Protein AF-A0A559S315-F1 (afdb_monomer)

Sequence (698 aa):
MKKALTITVLLLINSFFIVHANSTLKKSFSYQKPNKKQNRNTLKSGENLHQNEFLQSKNGLYKLILHQDGNLVVHYFTGKHIWSSNSKNKGGVRLLMRDDGILTIYKKNKSHAWSSSKKKNKGKPFLIMQNDGNAVVYINKNSKKKAVWSSGSFKGRKKYSPQWMQNSLDIIGDKKISEITIVGSHDSGANTRNGGTSLSNDCNTNTQSKNIFDQLSFGARYFDIRPVISNGKFYTGHYGKLNFNVGEEITSIQNKAFNTIKKGIEFSFDLIPGGKDWVKKELKNKFKFKTPSTNSWQGANGQKITEIVKDINRFTEVNSELIILNLSHSGNTDVGNADYRKFNKGEWDNLFKELSNIKHLYIASNKFKDINSLIINDLIRGKSTVIIIMDKENMIPKKYLNKGFFNKSSFKVIDKYSNSNNLNNMFKDQREKMNKNIDGYFLLSWTLTQDKNQIVKCLLDNKIRIPYIDVKEVYKKVKKSTEELIKEFGANIANLAEGKKWKKIKTGTKKIKKHKDITLFKRKSIIDLANEANKNLNKIENYITQNIKPNIIYVDNITDNKAAKLANKINQSVKYYTKKGSSLSSNKELKKGEFIVSPDGSFKLIMQDDGNLVIYNMFKKATWSSKTSRKSGVKLRMRDDGILTVYKKDNSHAWSSGKKKDAKPKGKYVLKMQDDGNAVVYDKKNKAIWSSKTNLKF

Nearest PDB structures (foldseek):
  8a9m-assembly1_A  TM=9.195E-01  e=2.793E-09  Hippeastrum hybrid cultivar
  1msa-assembly1_C  TM=8.591E-01  e=1.592E-08  Galanthus nivalis
  3m7j-assembly1_A  TM=7.656E-01  e=3.252E-07  Pseudomonas putida
  3m7j-assembly2_B  TM=8.032E-01  e=8.227E-07  Pseudomonas putida
  3m7h-assembly2_B  TM=7.632E-01  e=1.165E-06  Pseudomonas putida

Structure (mmCIF, N/CA/C/O backbone):
data_AF-A0A559S315-F1
#
_entry.id   AF-A0A559S315-F1
#
loop_
_atom_site.group_PDB
_atom_site.id
_atom_site.type_symbol
_atom_site.label_atom_id
_atom_site.label_alt_id
_atom_site.label_comp_id
_atom_site.label_asym_id
_atom_site.label_entity_id
_atom_site.label_seq_id
_atom_site.pdbx_PDB_ins_code
_atom_site.Cartn_x
_atom_site.Cartn_y
_atom_site.Cartn_z
_atom_site.occupancy
_atom_site.B_iso_or_equiv
_atom_site.auth_seq_id
_atom_site.auth_comp_id
_atom_site.auth_asym_id
_atom_site.auth_atom_id
_atom_site.pdbx_PDB_model_num
ATOM 1 N N . MET A 1 1 ? 44.911 -22.633 -55.408 1.00 46.81 1 MET A N 1
ATOM 2 C CA . MET A 1 1 ? 43.582 -23.292 -55.464 1.00 46.81 1 MET A CA 1
ATOM 3 C C . MET A 1 1 ? 43.418 -24.563 -54.598 1.00 46.81 1 MET A C 1
ATOM 5 O O . MET A 1 1 ? 42.459 -25.286 -54.797 1.00 46.81 1 MET A O 1
ATOM 9 N N . LYS A 1 2 ? 44.230 -24.806 -53.547 1.00 35.84 2 LYS A N 1
ATOM 10 C CA . LYS A 1 2 ? 43.986 -25.895 -52.558 1.00 35.84 2 LYS A CA 1
ATOM 11 C C . LYS A 1 2 ? 43.876 -25.439 -51.086 1.00 35.84 2 LYS A C 1
ATOM 13 O O . LYS A 1 2 ? 43.778 -26.269 -50.197 1.00 35.84 2 LYS A O 1
ATOM 18 N N . LYS A 1 3 ? 43.826 -24.126 -50.813 1.00 35.41 3 LYS A N 1
ATOM 19 C CA . LYS A 1 3 ? 43.595 -23.556 -49.461 1.00 35.41 3 LYS A CA 1
ATOM 20 C C . LYS A 1 3 ? 42.248 -22.832 -49.292 1.00 35.41 3 LYS A C 1
ATOM 22 O O . LYS A 1 3 ? 41.934 -22.385 -48.198 1.00 35.41 3 LYS A O 1
ATOM 27 N N . ALA A 1 4 ? 41.436 -22.768 -50.350 1.00 36.22 4 ALA A N 1
ATOM 28 C CA . ALA A 1 4 ? 40.081 -22.206 -50.316 1.00 36.22 4 ALA A CA 1
ATOM 29 C C . ALA A 1 4 ? 38.982 -23.270 -50.100 1.00 36.22 4 ALA A C 1
ATOM 31 O O . ALA A 1 4 ? 37.831 -22.914 -49.884 1.00 36.22 4 ALA A O 1
ATOM 32 N N . LEU A 1 5 ? 39.328 -24.566 -50.111 1.00 36.12 5 LEU A N 1
ATOM 33 C CA . LEU A 1 5 ? 38.360 -25.664 -49.968 1.00 36.12 5 LEU A CA 1
ATOM 34 C C . LEU A 1 5 ? 38.235 -26.203 -48.528 1.00 36.12 5 LEU A C 1
ATOM 36 O O . LEU A 1 5 ? 37.281 -26.904 -48.216 1.00 36.12 5 LEU A O 1
ATOM 40 N N . THR A 1 6 ? 39.151 -25.850 -47.620 1.00 35.19 6 THR A N 1
ATOM 41 C CA . THR A 1 6 ? 39.152 -26.361 -46.232 1.00 35.19 6 THR A CA 1
ATOM 42 C C . THR A 1 6 ? 38.356 -25.475 -45.262 1.00 35.19 6 THR A C 1
ATOM 44 O O . THR A 1 6 ? 37.943 -25.933 -44.202 1.00 35.19 6 THR A O 1
ATOM 47 N N . ILE A 1 7 ? 38.075 -24.218 -45.627 1.00 36.59 7 ILE A N 1
ATOM 48 C CA . ILE A 1 7 ? 37.324 -23.274 -44.775 1.00 36.59 7 ILE A CA 1
ATOM 49 C C . ILE A 1 7 ? 35.809 -23.351 -45.040 1.00 36.59 7 ILE A C 1
ATOM 51 O O . ILE A 1 7 ? 35.011 -23.117 -44.134 1.00 36.59 7 ILE A O 1
ATOM 55 N N . THR A 1 8 ? 35.394 -23.801 -46.226 1.00 34.91 8 THR A N 1
ATOM 56 C CA . THR A 1 8 ? 33.973 -23.994 -46.568 1.00 34.91 8 THR A CA 1
ATOM 57 C C . THR A 1 8 ? 33.388 -25.277 -45.954 1.00 34.91 8 THR A C 1
ATOM 59 O O . THR A 1 8 ? 32.199 -25.326 -45.658 1.00 34.91 8 THR A O 1
ATOM 62 N N . VAL A 1 9 ? 34.218 -26.284 -45.647 1.00 36.34 9 VAL A N 1
ATOM 63 C CA . VAL A 1 9 ? 33.776 -27.540 -45.001 1.00 36.34 9 VAL A CA 1
ATOM 64 C C . VAL A 1 9 ? 33.653 -27.404 -43.471 1.00 36.34 9 VAL A C 1
ATOM 66 O O . VAL A 1 9 ? 32.780 -28.027 -42.872 1.00 36.34 9 VAL A O 1
ATOM 69 N N . LEU A 1 10 ? 34.415 -26.510 -42.820 1.00 31.25 10 LEU A N 1
ATOM 70 C CA . LEU A 1 10 ? 34.252 -26.237 -41.378 1.00 31.25 10 LEU A CA 1
ATOM 71 C C . LEU A 1 10 ? 33.055 -25.326 -41.041 1.00 31.25 10 LEU A C 1
ATOM 73 O O . LEU A 1 10 ? 32.571 -25.343 -39.907 1.00 31.25 10 LEU A O 1
ATOM 77 N N . LEU A 1 11 ? 32.544 -24.561 -42.010 1.00 33.25 11 LEU A N 1
ATOM 78 C CA . LEU A 1 11 ? 31.368 -23.698 -41.830 1.00 33.25 11 LEU A CA 1
ATOM 79 C C . LEU A 1 11 ? 30.026 -24.419 -42.050 1.00 33.25 11 LEU A C 1
ATOM 81 O O . LEU A 1 11 ? 28.997 -23.890 -41.633 1.00 33.25 11 LEU A O 1
ATOM 85 N N . LEU A 1 12 ? 30.035 -25.640 -42.599 1.00 32.72 12 LEU A N 1
ATOM 86 C CA . LEU A 1 12 ? 28.839 -26.481 -42.769 1.00 32.72 12 LEU A CA 1
ATOM 87 C C . LEU A 1 12 ? 28.632 -27.510 -41.639 1.00 32.72 12 LEU A C 1
ATOM 89 O O . LEU A 1 12 ? 27.522 -28.001 -41.455 1.00 32.72 12 LEU A O 1
ATOM 93 N N . ILE A 1 13 ? 29.648 -27.780 -40.809 1.00 33.59 13 ILE A N 1
ATOM 94 C CA . ILE A 1 13 ? 29.528 -28.719 -39.672 1.00 33.59 13 ILE A CA 1
ATOM 95 C C . ILE A 1 13 ? 29.008 -28.021 -38.395 1.00 33.59 13 ILE A C 1
ATOM 97 O O . ILE A 1 13 ? 28.378 -28.657 -37.550 1.00 33.59 13 ILE A O 1
ATOM 101 N N . ASN A 1 14 ? 29.138 -26.692 -38.280 1.00 33.06 14 ASN A N 1
ATOM 102 C CA . ASN A 1 14 ? 28.568 -25.925 -37.156 1.00 33.06 14 ASN A CA 1
ATOM 103 C C . ASN A 1 14 ? 27.096 -25.509 -37.344 1.00 33.06 14 ASN A C 1
ATOM 105 O O . ASN A 1 14 ? 26.455 -25.058 -36.394 1.00 33.06 14 ASN A O 1
ATOM 109 N N . SER A 1 15 ? 26.528 -25.698 -38.536 1.00 33.56 15 SER A N 1
ATOM 110 C CA . SER A 1 15 ? 25.104 -25.455 -38.820 1.00 33.56 15 SER A CA 1
ATOM 111 C C . SER A 1 15 ? 24.230 -26.696 -38.572 1.00 33.56 15 SER A C 1
ATOM 113 O O . SER A 1 15 ? 23.012 -26.565 -38.466 1.00 33.56 15 SER A O 1
ATOM 115 N N . PHE A 1 16 ? 24.828 -27.882 -38.390 1.00 30.38 16 PHE A N 1
ATOM 116 C CA . PHE A 1 16 ? 24.100 -29.132 -38.129 1.00 30.38 16 PHE A CA 1
ATOM 117 C C . PHE A 1 16 ? 23.888 -29.445 -36.633 1.00 30.38 16 PHE A C 1
ATOM 119 O O . PHE A 1 16 ? 22.909 -30.102 -36.281 1.00 30.38 16 PHE A O 1
ATOM 126 N N . PHE A 1 17 ? 24.705 -28.895 -35.724 1.00 30.66 17 PHE A N 1
ATOM 127 C CA . PHE A 1 17 ? 24.536 -29.093 -34.271 1.00 30.66 17 PHE A CA 1
ATOM 128 C C . PHE A 1 17 ? 23.600 -28.088 -33.576 1.00 30.66 17 PHE A C 1
ATOM 130 O O . PHE A 1 17 ? 23.216 -28.302 -32.427 1.00 30.66 17 PHE A O 1
ATOM 137 N N . ILE A 1 18 ? 23.156 -27.032 -34.265 1.00 33.53 18 ILE A N 1
ATOM 138 C CA . ILE A 1 18 ? 22.204 -26.050 -33.704 1.00 33.53 18 ILE A CA 1
ATOM 139 C C . ILE A 1 18 ? 20.745 -26.372 -34.087 1.00 33.53 18 ILE A C 1
ATOM 141 O O . ILE A 1 18 ? 19.813 -25.926 -33.416 1.00 33.53 18 ILE A O 1
ATOM 145 N N . VAL A 1 19 ? 20.518 -27.237 -35.083 1.00 30.61 19 VAL A N 1
ATOM 146 C CA . VAL A 1 19 ? 19.164 -27.638 -35.516 1.00 30.61 19 VAL A CA 1
ATOM 147 C C . VAL A 1 19 ? 18.658 -28.912 -34.811 1.00 30.61 19 VAL A C 1
ATOM 149 O O . VAL A 1 19 ? 17.449 -29.093 -34.695 1.00 30.61 19 VAL A O 1
ATOM 152 N N . HIS A 1 20 ? 19.530 -29.732 -34.208 1.00 29.28 20 HIS A N 1
ATOM 153 C CA . HIS A 1 20 ? 19.125 -30.952 -33.477 1.00 29.28 20 HIS A CA 1
ATOM 154 C C . HIS A 1 20 ? 19.049 -30.829 -31.941 1.00 29.28 20 HIS A C 1
ATOM 156 O O . HIS A 1 20 ? 18.636 -31.775 -31.277 1.00 29.28 20 HIS A O 1
ATOM 162 N N . ALA A 1 21 ? 19.342 -29.661 -31.355 1.00 32.25 21 ALA A N 1
ATOM 163 C CA . ALA A 1 21 ? 19.127 -29.413 -29.919 1.00 32.25 21 ALA A CA 1
ATOM 164 C C . ALA A 1 21 ? 17.768 -28.751 -29.592 1.00 32.25 21 ALA A C 1
ATOM 166 O O . ALA A 1 21 ? 17.457 -28.520 -28.426 1.00 32.25 21 ALA A O 1
ATOM 167 N N . ASN A 1 22 ? 16.941 -28.456 -30.605 1.00 32.16 22 ASN A N 1
ATOM 168 C CA . ASN A 1 22 ? 15.646 -27.776 -30.440 1.00 32.16 22 ASN A CA 1
ATOM 169 C C . ASN A 1 22 ? 14.416 -28.625 -30.824 1.00 32.16 22 ASN A C 1
ATOM 171 O O . ASN A 1 22 ? 13.290 -28.131 -30.741 1.00 32.16 22 ASN A O 1
ATOM 175 N N . SER A 1 23 ? 14.590 -29.902 -31.182 1.00 28.92 23 SER A N 1
ATOM 176 C CA . SER A 1 23 ? 13.484 -30.810 -31.539 1.00 28.92 23 SER A CA 1
ATOM 177 C C . SER A 1 23 ? 13.080 -31.797 -30.430 1.00 28.92 23 SER A C 1
ATOM 179 O O . SER A 1 23 ? 12.035 -32.433 -30.544 1.00 28.92 23 SER A O 1
ATOM 181 N N . THR A 1 24 ? 13.794 -31.856 -29.298 1.00 30.64 24 THR A N 1
ATOM 182 C CA . THR A 1 24 ? 13.456 -32.722 -28.140 1.00 30.64 24 THR A CA 1
ATOM 183 C C . THR A 1 24 ? 12.916 -31.990 -26.903 1.00 30.64 24 THR A C 1
ATOM 185 O O . THR A 1 24 ? 12.599 -32.634 -25.907 1.00 30.64 24 THR A O 1
ATOM 188 N N . LEU A 1 25 ? 12.699 -30.668 -26.965 1.00 32.72 25 LEU A N 1
ATOM 189 C CA . LEU A 1 25 ? 12.046 -29.882 -25.893 1.00 32.72 25 LEU A CA 1
ATOM 190 C C . LEU A 1 25 ? 10.637 -29.368 -26.251 1.00 32.72 25 LEU A C 1
ATOM 192 O O . LEU A 1 25 ? 10.044 -28.586 -25.509 1.00 32.72 25 LEU A O 1
ATOM 196 N N . LYS A 1 26 ? 10.056 -29.858 -27.351 1.00 32.25 26 LYS A N 1
ATOM 197 C CA . LYS A 1 26 ? 8.639 -29.672 -27.707 1.00 32.25 26 LYS A CA 1
ATOM 198 C C . LYS A 1 26 ? 7.875 -30.998 -27.630 1.00 32.25 26 LYS A C 1
ATOM 200 O O . LYS A 1 26 ? 7.278 -31.443 -28.601 1.00 32.25 26 LYS A O 1
ATOM 205 N N . LYS A 1 27 ? 7.846 -31.623 -26.452 1.00 28.19 27 LYS A N 1
ATOM 206 C CA . LYS A 1 27 ? 6.760 -32.546 -26.092 1.00 28.19 27 LYS A CA 1
ATOM 207 C C . LYS A 1 27 ? 6.028 -31.992 -24.874 1.00 28.19 27 LYS A C 1
ATOM 209 O O . LYS A 1 27 ? 6.508 -32.046 -23.749 1.00 28.19 27 LYS A O 1
ATOM 214 N N . SER A 1 28 ? 4.877 -31.393 -25.178 1.00 28.00 28 SER A N 1
ATOM 215 C CA . SER A 1 28 ? 3.721 -31.213 -24.300 1.00 28.00 28 SER A CA 1
ATOM 216 C C . SER A 1 28 ? 3.980 -30.620 -22.908 1.00 28.00 28 SER A C 1
ATOM 218 O O . SER A 1 28 ? 3.851 -31.307 -21.898 1.00 28.00 28 SER A O 1
ATOM 220 N N . PHE A 1 29 ? 4.113 -29.292 -22.825 1.00 29.27 29 PHE A N 1
ATOM 221 C CA . PHE A 1 29 ? 3.368 -28.584 -21.778 1.00 29.27 29 PHE A CA 1
ATOM 222 C C . PHE A 1 29 ? 1.903 -28.541 -22.215 1.00 29.27 29 PHE A C 1
ATOM 224 O O . PHE A 1 29 ? 1.390 -27.521 -22.671 1.00 29.27 29 PHE A O 1
ATOM 231 N N . SER A 1 30 ? 1.224 -29.687 -22.113 1.00 25.62 30 SER A N 1
ATOM 232 C CA . SER A 1 30 ? -0.228 -29.668 -22.020 1.00 25.62 30 SER A CA 1
ATOM 233 C C . SER A 1 30 ? -0.552 -28.776 -20.829 1.00 25.62 30 SER A C 1
ATOM 235 O O . SER A 1 30 ? -0.035 -29.009 -19.732 1.00 25.62 30 SER A O 1
ATOM 237 N N . TYR A 1 31 ? -1.366 -27.751 -21.047 1.00 28.77 31 TYR A N 1
ATOM 238 C CA . TYR A 1 31 ? -1.982 -26.984 -19.979 1.00 28.77 31 TYR A CA 1
ATOM 239 C C . TYR A 1 31 ? -2.809 -27.969 -19.142 1.00 28.77 31 TYR A C 1
ATOM 241 O O . TYR A 1 31 ? -3.971 -28.239 -19.440 1.00 28.77 31 TYR A O 1
ATOM 249 N N . GLN A 1 32 ? -2.187 -28.590 -18.137 1.00 24.20 32 GLN A N 1
ATOM 250 C CA . GLN A 1 32 ? -2.920 -29.373 -17.159 1.00 24.20 32 GLN A CA 1
ATOM 251 C C . GLN A 1 32 ? -3.843 -28.382 -16.464 1.00 24.20 32 GLN A C 1
ATOM 253 O O . GLN A 1 32 ? -3.378 -27.418 -15.849 1.00 24.20 32 GLN A O 1
ATOM 258 N N . LYS A 1 33 ? -5.157 -28.601 -16.603 1.00 25.48 33 LYS A N 1
ATOM 259 C CA . LYS A 1 33 ? -6.174 -27.930 -15.788 1.00 25.48 33 LYS A CA 1
ATOM 260 C C . LYS A 1 33 ? -5.648 -27.849 -14.347 1.00 25.48 33 LYS A C 1
ATOM 262 O O . LYS A 1 33 ? -5.171 -28.871 -13.848 1.00 25.48 33 LYS A O 1
ATOM 267 N N . PRO A 1 34 ? -5.704 -26.680 -13.682 1.00 30.83 34 PRO A N 1
ATOM 268 C CA . PRO A 1 34 ? -5.162 -26.524 -12.341 1.00 30.83 34 PRO A CA 1
ATOM 269 C C . PRO A 1 34 ? -5.760 -27.596 -11.433 1.00 30.83 34 PRO A C 1
ATOM 271 O O . PRO A 1 34 ? -6.970 -27.652 -11.208 1.00 30.83 34 PRO A O 1
ATOM 274 N N . ASN A 1 35 ? -4.896 -28.495 -10.969 1.00 34.25 35 ASN A N 1
ATOM 275 C CA . ASN A 1 35 ? -5.291 -29.611 -10.135 1.00 34.25 35 ASN A CA 1
ATOM 276 C C . ASN A 1 35 ? -5.829 -29.021 -8.819 1.00 34.25 35 ASN A C 1
ATOM 278 O O . ASN A 1 35 ? -5.118 -28.268 -8.147 1.00 34.25 35 ASN A O 1
ATOM 282 N N . LYS A 1 36 ? -7.077 -29.337 -8.438 1.00 37.38 36 LYS A N 1
ATOM 283 C CA . LYS A 1 36 ? -7.793 -28.776 -7.262 1.00 37.38 36 LYS A CA 1
ATOM 284 C C . LYS A 1 36 ? -7.022 -28.877 -5.924 1.00 37.38 36 LYS A C 1
ATOM 286 O O . LYS A 1 36 ? -7.428 -28.267 -4.942 1.00 37.38 36 LYS A O 1
ATOM 291 N N . LYS A 1 37 ? -5.903 -29.612 -5.868 1.00 43.22 37 LYS A N 1
ATOM 292 C CA . LYS A 1 37 ? -5.036 -29.796 -4.689 1.00 43.22 37 LYS A CA 1
ATOM 293 C C . LYS A 1 37 ? -4.026 -28.664 -4.409 1.00 43.22 37 LYS A C 1
ATOM 295 O O . LYS A 1 37 ? -3.378 -28.712 -3.367 1.00 43.22 37 LYS A O 1
ATOM 300 N N . GLN A 1 38 ? -3.885 -27.646 -5.266 1.00 51.72 38 GLN A N 1
ATOM 301 C CA . GLN A 1 38 ? -2.781 -26.663 -5.173 1.00 51.72 38 GLN A CA 1
ATOM 302 C C . GLN A 1 38 ? -2.981 -25.458 -4.223 1.00 51.72 38 GLN A C 1
ATOM 304 O O . GLN A 1 38 ? -2.081 -24.633 -4.116 1.00 51.72 38 GLN A O 1
ATOM 309 N N . ASN A 1 39 ? -4.094 -25.355 -3.483 1.00 59.06 39 ASN A N 1
ATOM 310 C CA . ASN A 1 39 ? -4.388 -24.200 -2.606 1.00 59.06 39 ASN A CA 1
ATOM 311 C C . ASN A 1 39 ? -4.730 -24.587 -1.153 1.00 59.06 39 ASN A C 1
ATOM 313 O O . ASN A 1 39 ? -5.589 -23.975 -0.521 1.00 59.06 39 ASN A O 1
ATOM 317 N N . ARG A 1 40 ? -4.079 -25.612 -0.591 1.00 87.06 40 ARG A N 1
ATOM 318 C CA . ARG A 1 40 ? -4.229 -25.945 0.837 1.00 87.06 40 ARG A CA 1
ATOM 319 C C . ARG A 1 40 ? -3.057 -25.412 1.657 1.00 87.06 40 ARG A C 1
ATOM 321 O O . ARG A 1 40 ? -1.911 -25.444 1.221 1.00 87.06 40 ARG A O 1
ATOM 328 N N . ASN A 1 41 ? -3.340 -24.952 2.872 1.00 92.38 41 ASN A N 1
ATOM 329 C CA . ASN A 1 41 ? -2.323 -24.513 3.832 1.00 92.38 41 ASN A CA 1
ATOM 330 C C . ASN A 1 41 ? -1.949 -25.603 4.847 1.00 92.38 41 ASN A C 1
ATOM 332 O O . ASN A 1 41 ? -1.095 -25.376 5.701 1.00 92.38 41 ASN A O 1
ATOM 336 N N . THR A 1 42 ? -2.629 -26.749 4.789 1.00 94.94 42 THR A N 1
ATOM 337 C CA . THR A 1 42 ? -2.579 -27.813 5.791 1.00 94.94 42 THR A CA 1
ATOM 338 C C . THR A 1 42 ? -2.417 -29.172 5.115 1.00 94.94 42 THR A C 1
ATOM 340 O O . THR A 1 42 ? -3.008 -29.399 4.061 1.00 94.94 42 THR A O 1
ATOM 343 N N . LEU A 1 43 ? -1.650 -30.066 5.739 1.00 96.06 43 LEU A N 1
ATOM 344 C CA . LEU A 1 43 ? -1.521 -31.480 5.390 1.00 96.06 43 LEU A CA 1
ATOM 345 C C . LEU A 1 43 ? -1.989 -32.312 6.592 1.00 96.06 43 LEU A C 1
ATOM 347 O O . LEU A 1 43 ? -1.373 -32.243 7.659 1.00 96.06 43 LEU A O 1
ATOM 351 N N . LYS A 1 44 ? -3.105 -33.031 6.457 1.00 95.31 44 LYS A N 1
ATOM 352 C CA . LYS A 1 44 ? -3.650 -33.894 7.522 1.00 95.31 44 LYS A CA 1
ATOM 353 C C . LYS A 1 44 ? -2.876 -35.213 7.612 1.00 95.31 44 LYS A C 1
ATOM 355 O O . LYS A 1 44 ? -2.117 -35.555 6.710 1.00 95.31 44 LYS A O 1
ATOM 360 N N . SER A 1 45 ? -3.092 -35.952 8.697 1.00 95.31 45 SER A N 1
ATOM 361 C CA . SER A 1 45 ? -2.639 -37.339 8.860 1.00 95.31 45 SER A CA 1
ATOM 362 C C . SER A 1 45 ? -2.876 -38.180 7.599 1.00 95.31 45 SER A C 1
ATOM 364 O O . SER A 1 45 ? -3.964 -38.127 7.027 1.00 95.31 45 SER A O 1
ATOM 366 N N . GLY A 1 46 ? -1.851 -38.901 7.144 1.00 94.56 46 GLY A N 1
ATOM 367 C CA . GLY A 1 46 ? -1.875 -39.739 5.941 1.00 94.56 46 GLY A CA 1
ATOM 368 C C . GLY A 1 46 ? -1.731 -38.978 4.615 1.00 94.56 46 GLY A C 1
ATOM 369 O O . GLY A 1 46 ? -1.405 -39.578 3.588 1.00 94.56 46 GLY A O 1
ATOM 370 N N . GLU A 1 47 ? -1.909 -37.655 4.602 1.00 96.12 47 GLU A N 1
ATOM 371 C CA . GLU A 1 47 ? -1.769 -36.861 3.384 1.00 96.12 47 GLU A CA 1
ATOM 372 C C . GLU A 1 47 ? -0.296 -36.600 3.041 1.00 96.12 47 GLU A C 1
ATOM 374 O O . GLU A 1 47 ? 0.583 -36.501 3.905 1.00 96.12 47 GLU A O 1
ATOM 379 N N . ASN A 1 48 ? -0.027 -36.441 1.745 1.00 95.56 48 ASN A N 1
ATOM 380 C CA . ASN A 1 48 ? 1.316 -36.234 1.222 1.00 95.56 48 ASN A CA 1
ATOM 381 C C . ASN A 1 48 ? 1.423 -35.037 0.263 1.00 95.56 48 ASN A C 1
ATOM 383 O O . ASN A 1 48 ? 0.410 -34.511 -0.202 1.00 95.56 48 ASN A O 1
ATOM 387 N N . LEU A 1 49 ? 2.665 -34.611 0.021 1.00 95.31 49 LEU A N 1
ATOM 388 C CA . LEU A 1 49 ? 3.065 -33.767 -1.102 1.00 95.31 49 LEU A CA 1
ATOM 389 C C . LEU A 1 49 ? 4.106 -34.511 -1.937 1.00 95.31 49 LEU A C 1
ATOM 391 O O . LEU A 1 49 ? 5.069 -35.051 -1.391 1.00 95.31 49 LEU A O 1
ATOM 395 N N . HIS A 1 50 ? 3.943 -34.502 -3.248 1.00 95.19 50 HIS A N 1
ATOM 396 C CA . HIS A 1 50 ? 4.957 -34.914 -4.209 1.00 95.19 50 HIS A CA 1
ATOM 397 C C . HIS A 1 50 ? 5.894 -33.750 -4.554 1.00 95.19 50 HIS A C 1
ATOM 399 O O . HIS A 1 50 ? 5.693 -32.609 -4.135 1.00 95.19 50 HIS A O 1
ATOM 405 N N . GLN A 1 51 ? 6.959 -34.040 -5.298 1.00 94.19 51 GLN A N 1
ATOM 406 C CA . GLN A 1 51 ? 7.856 -33.000 -5.798 1.00 94.19 51 GLN A CA 1
ATOM 407 C C . GLN A 1 51 ? 7.083 -31.934 -6.590 1.00 94.19 51 GLN A C 1
ATOM 409 O O . GLN A 1 51 ? 6.173 -32.238 -7.356 1.00 94.19 51 GLN A O 1
ATOM 414 N N . ASN A 1 52 ? 7.479 -30.681 -6.392 1.00 88.88 52 ASN A N 1
ATOM 415 C CA . ASN A 1 52 ? 6.865 -29.442 -6.864 1.00 88.88 52 ASN A CA 1
ATOM 416 C C . ASN A 1 52 ? 5.459 -29.136 -6.313 1.00 88.88 52 ASN A C 1
ATOM 418 O O . ASN A 1 52 ? 4.906 -28.078 -6.620 1.00 88.88 52 ASN A O 1
ATOM 422 N N . GLU A 1 53 ? 4.899 -29.984 -5.447 1.00 94.00 53 GLU A N 1
ATOM 423 C CA . GLU A 1 53 ? 3.689 -29.656 -4.694 1.00 94.00 53 GLU A CA 1
ATOM 424 C C . GLU A 1 53 ? 4.022 -28.857 -3.426 1.00 94.00 53 GLU A C 1
ATOM 426 O O . GLU A 1 53 ? 5.103 -28.979 -2.837 1.00 94.00 53 GLU A O 1
ATOM 431 N N . PHE A 1 54 ? 3.079 -28.019 -2.990 1.00 93.38 54 PHE A N 1
ATOM 432 C CA . PHE A 1 54 ? 3.298 -27.086 -1.890 1.00 93.38 54 PHE A CA 1
ATOM 433 C C . PHE A 1 54 ? 2.067 -26.903 -0.994 1.00 93.38 54 PHE A C 1
ATOM 435 O O . PHE A 1 54 ? 0.930 -27.115 -1.412 1.00 93.38 54 PHE A O 1
ATOM 442 N N . LEU A 1 55 ? 2.310 -26.453 0.239 1.00 94.38 55 LEU A N 1
ATOM 443 C CA . LEU A 1 55 ? 1.324 -25.763 1.070 1.00 94.38 55 LEU A CA 1
ATOM 444 C C . LEU A 1 55 ? 1.548 -24.257 0.966 1.00 94.38 55 LEU A C 1
ATOM 446 O O . LEU A 1 55 ? 2.695 -23.812 0.965 1.00 94.38 55 LEU A O 1
ATOM 450 N N . GLN A 1 56 ? 0.482 -23.464 0.948 1.00 88.19 56 GLN A N 1
ATOM 451 C CA . GLN A 1 56 ? 0.573 -22.000 0.983 1.00 88.19 56 GLN A CA 1
ATOM 452 C C . GLN A 1 56 ? -0.063 -21.454 2.260 1.00 88.19 56 GLN A C 1
ATOM 454 O O . GLN A 1 56 ? -1.134 -21.907 2.642 1.00 88.19 56 GLN A O 1
ATOM 459 N N . SER A 1 57 ? 0.569 -20.488 2.933 1.00 84.25 57 SER A N 1
ATOM 460 C CA . SER A 1 57 ? -0.037 -19.810 4.084 1.00 84.25 57 SER A CA 1
ATOM 461 C C . SER A 1 57 ? -1.348 -19.131 3.685 1.00 84.25 57 SER A C 1
ATOM 463 O O . SER A 1 57 ? -1.510 -18.693 2.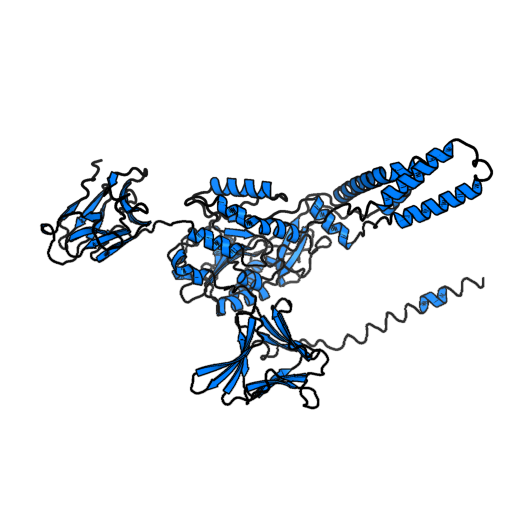547 1.00 84.25 57 SER A O 1
ATOM 465 N N . LYS A 1 58 ? -2.297 -19.005 4.621 1.00 73.81 58 LYS A N 1
ATOM 466 C CA . LYS A 1 58 ? -3.600 -18.382 4.321 1.00 73.81 58 LYS A CA 1
ATOM 467 C C . LYS A 1 58 ? -3.453 -16.937 3.848 1.00 73.81 58 LYS A C 1
ATOM 469 O O . LYS A 1 58 ? -4.162 -16.506 2.954 1.00 73.81 58 LYS A O 1
ATOM 474 N N . ASN A 1 59 ? -2.491 -16.208 4.406 1.00 59.94 59 ASN A N 1
ATOM 475 C CA . ASN A 1 59 ? -2.136 -14.867 3.958 1.00 59.94 59 ASN A CA 1
ATOM 476 C C . ASN A 1 59 ? -1.256 -14.862 2.706 1.00 59.94 59 ASN A C 1
ATOM 478 O O . ASN A 1 59 ? -0.565 -13.877 2.507 1.00 59.94 59 ASN A O 1
ATOM 482 N N . GLY A 1 60 ? -1.168 -15.949 1.938 1.00 70.50 60 GLY A N 1
ATOM 483 C CA . GLY A 1 60 ? -0.483 -16.043 0.648 1.00 70.50 60 GLY A CA 1
ATOM 484 C C . GLY A 1 60 ? 1.037 -15.846 0.635 1.00 70.50 60 GLY A C 1
ATOM 485 O O . GLY A 1 60 ? 1.664 -16.207 -0.359 1.00 70.50 60 GLY A O 1
ATOM 486 N N . LEU A 1 61 ? 1.635 -15.311 1.702 1.00 70.62 61 LEU A N 1
ATOM 487 C CA . LEU A 1 61 ? 3.014 -14.823 1.726 1.00 70.62 61 LEU A CA 1
ATOM 488 C C . LEU A 1 61 ? 4.065 -15.925 1.717 1.00 70.62 61 LEU A C 1
ATOM 490 O O . LEU A 1 61 ? 5.200 -15.681 1.304 1.00 70.62 61 LEU A O 1
ATOM 494 N N . TYR A 1 62 ? 3.709 -17.116 2.183 1.00 84.75 62 TYR A N 1
ATOM 495 C CA . TYR A 1 62 ? 4.657 -18.185 2.427 1.00 84.75 62 TYR A CA 1
ATOM 496 C C . TYR A 1 62 ? 4.205 -19.464 1.757 1.00 84.75 62 TYR A C 1
ATOM 498 O O . TYR A 1 62 ? 3.023 -19.806 1.753 1.00 84.75 62 TYR A O 1
ATOM 506 N N . LYS A 1 63 ? 5.173 -20.192 1.223 1.00 90.75 63 LYS A N 1
ATOM 507 C CA . LYS A 1 63 ? 4.981 -21.533 0.697 1.00 90.75 63 LYS A CA 1
ATOM 508 C C . LYS A 1 63 ? 5.922 -22.489 1.408 1.00 90.75 63 LYS A C 1
ATOM 510 O O . LYS A 1 63 ? 7.060 -22.129 1.702 1.00 90.75 63 LYS A O 1
ATOM 515 N N . LEU A 1 64 ? 5.440 -23.697 1.661 1.00 95.56 64 LEU A N 1
ATOM 516 C CA . LEU A 1 64 ? 6.248 -24.860 1.994 1.00 95.56 64 LEU A CA 1
ATOM 517 C C . LEU A 1 64 ? 6.167 -25.810 0.802 1.00 95.56 64 LEU A C 1
ATOM 519 O O . LEU A 1 64 ? 5.103 -26.370 0.558 1.00 95.56 64 LEU A O 1
ATOM 523 N N . ILE A 1 65 ? 7.258 -25.977 0.066 1.00 95.12 65 ILE A N 1
ATOM 524 C CA . ILE A 1 65 ? 7.315 -26.750 -1.178 1.00 95.12 65 ILE A CA 1
ATOM 525 C C . ILE A 1 65 ? 8.342 -27.873 -1.059 1.00 95.12 65 ILE A C 1
ATOM 527 O O . ILE A 1 65 ? 9.439 -27.664 -0.536 1.00 95.12 65 ILE A O 1
ATOM 531 N N . LEU A 1 66 ? 8.000 -29.066 -1.548 1.00 96.50 66 LEU A N 1
ATOM 532 C CA . LEU A 1 66 ? 8.991 -30.113 -1.786 1.00 96.50 66 LEU A CA 1
ATOM 533 C C . LEU A 1 66 ? 9.571 -29.895 -3.183 1.00 96.50 66 LEU A C 1
ATOM 535 O O . LEU A 1 66 ? 8.900 -30.173 -4.165 1.00 96.50 66 LEU A O 1
ATOM 539 N N . HIS A 1 67 ? 10.786 -29.372 -3.302 1.00 94.38 67 HIS A N 1
ATOM 540 C CA . HIS A 1 67 ? 11.412 -29.127 -4.603 1.00 94.38 67 HIS A CA 1
ATOM 541 C C . HIS A 1 67 ? 11.743 -30.430 -5.350 1.00 94.38 67 HIS A C 1
ATOM 543 O O . HIS A 1 67 ? 11.877 -31.502 -4.756 1.00 94.38 67 HIS A O 1
ATOM 549 N N . GLN A 1 68 ? 11.926 -30.321 -6.670 1.00 93.00 68 GLN A N 1
ATOM 550 C CA . GLN A 1 68 ? 12.350 -31.418 -7.551 1.00 93.00 68 GLN A CA 1
ATOM 551 C C . GLN A 1 68 ? 13.690 -32.062 -7.148 1.00 93.00 68 GLN A C 1
ATOM 553 O O . GLN A 1 68 ? 13.912 -33.240 -7.410 1.00 93.00 68 GLN A O 1
ATOM 558 N N . ASP A 1 69 ? 14.567 -31.324 -6.465 1.00 94.25 69 ASP A N 1
ATOM 559 C CA . ASP A 1 69 ? 15.830 -31.841 -5.921 1.00 94.25 69 ASP A CA 1
ATOM 560 C C . ASP A 1 69 ? 15.656 -32.619 -4.598 1.00 94.25 69 ASP A C 1
ATOM 562 O O . ASP A 1 69 ? 16.632 -33.063 -3.990 1.00 94.25 69 ASP A O 1
ATOM 566 N N . GLY A 1 70 ? 14.415 -32.792 -4.131 1.00 95.25 70 GLY A N 1
ATOM 567 C CA . GLY A 1 70 ? 14.076 -33.494 -2.896 1.00 95.25 70 GLY A CA 1
ATOM 568 C C . GLY A 1 70 ? 14.281 -32.676 -1.622 1.00 95.25 70 GLY A C 1
ATOM 569 O O . GLY A 1 70 ? 14.195 -33.235 -0.521 1.00 95.25 70 GLY A O 1
ATOM 570 N N . ASN A 1 71 ? 14.538 -31.369 -1.734 1.00 97.25 71 ASN A N 1
ATOM 571 C CA . ASN A 1 71 ? 14.612 -30.473 -0.586 1.00 97.25 71 ASN A CA 1
ATOM 572 C C . ASN A 1 71 ? 13.223 -29.933 -0.211 1.00 97.25 71 ASN A C 1
ATOM 574 O O . ASN A 1 71 ? 12.502 -29.415 -1.063 1.00 97.25 71 ASN A O 1
ATOM 578 N N . LEU A 1 72 ? 12.845 -30.010 1.065 1.00 97.38 72 LEU A N 1
ATOM 579 C CA . LEU A 1 72 ? 11.644 -29.343 1.567 1.00 97.38 72 LEU A CA 1
ATOM 580 C C . LEU A 1 72 ? 12.022 -27.930 2.001 1.00 97.38 72 LEU A C 1
ATOM 582 O O . LEU A 1 72 ? 12.861 -27.756 2.883 1.00 97.38 72 LEU A O 1
ATOM 586 N N . VAL A 1 73 ? 11.404 -26.925 1.393 1.00 96.12 73 VAL A N 1
ATOM 587 C CA . VAL A 1 73 ? 11.793 -25.523 1.546 1.00 96.12 73 VAL A CA 1
ATOM 588 C C . VAL A 1 73 ? 10.591 -24.699 1.971 1.00 96.12 73 VAL A C 1
ATOM 590 O O . VAL A 1 73 ? 9.525 -24.781 1.364 1.00 96.12 73 VAL A O 1
ATOM 593 N N . VAL A 1 74 ? 10.775 -23.862 2.991 1.00 94.19 74 VAL A N 1
ATOM 594 C CA . VAL A 1 74 ? 9.907 -22.703 3.197 1.00 94.19 74 VAL A CA 1
ATOM 595 C C . VAL A 1 74 ? 10.530 -21.540 2.439 1.00 94.19 74 VAL A C 1
ATOM 597 O O . VAL A 1 74 ? 11.734 -21.286 2.548 1.00 94.19 74 VAL A O 1
ATOM 600 N N . HIS A 1 75 ? 9.719 -20.809 1.690 1.00 86.31 75 HIS A N 1
ATOM 601 C CA . HIS A 1 75 ? 10.119 -19.590 0.999 1.00 86.31 75 HIS A CA 1
ATOM 602 C C . HIS A 1 75 ? 8.980 -18.572 1.004 1.00 86.31 75 HIS A C 1
ATOM 604 O O . HIS A 1 75 ? 7.812 -18.916 1.211 1.00 86.31 75 HIS A O 1
ATOM 610 N N . TYR A 1 76 ? 9.325 -17.301 0.804 1.00 72.44 76 TYR A N 1
ATOM 611 C CA . TYR A 1 76 ? 8.323 -16.314 0.422 1.00 72.44 76 TYR A CA 1
ATOM 612 C C . TYR A 1 76 ? 7.711 -16.734 -0.914 1.00 72.44 76 TYR A C 1
ATOM 614 O O . TYR A 1 76 ? 8.400 -17.326 -1.745 1.00 72.44 76 TYR A O 1
ATOM 622 N N . PHE A 1 77 ? 6.456 -16.368 -1.171 1.00 63.56 77 PHE A N 1
ATOM 623 C CA . PHE A 1 77 ? 5.811 -16.630 -2.463 1.00 63.56 77 PHE A CA 1
ATOM 624 C C . PHE A 1 77 ? 6.615 -16.066 -3.650 1.00 63.56 77 PHE A C 1
ATOM 626 O O . PHE A 1 77 ? 6.584 -16.624 -4.741 1.00 63.56 77 PHE A O 1
ATOM 633 N N . THR A 1 78 ? 7.405 -15.015 -3.405 1.00 50.34 78 THR A N 1
ATOM 634 C CA . THR A 1 78 ? 8.360 -14.405 -4.347 1.00 50.34 78 THR A CA 1
ATOM 635 C C . THR A 1 78 ? 9.594 -15.254 -4.669 1.00 50.34 78 THR A C 1
ATOM 637 O O . THR A 1 78 ? 10.426 -14.830 -5.464 1.00 50.34 78 THR A O 1
ATOM 640 N N . GLY A 1 79 ? 9.770 -16.415 -4.037 1.00 64.38 79 GLY A N 1
ATOM 641 C CA . GLY A 1 79 ? 10.921 -17.293 -4.243 1.00 64.38 79 GLY A CA 1
ATOM 642 C C . GLY A 1 79 ? 12.057 -17.111 -3.233 1.00 64.38 79 GLY A C 1
ATOM 643 O O . GLY A 1 79 ? 12.949 -17.954 -3.181 1.00 64.38 79 GLY A O 1
ATOM 644 N N . LYS A 1 80 ? 12.037 -16.068 -2.387 1.00 72.94 80 LYS A N 1
ATOM 645 C CA . LYS A 1 80 ? 13.094 -15.854 -1.383 1.00 72.94 80 LYS A CA 1
ATOM 646 C C . LYS A 1 80 ? 13.107 -16.989 -0.356 1.00 72.94 80 LYS A C 1
ATOM 648 O O . LYS A 1 80 ? 12.179 -17.115 0.443 1.00 72.94 80 LYS A O 1
ATOM 653 N N . HIS A 1 81 ? 14.193 -17.758 -0.352 1.00 83.88 81 HIS A N 1
ATOM 654 C CA . HIS A 1 81 ? 14.430 -18.863 0.572 1.00 83.88 81 HIS A CA 1
ATOM 655 C C . HIS A 1 81 ? 14.397 -18.406 2.039 1.00 83.88 81 HIS A C 1
ATOM 657 O O . HIS A 1 81 ? 14.967 -17.374 2.403 1.00 83.88 81 HIS A O 1
ATOM 663 N N . ILE A 1 82 ? 13.722 -19.186 2.884 1.00 85.19 82 ILE A N 1
ATOM 664 C CA . ILE A 1 82 ? 13.501 -18.893 4.304 1.00 85.19 82 ILE A CA 1
ATOM 665 C C . ILE A 1 82 ? 14.120 -19.973 5.194 1.00 85.19 82 ILE A C 1
ATOM 667 O O . ILE A 1 82 ? 14.710 -19.640 6.218 1.00 85.19 82 ILE A O 1
ATOM 671 N N . TRP A 1 83 ? 13.927 -21.240 4.841 1.00 93.50 83 TRP A N 1
ATOM 672 C CA . TRP A 1 83 ? 14.359 -22.408 5.603 1.00 93.50 83 TRP A CA 1
ATOM 673 C C . TRP A 1 83 ? 14.352 -23.625 4.681 1.00 93.50 83 TRP A C 1
ATOM 675 O O . TRP A 1 83 ? 13.518 -23.681 3.778 1.00 93.50 83 TRP A O 1
ATOM 685 N N . SER A 1 84 ? 15.204 -24.618 4.940 1.00 94.69 84 SER A N 1
ATOM 686 C CA . SER A 1 84 ? 15.088 -25.921 4.285 1.00 94.69 84 SER A CA 1
ATOM 687 C C . SER A 1 84 ? 15.389 -27.091 5.215 1.00 94.69 84 SER A C 1
ATOM 689 O O . SER A 1 84 ? 16.071 -26.932 6.227 1.00 94.69 84 SER A O 1
ATOM 691 N N . SER A 1 85 ? 14.912 -28.277 4.836 1.00 95.81 85 SER A N 1
ATOM 692 C CA . SER A 1 85 ? 15.187 -29.550 5.512 1.00 95.81 85 SER A CA 1
ATOM 693 C C . SER A 1 85 ? 16.618 -30.056 5.315 1.00 95.81 85 SER A C 1
ATOM 695 O O . SER A 1 85 ? 16.984 -31.065 5.918 1.00 95.81 85 SER A O 1
ATOM 697 N N . ASN A 1 86 ? 17.422 -29.401 4.465 1.00 95.81 86 ASN A N 1
ATOM 698 C CA . ASN A 1 86 ? 18.753 -29.860 4.054 1.00 95.81 86 ASN A CA 1
ATOM 699 C C . ASN A 1 86 ? 18.726 -31.309 3.522 1.00 95.81 86 ASN A C 1
ATOM 701 O O . ASN A 1 86 ? 19.580 -32.146 3.844 1.00 95.81 86 ASN A O 1
ATOM 705 N N . SER A 1 87 ? 17.704 -31.622 2.719 1.00 96.00 87 SER A N 1
ATOM 706 C CA . SER A 1 87 ? 17.513 -32.935 2.084 1.00 96.00 87 SER A CA 1
ATOM 707 C C . SER A 1 87 ? 17.731 -32.922 0.573 1.00 96.00 87 SER A C 1
ATOM 709 O O . SER A 1 87 ? 17.424 -33.903 -0.105 1.00 96.00 87 SER A O 1
ATOM 711 N N . LYS A 1 88 ? 18.292 -31.825 0.053 1.00 95.19 88 LYS A N 1
ATOM 712 C CA . LYS A 1 88 ? 18.683 -31.682 -1.349 1.00 95.19 88 LYS A CA 1
ATOM 713 C C . LYS A 1 88 ? 19.542 -32.863 -1.803 1.00 95.19 88 LYS A C 1
ATOM 715 O O . LYS A 1 88 ? 20.472 -33.259 -1.105 1.00 95.19 88 LYS A O 1
ATOM 720 N N . ASN A 1 89 ? 19.216 -33.410 -2.970 1.00 93.62 89 ASN A N 1
ATOM 721 C CA . ASN A 1 89 ? 19.895 -34.529 -3.623 1.00 93.62 89 ASN A CA 1
ATOM 722 C C . ASN A 1 89 ? 19.942 -35.832 -2.800 1.00 93.62 89 ASN A C 1
ATOM 724 O O . ASN A 1 89 ? 20.668 -36.753 -3.153 1.00 93.62 89 ASN A O 1
ATOM 728 N N . LYS A 1 90 ? 19.123 -35.974 -1.744 1.00 94.50 90 LYS A N 1
ATOM 729 C CA . LYS A 1 90 ? 19.005 -37.228 -0.968 1.00 94.50 90 LYS A CA 1
ATOM 730 C C . LYS A 1 90 ? 17.956 -38.199 -1.532 1.00 94.50 90 LYS A C 1
ATOM 732 O O . LYS A 1 90 ? 17.563 -39.146 -0.851 1.00 94.50 90 LYS A O 1
ATOM 737 N N . GLY A 1 91 ? 17.469 -37.953 -2.753 1.00 91.25 91 GLY A N 1
ATOM 738 C CA . GLY A 1 91 ? 16.502 -38.805 -3.458 1.00 91.25 91 GLY A CA 1
ATOM 739 C C . GLY A 1 91 ? 15.059 -38.718 -2.944 1.00 91.25 91 GLY A C 1
ATOM 740 O O . GLY A 1 91 ? 14.270 -39.629 -3.192 1.00 91.25 91 GLY A O 1
ATOM 741 N N . GLY A 1 92 ? 14.710 -37.666 -2.197 1.00 95.25 92 GLY A N 1
ATOM 742 C CA . GLY A 1 92 ? 13.366 -37.469 -1.651 1.00 95.25 92 GLY A CA 1
ATOM 743 C C . GLY A 1 92 ? 12.335 -37.119 -2.728 1.00 95.25 92 GLY A C 1
ATOM 744 O O . GLY A 1 92 ? 12.514 -36.145 -3.451 1.00 95.25 92 GLY A O 1
ATOM 745 N N . VAL A 1 93 ? 11.243 -37.883 -2.810 1.00 96.62 93 VAL A N 1
ATOM 746 C CA . VAL A 1 93 ? 10.188 -37.718 -3.833 1.00 96.62 93 VAL A CA 1
ATOM 747 C C . VAL A 1 93 ? 8.795 -37.443 -3.265 1.00 96.62 93 VAL A C 1
ATOM 749 O O . VAL A 1 93 ? 7.907 -37.016 -4.001 1.00 96.62 93 VAL A O 1
ATOM 752 N N . ARG A 1 94 ? 8.580 -37.699 -1.968 1.00 96.94 94 ARG A N 1
ATOM 753 C CA . ARG A 1 94 ? 7.265 -37.563 -1.329 1.00 96.94 94 ARG A CA 1
ATOM 754 C C . ARG A 1 94 ? 7.380 -37.173 0.140 1.00 96.94 94 ARG A C 1
ATOM 756 O O . ARG A 1 94 ? 7.962 -37.912 0.923 1.00 96.94 94 ARG A O 1
ATOM 763 N N . LEU A 1 95 ? 6.784 -36.055 0.527 1.00 97.81 95 LEU A N 1
ATOM 764 C CA . LEU A 1 95 ? 6.572 -35.650 1.915 1.00 97.81 95 LEU A CA 1
ATOM 765 C C . LEU A 1 95 ? 5.283 -36.293 2.433 1.00 97.81 95 LEU A C 1
ATOM 767 O O . LEU A 1 95 ? 4.270 -36.207 1.756 1.00 97.81 95 LEU A O 1
ATOM 771 N N . LEU A 1 96 ? 5.282 -36.892 3.619 1.00 97.62 96 LEU A N 1
ATOM 772 C CA . LEU A 1 96 ? 4.102 -37.496 4.247 1.00 97.62 96 LEU A CA 1
ATOM 773 C C . LEU A 1 96 ? 3.943 -36.973 5.674 1.00 97.62 96 LEU A C 1
ATOM 775 O O . LEU A 1 96 ? 4.891 -37.048 6.460 1.00 97.62 96 LEU A O 1
ATOM 779 N N . MET A 1 97 ? 2.742 -36.504 6.018 1.00 97.81 97 MET A N 1
ATOM 780 C CA . MET A 1 97 ? 2.353 -36.299 7.413 1.00 97.81 97 MET A CA 1
ATOM 781 C C . MET A 1 97 ? 1.892 -37.644 7.983 1.00 97.81 97 MET A C 1
ATOM 783 O O . MET A 1 97 ? 0.783 -38.090 7.708 1.00 97.81 97 MET A O 1
ATOM 787 N N . ARG A 1 98 ? 2.761 -38.326 8.731 1.00 96.69 98 ARG A N 1
ATOM 788 C CA . ARG A 1 98 ? 2.464 -39.652 9.293 1.00 96.69 98 ARG A CA 1
ATOM 789 C C . ARG A 1 98 ? 1.532 -39.560 10.501 1.00 96.69 98 ARG A C 1
ATOM 791 O O . ARG A 1 98 ? 1.540 -38.554 11.211 1.00 96.69 98 ARG A O 1
ATOM 798 N N . ASP A 1 99 ? 0.825 -40.653 10.782 1.00 95.06 99 ASP A N 1
ATOM 799 C CA . ASP A 1 99 ? -0.129 -40.758 11.898 1.00 95.06 99 ASP A CA 1
ATOM 800 C C . ASP A 1 99 ? 0.520 -40.669 13.284 1.00 95.06 99 ASP A C 1
ATOM 802 O O . ASP A 1 99 ? -0.119 -40.272 14.254 1.00 95.06 99 ASP A O 1
ATOM 806 N N . ASP A 1 100 ? 1.820 -40.947 13.381 1.00 94.44 100 ASP A N 1
ATOM 807 C CA . ASP A 1 100 ? 2.603 -40.821 14.614 1.00 94.44 100 ASP A CA 1
ATOM 808 C C . ASP A 1 100 ? 3.139 -39.399 14.875 1.00 94.44 100 ASP A C 1
ATOM 810 O O . ASP A 1 100 ? 3.952 -39.183 15.781 1.00 94.44 100 ASP A O 1
ATOM 814 N N . GLY A 1 101 ? 2.693 -38.411 14.093 1.00 94.69 101 GLY A N 1
ATOM 815 C CA . GLY A 1 101 ? 3.059 -37.006 14.267 1.00 94.69 101 GLY A CA 1
ATOM 816 C C . GLY A 1 101 ? 4.445 -36.640 13.743 1.00 94.69 101 GLY A C 1
ATOM 817 O O . GLY A 1 101 ? 4.946 -35.560 14.065 1.00 94.69 101 GLY A O 1
ATOM 818 N N . ILE A 1 102 ? 5.060 -37.504 12.931 1.00 97.19 102 ILE A N 1
ATOM 819 C CA . ILE A 1 102 ? 6.338 -37.235 12.269 1.00 97.19 102 ILE A CA 1
ATOM 820 C C . ILE A 1 102 ? 6.088 -36.847 10.808 1.00 97.19 102 ILE A C 1
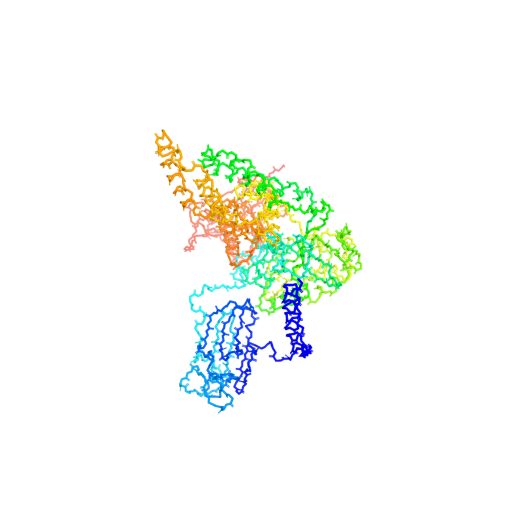ATOM 822 O O . ILE A 1 102 ? 5.403 -37.542 10.059 1.00 97.19 102 ILE A O 1
ATOM 826 N N . LEU A 1 103 ? 6.667 -35.727 10.382 1.00 97.81 103 LEU A N 1
ATOM 827 C CA . LEU A 1 103 ? 6.679 -35.322 8.982 1.00 97.81 103 LEU A CA 1
ATOM 828 C C . LEU A 1 103 ? 7.925 -35.916 8.315 1.00 97.81 103 LEU A C 1
ATOM 830 O O . LEU A 1 103 ? 9.041 -35.628 8.745 1.00 97.81 103 LEU A O 1
ATOM 834 N N . THR A 1 104 ? 7.752 -36.730 7.274 1.00 98.06 104 THR A N 1
ATOM 835 C CA . THR A 1 104 ? 8.853 -37.504 6.673 1.00 98.06 104 THR A CA 1
ATOM 836 C C . THR A 1 104 ? 8.912 -37.331 5.161 1.00 98.06 104 THR A C 1
ATOM 838 O O . THR A 1 104 ? 7.892 -37.419 4.483 1.00 98.06 104 THR A O 1
ATOM 841 N N . ILE A 1 105 ? 10.119 -37.145 4.622 1.00 98.38 105 ILE A N 1
ATOM 842 C CA . ILE A 1 105 ? 10.393 -37.211 3.183 1.00 98.38 105 ILE A CA 1
ATOM 843 C C . ILE A 1 105 ? 10.846 -38.632 2.846 1.00 98.38 105 ILE A C 1
ATOM 845 O O . ILE A 1 105 ? 11.850 -39.112 3.372 1.00 98.38 105 ILE A O 1
ATOM 849 N N . TYR A 1 106 ? 10.121 -39.290 1.952 1.00 97.94 106 TYR A N 1
ATOM 850 C CA . TYR A 1 106 ? 10.390 -40.631 1.448 1.00 97.94 106 TYR A CA 1
ATOM 851 C C . TYR A 1 106 ? 11.086 -40.592 0.089 1.00 97.94 106 TYR A C 1
ATOM 853 O O . TYR A 1 106 ? 10.760 -39.761 -0.764 1.00 97.94 106 TYR A O 1
ATOM 861 N N . LYS A 1 107 ? 12.011 -41.530 -0.120 1.00 97.25 107 LYS A N 1
ATOM 862 C CA . LYS A 1 107 ? 12.595 -41.868 -1.424 1.00 97.25 107 LYS A CA 1
ATOM 863 C C . LYS A 1 107 ? 11.679 -42.832 -2.191 1.00 97.25 107 LYS A C 1
ATOM 865 O O . LYS A 1 107 ? 10.736 -43.383 -1.618 1.00 97.25 107 LYS A O 1
ATOM 870 N N . LYS A 1 108 ? 11.969 -43.076 -3.477 1.00 93.62 108 LYS A N 1
ATOM 871 C CA . LYS A 1 108 ? 11.211 -44.038 -4.310 1.00 93.62 108 LYS A CA 1
ATOM 872 C C . LYS A 1 108 ? 11.177 -45.444 -3.696 1.00 93.62 108 LYS A C 1
ATOM 874 O O . LYS A 1 108 ? 10.121 -46.059 -3.650 1.00 93.62 108 LYS A O 1
ATOM 879 N N . ASN A 1 109 ? 12.297 -45.900 -3.130 1.00 93.69 109 ASN A N 1
ATOM 880 C CA . ASN A 1 109 ? 12.420 -47.200 -2.456 1.00 93.69 109 ASN A CA 1
ATOM 881 C C . ASN A 1 109 ? 11.821 -47.239 -1.031 1.00 93.69 109 ASN A C 1
ATOM 883 O O . ASN A 1 109 ? 12.159 -48.122 -0.253 1.00 93.69 109 ASN A O 1
ATOM 887 N N . LYS A 1 110 ? 10.987 -46.260 -0.650 1.00 90.00 110 LYS A N 1
ATOM 888 C CA . LYS A 1 110 ? 10.354 -46.131 0.678 1.00 90.00 110 LYS A CA 1
ATOM 889 C C . LYS A 1 110 ? 11.309 -45.902 1.868 1.00 90.00 110 LYS A C 1
ATOM 891 O O . LYS A 1 110 ? 10.820 -45.733 2.983 1.00 90.00 110 LYS A O 1
ATOM 896 N N . SER A 1 111 ? 12.626 -45.789 1.663 1.00 93.56 111 SER A N 1
ATOM 897 C CA . SER A 1 111 ? 13.550 -45.302 2.703 1.00 93.56 111 SER A CA 1
ATOM 898 C C . SER A 1 111 ? 13.384 -43.792 2.949 1.00 93.56 111 SER A C 1
ATOM 900 O O . SER A 1 111 ? 12.808 -43.072 2.125 1.00 93.56 111 SER A O 1
ATOM 902 N N . HIS A 1 112 ? 13.865 -43.284 4.086 1.00 92.56 112 HIS A N 1
ATOM 903 C CA . HIS A 1 112 ? 13.693 -41.875 4.464 1.00 92.56 112 HIS A CA 1
ATOM 904 C C . HIS A 1 112 ? 14.864 -41.006 3.991 1.00 92.56 112 HIS A C 1
ATOM 906 O O . HIS A 1 112 ? 16.029 -41.350 4.169 1.00 92.56 112 HIS A O 1
ATOM 912 N N . ALA A 1 113 ? 14.557 -39.847 3.411 1.00 95.12 113 ALA A N 1
ATOM 913 C CA . ALA A 1 113 ? 15.535 -38.804 3.093 1.00 95.12 113 ALA A CA 1
ATOM 914 C C . ALA A 1 113 ? 15.675 -37.773 4.229 1.00 95.12 113 ALA A C 1
ATOM 916 O O . ALA A 1 113 ? 16.736 -37.171 4.392 1.00 95.12 113 ALA A O 1
ATOM 917 N N . TRP A 1 114 ? 14.601 -37.558 4.998 1.00 97.75 114 TRP A N 1
ATOM 918 C CA . TRP A 1 114 ? 14.553 -36.646 6.144 1.00 97.75 114 TRP A CA 1
ATOM 919 C C . TRP A 1 114 ? 13.310 -36.915 7.002 1.00 97.75 114 TRP A C 1
ATOM 921 O O . TRP A 1 114 ? 12.286 -37.357 6.478 1.00 97.75 114 TRP A O 1
ATOM 931 N N . SER A 1 115 ? 13.375 -36.615 8.301 1.00 97.25 115 SER A N 1
ATOM 932 C CA . SER A 1 115 ? 12.215 -36.595 9.201 1.00 97.25 115 SER A CA 1
ATOM 933 C C . SER A 1 115 ? 12.289 -35.407 10.156 1.00 97.25 115 SER A C 1
ATOM 935 O O . SER A 1 115 ? 13.375 -35.018 10.582 1.00 97.25 115 SER A O 1
ATOM 937 N N . SER A 1 116 ? 11.131 -34.861 10.523 1.00 96.06 116 SER A N 1
ATOM 938 C CA . SER A 1 116 ? 11.026 -33.702 11.414 1.00 96.06 116 SER A CA 1
ATOM 939 C C . SER A 1 116 ? 11.414 -34.002 12.862 1.00 96.06 116 SER A C 1
ATOM 941 O O . SER A 1 116 ? 11.862 -33.115 13.582 1.00 96.06 116 SER A O 1
ATOM 943 N N . SER A 1 117 ? 11.238 -35.244 13.309 1.00 93.25 117 SER A N 1
ATOM 944 C CA . SER A 1 117 ? 11.530 -35.681 14.672 1.00 93.25 117 SER A CA 1
ATOM 945 C C . SER A 1 117 ? 11.793 -37.186 14.708 1.00 93.25 117 SER A C 1
ATOM 947 O O . SER A 1 117 ? 11.332 -37.918 13.834 1.00 93.25 117 SER A O 1
ATOM 949 N N . LYS A 1 118 ? 12.504 -37.648 15.743 1.00 91.50 118 LYS A N 1
ATOM 950 C CA . LYS A 1 118 ? 12.613 -39.074 16.101 1.00 91.50 118 LYS A CA 1
ATOM 951 C C . LYS A 1 118 ? 11.501 -39.520 17.065 1.00 91.50 118 LYS A C 1
ATOM 953 O O . LYS A 1 118 ? 11.248 -40.711 17.209 1.00 91.50 118 LYS A O 1
ATOM 958 N N . LYS A 1 119 ? 10.832 -38.573 17.735 1.00 92.44 119 LYS A N 1
ATOM 959 C CA . LYS A 1 119 ? 9.827 -38.844 18.770 1.00 92.44 119 LYS A CA 1
ATOM 960 C C . LYS A 1 119 ? 8.438 -39.009 18.158 1.00 92.44 119 LYS A C 1
ATOM 962 O O . LYS A 1 119 ? 7.888 -38.053 17.609 1.00 92.44 119 LYS A O 1
ATOM 967 N N . LYS A 1 120 ? 7.862 -40.199 18.329 1.00 93.00 120 LYS A N 1
ATOM 968 C CA . LYS A 1 120 ? 6.461 -40.496 18.007 1.00 93.00 120 LYS A CA 1
ATOM 969 C C . LYS A 1 120 ? 5.527 -39.849 19.024 1.00 93.00 120 LYS A C 1
ATOM 971 O O . LYS A 1 120 ? 5.868 -39.696 20.198 1.00 93.00 120 LYS A O 1
ATOM 976 N N . ASN A 1 121 ? 4.332 -39.496 18.582 1.00 90.12 121 ASN A N 1
ATOM 977 C CA . ASN A 1 121 ? 3.309 -38.896 19.420 1.00 90.12 121 ASN A CA 1
ATOM 978 C C . ASN A 1 121 ? 1.938 -39.514 19.113 1.00 90.12 121 ASN A C 1
ATOM 980 O O . ASN A 1 121 ? 1.652 -39.867 17.975 1.00 90.12 121 ASN A O 1
ATOM 984 N N . LYS A 1 122 ? 1.078 -39.606 20.133 1.00 87.06 122 LYS A N 1
ATOM 985 C CA . LYS A 1 122 ? -0.309 -40.076 19.999 1.00 87.06 122 LYS A CA 1
ATOM 986 C C . LYS A 1 122 ? -1.260 -38.892 19.781 1.00 87.06 122 LYS A C 1
ATOM 988 O O . LYS A 1 122 ? -1.134 -37.881 20.475 1.00 87.06 122 LYS A O 1
ATOM 993 N N . GLY A 1 123 ? -2.234 -39.038 18.885 1.00 86.62 123 GLY A N 1
ATOM 994 C CA . GLY A 1 123 ? -3.281 -38.048 18.595 1.00 86.62 123 GLY A CA 1
ATOM 995 C C . GLY A 1 123 ? -3.516 -37.900 17.091 1.00 86.62 123 GLY A C 1
ATOM 996 O O . GLY A 1 123 ? -3.011 -38.706 16.322 1.00 86.62 123 GLY A O 1
ATOM 997 N N . LYS A 1 124 ? -4.272 -36.878 16.668 1.00 93.06 124 LYS A N 1
ATOM 998 C CA . LYS A 1 124 ? -4.507 -36.587 15.239 1.00 93.06 124 LYS A CA 1
ATOM 999 C C . LYS A 1 124 ? -3.536 -35.498 14.762 1.00 93.06 124 LYS A C 1
ATOM 1001 O O . LYS A 1 124 ? -3.765 -34.327 15.101 1.00 93.06 124 LYS A O 1
ATOM 1006 N N . PRO A 1 125 ? -2.446 -35.837 14.049 1.00 96.12 125 PRO A N 1
ATOM 1007 C CA . PRO A 1 125 ? -1.469 -34.854 13.618 1.00 96.12 125 PRO A CA 1
ATOM 1008 C C . PRO A 1 125 ? -1.891 -34.122 12.342 1.00 96.12 125 PRO A C 1
ATOM 1010 O O . PRO A 1 125 ? -2.628 -34.638 11.499 1.00 96.12 125 PRO A O 1
ATOM 1013 N N . PHE A 1 126 ? -1.380 -32.906 12.187 1.00 96.56 126 PHE A N 1
ATOM 1014 C CA . PHE A 1 126 ? -1.431 -32.163 10.935 1.00 96.56 126 PHE A CA 1
ATOM 1015 C C . PHE A 1 126 ? -0.284 -31.155 10.858 1.00 96.56 126 PHE A C 1
ATOM 1017 O O . PHE A 1 126 ? 0.122 -30.561 11.858 1.00 96.56 126 PHE A O 1
ATOM 1024 N N . LEU A 1 127 ? 0.209 -30.927 9.648 1.00 97.50 127 LEU A N 1
ATOM 1025 C CA . LEU A 1 127 ? 1.162 -29.873 9.323 1.00 97.50 127 LEU A CA 1
ATOM 1026 C C . LEU A 1 127 ? 0.404 -28.652 8.806 1.00 97.50 127 LEU A C 1
ATOM 1028 O O . LEU A 1 127 ? -0.491 -28.800 7.983 1.00 97.50 127 LEU A O 1
ATOM 1032 N N . ILE A 1 128 ? 0.788 -27.450 9.229 1.00 95.50 128 ILE A N 1
ATOM 1033 C CA . ILE A 1 128 ? 0.233 -26.191 8.723 1.00 95.50 128 ILE A CA 1
ATOM 1034 C C . ILE A 1 128 ? 1.344 -25.211 8.337 1.00 95.50 128 ILE A C 1
ATOM 1036 O O . ILE A 1 128 ? 2.274 -24.978 9.110 1.00 95.50 128 ILE A O 1
ATOM 1040 N N . MET A 1 129 ? 1.218 -24.604 7.156 1.00 93.75 129 MET A N 1
ATOM 1041 C CA . MET A 1 129 ? 1.970 -23.415 6.759 1.00 93.75 129 MET A CA 1
ATOM 1042 C C . MET A 1 129 ? 1.252 -22.182 7.320 1.00 93.75 129 MET A C 1
ATOM 1044 O O . MET A 1 129 ? 0.143 -21.837 6.899 1.00 93.75 129 MET A O 1
ATOM 1048 N N . GLN A 1 130 ? 1.852 -21.548 8.324 1.00 87.44 130 GLN A N 1
ATOM 1049 C CA . GLN A 1 130 ? 1.263 -20.431 9.056 1.00 87.44 130 GLN A CA 1
ATOM 1050 C C . GLN A 1 130 ? 1.567 -19.077 8.402 1.00 87.44 130 GLN A C 1
ATOM 1052 O O . GLN A 1 130 ? 2.492 -18.920 7.605 1.00 87.44 130 GLN A O 1
ATOM 1057 N N . ASN A 1 131 ? 0.765 -18.077 8.767 1.00 75.75 131 ASN A N 1
ATOM 1058 C CA . ASN A 1 131 ? 0.847 -16.712 8.240 1.00 75.75 131 ASN A CA 1
ATOM 1059 C C . ASN A 1 131 ? 2.085 -15.933 8.710 1.00 75.75 131 ASN A C 1
ATOM 1061 O O . ASN A 1 131 ? 2.392 -14.886 8.151 1.00 75.75 131 ASN A O 1
ATOM 1065 N N . ASP A 1 132 ? 2.795 -16.416 9.721 1.00 71.69 132 ASP A N 1
ATOM 1066 C CA . ASP A 1 132 ? 4.062 -15.852 10.199 1.00 71.69 132 ASP A CA 1
ATOM 1067 C C . ASP A 1 132 ? 5.287 -16.415 9.451 1.00 71.69 132 ASP A C 1
ATOM 1069 O O . ASP A 1 132 ? 6.425 -16.027 9.723 1.00 71.69 132 ASP A O 1
ATOM 1073 N N . GLY A 1 133 ? 5.066 -17.321 8.495 1.00 81.50 133 GLY A N 1
ATOM 1074 C CA . GLY A 1 133 ? 6.127 -17.997 7.763 1.00 81.50 133 GLY A CA 1
ATOM 1075 C C . GLY A 1 133 ? 6.703 -19.205 8.487 1.00 81.50 133 GLY A C 1
ATOM 1076 O O . GLY A 1 133 ? 7.756 -19.695 8.069 1.00 81.50 133 GLY A O 1
ATOM 1077 N N . ASN A 1 134 ? 6.038 -19.704 9.533 1.00 90.69 134 ASN A N 1
ATOM 1078 C CA . ASN A 1 134 ? 6.391 -20.943 10.212 1.00 90.69 134 ASN A CA 1
ATOM 1079 C C . ASN A 1 134 ? 5.621 -22.152 9.662 1.00 90.69 134 ASN A C 1
ATOM 1081 O O . ASN A 1 134 ? 4.401 -22.105 9.504 1.00 90.69 134 ASN A O 1
ATOM 1085 N N . ALA A 1 135 ? 6.318 -23.254 9.396 1.00 95.19 135 ALA A N 1
ATOM 1086 C CA . ALA A 1 135 ? 5.688 -24.539 9.118 1.00 95.19 135 ALA A CA 1
ATOM 1087 C C . ALA A 1 135 ? 5.685 -25.359 10.412 1.00 95.19 135 ALA A C 1
ATOM 1089 O O . ALA A 1 135 ? 6.745 -25.633 10.976 1.00 95.19 135 ALA A O 1
ATOM 1090 N N . VAL A 1 136 ? 4.502 -25.722 10.909 1.00 96.31 136 VAL A N 1
ATOM 1091 C CA . VAL A 1 136 ? 4.351 -26.330 12.242 1.00 96.31 136 VAL A CA 1
ATOM 1092 C C . VAL A 1 136 ? 3.539 -27.608 12.160 1.00 96.31 136 VAL A C 1
ATOM 1094 O O . VAL A 1 136 ? 2.462 -27.626 11.565 1.00 96.31 136 VAL A O 1
ATOM 1097 N N . VAL A 1 137 ? 4.037 -28.665 12.800 1.00 97.44 137 VAL A N 1
ATOM 1098 C CA . VAL A 1 137 ? 3.266 -29.886 13.045 1.00 97.44 137 VAL A CA 1
ATOM 1099 C C . VAL A 1 137 ? 2.587 -29.756 14.400 1.00 97.44 137 VAL A C 1
ATOM 1101 O O . VAL A 1 137 ? 3.242 -29.571 15.433 1.00 97.44 137 VAL A O 1
ATOM 1104 N N . TYR A 1 138 ? 1.266 -29.867 14.382 1.00 96.44 138 TYR A N 1
ATOM 1105 C CA . TYR A 1 138 ? 0.426 -29.912 15.565 1.00 96.44 138 TYR A CA 1
ATOM 1106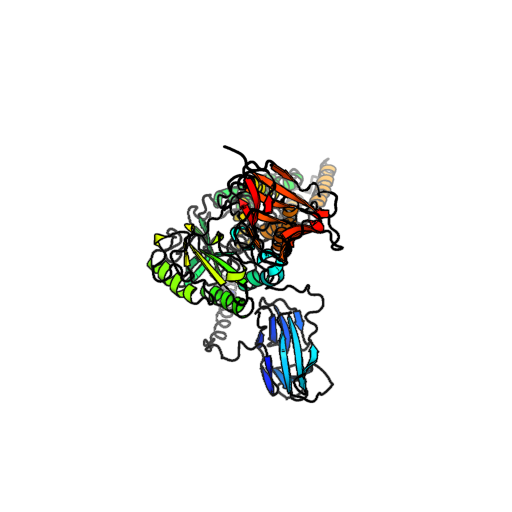 C C . TYR A 1 138 ? -0.183 -31.290 15.746 1.00 96.44 138 TYR A C 1
ATOM 1108 O O . TYR A 1 138 ? -0.394 -32.022 14.784 1.00 96.44 138 TYR A O 1
ATOM 1116 N N . ILE A 1 139 ? -0.524 -31.598 16.992 1.00 93.50 139 ILE A N 1
ATOM 1117 C CA . ILE A 1 139 ? -1.305 -32.768 17.366 1.00 93.50 139 ILE A CA 1
ATOM 1118 C C . ILE A 1 139 ? -2.506 -32.299 18.162 1.00 93.50 139 ILE A C 1
ATOM 1120 O O . ILE A 1 139 ? -2.358 -31.585 19.159 1.00 93.50 139 ILE A O 1
ATOM 1124 N N . ASN A 1 140 ? -3.687 -32.718 17.720 1.00 89.38 140 ASN A N 1
ATOM 1125 C CA . ASN A 1 140 ? -4.906 -32.560 18.495 1.00 89.38 140 ASN A CA 1
ATOM 1126 C C . ASN A 1 140 ? -5.056 -33.761 19.434 1.00 89.38 140 ASN A C 1
ATOM 1128 O O . ASN A 1 140 ? -5.148 -34.905 18.977 1.00 89.38 140 ASN A O 1
ATOM 1132 N N . LYS A 1 141 ? -5.080 -33.487 20.740 1.00 81.06 141 LYS A N 1
ATOM 1133 C CA . LYS A 1 141 ? -5.365 -34.462 21.800 1.00 81.06 141 LYS A CA 1
ATOM 1134 C C . LYS A 1 141 ? -6.373 -33.833 22.763 1.00 81.06 141 LYS A C 1
ATOM 1136 O O . LYS A 1 141 ? -6.112 -32.749 23.276 1.00 81.06 141 LYS A O 1
ATOM 1141 N N . ASN A 1 142 ? -7.514 -34.488 22.982 1.00 80.00 142 ASN A N 1
ATOM 1142 C CA . ASN A 1 142 ? -8.593 -34.026 23.872 1.00 80.00 142 ASN A CA 1
ATOM 1143 C C . ASN A 1 142 ? -8.997 -32.562 23.604 1.00 80.00 142 ASN A C 1
ATOM 1145 O O . ASN A 1 142 ? -8.978 -31.726 24.503 1.00 80.00 142 ASN A O 1
ATOM 1149 N N . SER A 1 143 ? -9.245 -32.228 22.333 1.00 74.19 143 SER A N 1
ATOM 1150 C CA . SER A 1 143 ? -9.607 -30.874 21.872 1.00 74.19 143 SER A CA 1
ATOM 1151 C C . SER A 1 143 ? -8.564 -29.771 22.124 1.00 74.19 143 SER A C 1
ATOM 1153 O O . SER A 1 143 ? -8.814 -28.608 21.815 1.00 74.19 143 SER A O 1
ATOM 1155 N N . LYS A 1 144 ? -7.359 -30.112 22.604 1.00 78.25 144 LYS A N 1
ATOM 1156 C CA . LYS A 1 144 ? -6.227 -29.187 22.752 1.00 78.25 144 LYS A CA 1
ATOM 1157 C C . LYS A 1 144 ? -5.201 -29.405 21.640 1.00 78.25 144 LYS A C 1
ATOM 1159 O O . LYS A 1 144 ? -4.840 -30.535 21.304 1.00 78.25 144 LYS A O 1
ATOM 1164 N N . LYS A 1 145 ? -4.710 -28.297 21.082 1.00 88.88 145 LYS A N 1
ATOM 1165 C CA . LYS A 1 145 ? -3.731 -28.255 19.990 1.00 88.88 145 LYS A CA 1
ATOM 1166 C C . LYS A 1 145 ? -2.316 -28.082 20.554 1.00 88.88 145 LYS A C 1
ATOM 1168 O O . LYS A 1 145 ? -2.006 -27.032 21.111 1.00 88.88 145 LYS A O 1
ATOM 1173 N N . LYS A 1 146 ? -1.439 -29.079 20.383 1.00 92.62 146 LYS A N 1
ATOM 1174 C CA . LYS A 1 146 ? -0.036 -29.048 20.849 1.00 92.62 146 LYS A CA 1
ATOM 1175 C C . LYS A 1 146 ? 0.944 -29.031 19.678 1.00 92.62 146 LYS A C 1
ATOM 1177 O O . LYS A 1 146 ? 0.867 -29.901 18.816 1.00 92.62 146 LYS A O 1
ATOM 1182 N N . ALA A 1 147 ? 1.864 -28.066 19.641 1.00 93.69 147 ALA A N 1
ATOM 1183 C CA . ALA A 1 147 ? 2.953 -28.055 18.659 1.00 93.69 147 ALA A CA 1
ATOM 1184 C C . ALA A 1 147 ? 4.011 -29.104 19.040 1.00 93.69 147 ALA A C 1
ATOM 1186 O O . ALA A 1 147 ? 4.450 -29.137 20.189 1.00 93.69 147 ALA A O 1
ATOM 1187 N N . VAL A 1 148 ? 4.415 -29.951 18.091 1.00 94.50 148 VAL A N 1
ATOM 1188 C CA . VAL A 1 148 ? 5.425 -31.012 18.311 1.00 94.50 148 VAL A CA 1
ATOM 1189 C C . VAL A 1 148 ? 6.659 -30.875 17.426 1.00 94.50 148 VAL A C 1
ATOM 1191 O O . VAL A 1 148 ? 7.698 -31.455 17.727 1.00 94.50 148 VAL A O 1
ATOM 1194 N N . TRP A 1 149 ? 6.561 -30.089 16.355 1.00 95.38 149 TRP A N 1
ATOM 1195 C CA . TRP A 1 149 ? 7.694 -29.682 15.537 1.00 95.38 149 TRP A CA 1
ATOM 1196 C C . TRP A 1 149 ? 7.407 -28.342 14.866 1.00 95.38 149 TRP A C 1
ATOM 1198 O O . TRP A 1 149 ? 6.259 -28.022 14.562 1.00 95.38 149 TRP A O 1
ATOM 1208 N N . SER A 1 150 ? 8.460 -27.575 14.614 1.00 93.50 150 SER A N 1
ATOM 1209 C CA . SER A 1 150 ? 8.421 -26.287 13.934 1.00 93.50 150 SER A CA 1
ATOM 1210 C C . SER A 1 150 ? 9.668 -26.161 13.067 1.00 93.50 150 SER A C 1
ATOM 1212 O O . SER A 1 150 ? 10.762 -26.481 13.536 1.00 93.50 150 SER A O 1
ATOM 1214 N N . SER A 1 151 ? 9.532 -25.643 11.844 1.00 93.06 151 SER A N 1
ATOM 1215 C CA . SER A 1 151 ? 10.685 -25.289 11.005 1.00 93.06 151 SER A CA 1
ATOM 1216 C C . SER A 1 151 ? 11.546 -24.198 11.646 1.00 93.06 151 SER A C 1
ATOM 1218 O O . SER A 1 151 ? 12.687 -23.993 11.244 1.00 93.06 151 SER A O 1
ATOM 1220 N N . GLY A 1 152 ? 11.014 -23.459 12.628 1.00 85.81 152 GLY A N 1
ATOM 1221 C CA . GLY A 1 152 ? 11.719 -22.346 13.263 1.00 85.81 152 GLY A CA 1
ATOM 1222 C C . GLY A 1 152 ? 11.920 -21.165 12.317 1.00 85.81 152 GLY A C 1
ATOM 1223 O O . GLY A 1 152 ? 12.603 -20.205 12.665 1.00 85.81 152 GLY A O 1
ATOM 1224 N N . SER A 1 153 ? 11.292 -21.202 11.141 1.00 82.75 153 SER A N 1
ATOM 1225 C CA . SER A 1 153 ? 11.459 -20.213 10.082 1.00 82.75 153 SER A CA 1
ATOM 1226 C C . SER A 1 153 ? 10.909 -18.836 10.447 1.00 82.75 153 SER A C 1
ATOM 1228 O O . SER A 1 153 ? 11.199 -17.876 9.744 1.00 82.75 153 SER A O 1
ATOM 1230 N N . PHE A 1 154 ? 10.163 -18.708 11.544 1.00 74.81 154 PHE A N 1
ATOM 1231 C CA . PHE A 1 154 ? 9.751 -17.420 12.105 1.00 74.81 154 PHE A CA 1
ATOM 1232 C C . PHE A 1 154 ? 10.867 -16.694 12.885 1.00 74.81 154 PHE A C 1
ATOM 1234 O O . PHE A 1 154 ? 10.793 -15.475 13.049 1.00 74.81 154 PHE A O 1
ATOM 1241 N N . LYS A 1 155 ? 11.891 -17.405 13.391 1.00 58.78 155 LYS A N 1
ATOM 1242 C CA . LYS A 1 155 ? 12.909 -16.831 14.291 1.00 58.78 155 LYS A CA 1
ATOM 1243 C C . LYS A 1 155 ? 13.744 -15.758 13.576 1.00 58.78 155 LYS A C 1
ATOM 1245 O O . LYS A 1 155 ? 14.156 -15.934 12.434 1.00 58.78 155 LYS A O 1
ATOM 1250 N N . GLY A 1 156 ? 13.968 -14.625 14.250 1.00 48.12 156 GLY A N 1
ATOM 1251 C CA . GLY A 1 156 ? 14.706 -13.470 13.714 1.00 48.12 156 GLY A CA 1
ATOM 1252 C C . GLY A 1 156 ? 13.909 -12.568 12.761 1.00 48.12 156 GLY A C 1
ATOM 1253 O O . GLY A 1 156 ? 14.408 -11.521 12.346 1.00 48.12 156 GLY A O 1
ATOM 1254 N N . ARG A 1 157 ? 12.658 -12.913 12.424 1.00 55.69 157 ARG A N 1
ATOM 1255 C CA . ARG A 1 157 ? 11.793 -12.038 11.624 1.00 55.69 157 ARG A CA 1
ATOM 1256 C C . ARG A 1 157 ? 11.013 -11.097 12.519 1.00 55.69 157 ARG A C 1
ATOM 1258 O O . ARG A 1 157 ? 10.305 -11.523 13.426 1.00 55.69 157 ARG A O 1
ATOM 1265 N N . LYS A 1 158 ? 11.097 -9.799 12.222 1.00 48.66 158 LYS A N 1
ATOM 1266 C CA . LYS A 1 158 ? 10.173 -8.814 12.787 1.00 48.66 158 LYS A CA 1
ATOM 1267 C C . LYS A 1 158 ? 8.750 -9.237 12.399 1.00 48.66 158 LYS A C 1
ATOM 1269 O O . LYS A 1 158 ? 8.456 -9.402 11.218 1.00 48.66 158 LYS A O 1
ATOM 1274 N N . LYS A 1 159 ? 7.896 -9.450 13.404 1.00 50.84 159 LYS A N 1
ATOM 1275 C CA . LYS A 1 159 ? 6.477 -9.796 13.261 1.00 50.84 159 LYS A CA 1
ATOM 1276 C C . LYS A 1 159 ? 5.780 -8.654 12.518 1.00 50.84 159 LYS A C 1
ATOM 1278 O O . LYS A 1 159 ? 5.459 -7.629 13.110 1.00 50.84 159 LYS A O 1
ATOM 1283 N N . TYR A 1 160 ? 5.616 -8.792 11.209 1.00 58.59 160 TYR A N 1
ATOM 1284 C CA . TYR A 1 160 ? 4.868 -7.834 10.406 1.00 58.59 160 TYR A CA 1
ATOM 1285 C C . TYR A 1 160 ? 3.444 -8.348 10.268 1.00 58.59 160 TYR A C 1
ATOM 1287 O O . TYR A 1 160 ? 3.219 -9.400 9.674 1.00 58.59 160 TYR A O 1
ATOM 1295 N N . SER A 1 161 ? 2.496 -7.625 10.865 1.00 67.19 161 SER A N 1
ATOM 1296 C CA . SER A 1 161 ? 1.086 -7.871 10.601 1.00 67.19 161 SER A CA 1
ATOM 1297 C C . SER A 1 161 ? 0.721 -7.154 9.305 1.00 67.19 161 SER A C 1
ATOM 1299 O O . SER A 1 161 ? 0.850 -5.927 9.261 1.00 67.19 161 SER A O 1
ATOM 1301 N N . PRO A 1 162 ? 0.242 -7.868 8.275 1.00 75.88 162 PRO A N 1
ATOM 1302 C CA . PRO A 1 162 ? -0.369 -7.226 7.125 1.00 75.88 162 PRO A CA 1
ATOM 1303 C C . PRO A 1 162 ? -1.681 -6.520 7.495 1.00 75.88 162 PRO A C 1
ATOM 1305 O O . PRO A 1 162 ? -2.212 -5.834 6.640 1.00 75.88 162 PRO A O 1
ATOM 1308 N N . GLN A 1 163 ? -2.192 -6.645 8.729 1.00 82.50 163 GLN A N 1
ATOM 1309 C CA . GLN A 1 163 ? -3.432 -6.023 9.221 1.00 82.50 163 GLN A CA 1
ATOM 1310 C C . GLN A 1 163 ? -3.146 -4.801 10.102 1.00 82.50 163 GLN A C 1
ATOM 1312 O O . GLN A 1 163 ? -3.473 -4.762 11.291 1.00 82.50 163 GLN A O 1
ATOM 1317 N N . TRP A 1 164 ? -2.393 -3.840 9.570 1.00 87.31 164 TRP A N 1
ATOM 1318 C CA . TRP A 1 164 ? -1.959 -2.705 10.378 1.00 87.31 164 TRP A CA 1
ATOM 1319 C C . TRP A 1 164 ? -3.116 -1.764 10.738 1.00 87.31 164 TRP A C 1
ATOM 1321 O O . TRP A 1 164 ? -3.056 -1.170 11.817 1.00 87.31 164 TRP A O 1
ATOM 1331 N N . MET A 1 165 ? -4.153 -1.642 9.892 1.00 93.56 165 MET A N 1
ATOM 1332 C CA . MET A 1 165 ? -5.310 -0.794 10.196 1.00 93.56 165 MET A CA 1
ATOM 1333 C C . MET A 1 165 ? -6.139 -1.417 11.314 1.00 93.56 165 MET A C 1
ATOM 1335 O O . MET A 1 165 ? -6.494 -0.705 12.250 1.00 93.56 165 MET A O 1
ATOM 1339 N N . GLN A 1 166 ? -6.355 -2.741 11.286 1.00 87.88 166 GLN A N 1
ATOM 1340 C CA . GLN A 1 166 ? -7.029 -3.462 12.379 1.00 87.88 166 GLN A CA 1
ATOM 1341 C C . GLN A 1 166 ? -6.329 -3.254 13.719 1.00 87.88 166 GLN A C 1
ATOM 1343 O O . GLN A 1 166 ? -6.953 -2.886 14.711 1.00 87.88 166 GLN A O 1
ATOM 1348 N N . ASN A 1 167 ? -5.004 -3.400 13.728 1.00 83.25 167 ASN A N 1
ATOM 1349 C CA . ASN A 1 167 ? -4.191 -3.179 14.922 1.00 83.25 167 ASN A CA 1
ATOM 1350 C C . ASN A 1 167 ? -4.214 -1.722 15.421 1.00 83.25 167 ASN A C 1
ATOM 1352 O O . ASN A 1 167 ? -3.706 -1.449 16.505 1.00 83.25 167 ASN A O 1
ATOM 1356 N N . SER A 1 168 ? -4.745 -0.793 14.624 1.00 88.00 168 SER A N 1
ATOM 1357 C CA . SER A 1 168 ? -4.792 0.637 14.927 1.00 88.00 168 SER A CA 1
ATOM 1358 C C . SER A 1 168 ? -6.221 1.150 15.120 1.00 88.00 168 SER A C 1
ATOM 1360 O O . SER A 1 168 ? -6.401 2.361 15.226 1.00 88.00 168 SER A O 1
ATOM 1362 N N . LEU A 1 169 ? -7.237 0.276 15.173 1.00 86.19 169 LEU A N 1
ATOM 1363 C CA . LEU A 1 169 ? -8.647 0.682 15.251 1.00 86.19 169 LEU A CA 1
ATOM 1364 C C . LEU A 1 169 ? -8.971 1.566 16.460 1.00 86.19 169 LEU A C 1
ATOM 1366 O O . LEU A 1 169 ? -9.793 2.464 16.324 1.00 86.19 169 LEU A O 1
ATOM 1370 N N . ASP A 1 170 ? -8.285 1.397 17.590 1.00 82.81 170 ASP A N 1
ATOM 1371 C CA . ASP A 1 170 ? -8.463 2.274 18.759 1.00 82.81 170 ASP A CA 1
ATOM 1372 C C . ASP A 1 170 ? -8.068 3.735 18.477 1.00 82.81 170 ASP A C 1
ATOM 1374 O O . ASP A 1 170 ? -8.507 4.656 19.161 1.00 82.81 170 ASP A O 1
ATOM 1378 N N . ILE A 1 171 ? -7.232 3.955 17.459 1.00 85.06 171 ILE A N 1
ATOM 1379 C CA . ILE A 1 171 ? -6.768 5.275 17.029 1.00 85.06 171 ILE A CA 1
ATOM 1380 C C . ILE A 1 171 ? -7.595 5.760 15.839 1.00 85.06 171 ILE A C 1
ATOM 1382 O O . ILE A 1 171 ? -8.064 6.897 15.839 1.00 85.06 171 ILE A O 1
ATOM 1386 N N . ILE A 1 172 ? -7.745 4.923 14.806 1.00 92.19 172 ILE A N 1
ATOM 1387 C CA . ILE A 1 172 ? -8.293 5.335 13.505 1.00 92.19 172 ILE A CA 1
ATOM 1388 C C . ILE A 1 172 ? -9.762 4.965 13.293 1.00 92.19 172 ILE A C 1
ATOM 1390 O O . ILE A 1 172 ? -10.362 5.455 12.345 1.00 92.19 172 ILE A O 1
ATOM 1394 N N . GLY A 1 173 ? -10.339 4.097 14.125 1.00 89.12 173 GLY A N 1
ATOM 1395 C CA . GLY A 1 173 ? -11.633 3.466 13.861 1.00 89.12 173 GLY A CA 1
ATOM 1396 C C . GLY A 1 173 ? -12.784 4.460 13.733 1.00 89.12 173 GLY A C 1
ATOM 1397 O O . GLY A 1 173 ? -13.572 4.355 12.800 1.00 89.12 173 GLY A O 1
ATOM 1398 N N . ASP A 1 174 ? -12.855 5.454 14.617 1.00 86.56 174 ASP A N 1
ATOM 1399 C CA . ASP A 1 174 ? -13.920 6.471 14.598 1.00 86.56 174 ASP A CA 1
ATOM 1400 C C . ASP A 1 174 ? -13.604 7.659 13.673 1.00 86.56 174 ASP A C 1
ATOM 1402 O O . ASP A 1 174 ? -14.331 8.651 13.657 1.00 86.56 174 ASP A O 1
ATOM 1406 N N . LYS A 1 175 ? -12.501 7.584 12.918 1.00 88.38 175 LYS A N 1
ATOM 1407 C CA . LYS A 1 175 ? -12.081 8.639 11.995 1.00 88.38 175 LYS A CA 1
ATOM 1408 C C . LYS A 1 175 ? -12.658 8.419 10.605 1.00 88.38 175 LYS A C 1
ATOM 1410 O O . LYS A 1 175 ? -12.909 7.286 10.190 1.00 88.38 175 LYS A O 1
ATOM 1415 N N . LYS A 1 176 ? -12.796 9.512 9.863 1.00 92.62 176 LYS A N 1
ATOM 1416 C CA . LYS A 1 176 ? -13.082 9.502 8.428 1.00 92.62 176 LYS A CA 1
ATOM 1417 C C . LYS A 1 176 ? -11.847 9.074 7.633 1.00 92.62 176 LYS A C 1
ATOM 1419 O O . LYS A 1 176 ? -10.717 9.265 8.090 1.00 92.62 176 LYS A O 1
ATOM 1424 N N . ILE A 1 177 ? -12.030 8.595 6.401 1.00 94.69 177 ILE A N 1
ATOM 1425 C CA . ILE A 1 177 ? -10.907 8.362 5.474 1.00 94.69 177 ILE A CA 1
ATOM 1426 C C . ILE A 1 177 ? -10.059 9.639 5.318 1.00 94.69 177 ILE A C 1
ATOM 1428 O O . ILE A 1 177 ? -8.830 9.553 5.330 1.00 94.69 177 ILE A O 1
ATOM 1432 N N . SER A 1 178 ? -10.689 10.820 5.243 1.00 91.62 178 SER A N 1
ATOM 1433 C CA . SER A 1 178 ? -10.011 12.124 5.161 1.00 91.62 178 SER A CA 1
ATOM 1434 C C . SER A 1 178 ? -9.143 12.476 6.361 1.00 91.62 178 SER A C 1
ATOM 1436 O O . SER A 1 178 ? -8.254 13.319 6.261 1.00 91.62 178 SER A O 1
ATOM 1438 N N . GLU A 1 179 ? -9.385 11.855 7.506 1.00 89.94 179 GLU A N 1
ATOM 1439 C CA . GLU A 1 179 ? -8.720 12.191 8.758 1.00 89.94 179 GLU A CA 1
ATOM 1440 C C . GLU A 1 179 ? -7.525 11.280 9.023 1.00 89.94 179 GLU A C 1
ATOM 1442 O O . GLU A 1 179 ? -6.693 11.604 9.861 1.00 89.94 179 GLU A O 1
ATOM 1447 N N . ILE A 1 180 ? -7.361 10.184 8.286 1.00 93.56 180 ILE A N 1
ATOM 1448 C CA . ILE A 1 180 ? -6.244 9.259 8.488 1.00 93.56 180 ILE A CA 1
ATOM 1449 C C . ILE A 1 180 ? -5.155 9.437 7.432 1.00 93.56 180 ILE A C 1
ATOM 1451 O O . ILE A 1 180 ? -5.358 10.023 6.365 1.00 93.56 180 ILE A O 1
ATOM 1455 N N . THR A 1 181 ? -3.982 8.917 7.762 1.00 95.75 181 THR A N 1
ATOM 1456 C CA . THR A 1 181 ? -2.868 8.699 6.851 1.00 95.75 181 THR A CA 1
ATOM 1457 C C . THR A 1 181 ? -2.819 7.223 6.475 1.00 95.75 181 THR A C 1
ATOM 1459 O O . THR A 1 181 ? -2.749 6.359 7.353 1.00 95.75 181 THR A O 1
ATOM 1462 N N . ILE A 1 182 ? -2.831 6.927 5.178 1.00 97.50 182 ILE A N 1
ATOM 1463 C CA . ILE A 1 182 ? -2.654 5.581 4.618 1.00 97.50 182 ILE A CA 1
ATOM 1464 C C . ILE A 1 182 ? -1.423 5.527 3.710 1.00 97.50 182 ILE A C 1
ATOM 1466 O O . ILE A 1 182 ? -0.864 6.551 3.319 1.00 97.50 182 ILE A O 1
ATOM 1470 N N . VAL A 1 183 ? -0.983 4.316 3.374 1.00 98.00 183 VAL A N 1
ATOM 1471 C CA . VAL A 1 183 ? 0.119 4.100 2.429 1.00 98.00 183 VAL A CA 1
ATOM 1472 C C . VAL A 1 183 ? -0.443 3.926 1.027 1.00 98.00 183 VAL A C 1
ATOM 1474 O O . VAL A 1 183 ? -1.331 3.096 0.813 1.00 98.00 183 VAL A O 1
ATOM 1477 N N . GLY A 1 184 ? 0.109 4.676 0.081 1.00 98.19 184 GLY A N 1
ATOM 1478 C CA . GLY A 1 184 ? -0.186 4.573 -1.334 1.00 98.19 184 GLY A CA 1
ATOM 1479 C C . GLY A 1 184 ? 0.987 4.024 -2.145 1.00 98.19 184 GLY A C 1
ATOM 1480 O O . GLY A 1 184 ? 2.146 4.302 -1.842 1.00 98.19 184 GLY A O 1
ATOM 1481 N N . SER A 1 185 ? 0.680 3.243 -3.175 1.00 98.19 185 SER A N 1
ATOM 1482 C CA . SER A 1 185 ? 1.645 2.675 -4.113 1.00 98.19 185 SER A CA 1
ATOM 1483 C C . SER A 1 185 ? 1.502 3.335 -5.483 1.00 98.19 185 SER A C 1
ATOM 1485 O O . SER A 1 185 ? 0.417 3.314 -6.075 1.00 98.19 185 SER A O 1
ATOM 1487 N N . HIS A 1 186 ? 2.588 3.931 -5.972 1.00 97.00 186 HIS A N 1
ATOM 1488 C CA . HIS A 1 186 ? 2.646 4.562 -7.289 1.00 97.00 186 HIS A CA 1
ATOM 1489 C C . HIS A 1 186 ? 2.887 3.526 -8.388 1.00 97.00 186 HIS A C 1
ATOM 1491 O O . HIS A 1 186 ? 3.649 2.573 -8.193 1.00 97.00 186 HIS A O 1
ATOM 1497 N N . ASP A 1 187 ? 2.183 3.682 -9.517 1.00 96.19 187 ASP A N 1
ATOM 1498 C CA . ASP A 1 187 ? 2.240 2.781 -10.677 1.00 96.19 187 ASP A CA 1
ATOM 1499 C C . ASP A 1 187 ? 2.171 1.309 -10.264 1.00 96.19 187 ASP A C 1
ATOM 1501 O O . ASP A 1 187 ? 3.015 0.458 -10.565 1.00 96.19 187 ASP A O 1
ATOM 1505 N N . SER A 1 188 ? 1.139 1.033 -9.475 1.00 97.62 188 SER A N 1
ATOM 1506 C CA . SER A 1 188 ? 0.969 -0.205 -8.743 1.00 97.62 188 SER A CA 1
ATOM 1507 C C . SER A 1 188 ? 0.958 -1.405 -9.683 1.00 97.62 188 SER A C 1
ATOM 1509 O O . SER A 1 188 ? 0.200 -1.475 -10.647 1.00 97.62 188 SER A O 1
ATOM 1511 N N . GLY A 1 189 ? 1.802 -2.390 -9.383 1.00 94.50 189 GLY A N 1
ATOM 1512 C CA . GLY A 1 189 ? 1.875 -3.630 -10.157 1.00 94.50 189 GLY A CA 1
ATOM 1513 C C . GLY A 1 189 ? 2.728 -3.530 -11.425 1.00 94.50 189 GLY A C 1
ATOM 1514 O O . GLY A 1 189 ? 2.832 -4.522 -12.141 1.00 94.50 189 GLY A O 1
ATOM 1515 N N . ALA A 1 190 ? 3.393 -2.403 -11.710 1.00 96.25 190 ALA A N 1
ATOM 1516 C CA . ALA A 1 190 ? 4.470 -2.345 -12.706 1.00 96.25 190 ALA A CA 1
ATOM 1517 C C . ALA A 1 190 ? 5.765 -2.968 -12.139 1.00 96.25 190 ALA A C 1
ATOM 1519 O O . ALA A 1 190 ? 6.778 -2.303 -11.929 1.00 96.25 190 ALA A O 1
ATOM 1520 N N . ASN A 1 191 ? 5.697 -4.268 -11.820 1.00 91.25 191 ASN A N 1
ATOM 1521 C CA . ASN A 1 191 ? 6.763 -5.035 -11.165 1.00 91.25 191 ASN A CA 1
ATOM 1522 C C . ASN A 1 191 ? 7.405 -6.124 -12.022 1.00 91.25 191 ASN A C 1
ATOM 1524 O O . ASN A 1 191 ? 8.234 -6.906 -11.551 1.00 91.25 191 ASN A O 1
ATOM 1528 N N . THR A 1 192 ? 6.944 -6.239 -13.253 1.00 87.94 192 THR A N 1
ATOM 1529 C CA . THR A 1 192 ? 7.360 -7.239 -14.222 1.00 87.94 192 THR A CA 1
ATOM 1530 C C . THR A 1 192 ? 7.124 -6.667 -15.612 1.00 87.94 192 THR A C 1
ATOM 1532 O O . THR A 1 192 ? 6.411 -5.676 -15.745 1.00 87.94 192 THR A O 1
ATOM 1535 N N . ARG A 1 193 ? 7.711 -7.293 -16.633 1.00 89.94 193 ARG A N 1
ATOM 1536 C CA . ARG A 1 193 ? 7.611 -6.859 -18.025 1.00 89.94 193 ARG A CA 1
ATOM 1537 C C . ARG A 1 193 ? 6.875 -7.910 -18.852 1.00 89.94 193 ARG A C 1
ATOM 1539 O O . ARG A 1 193 ? 7.492 -8.777 -19.467 1.00 89.94 193 ARG A O 1
ATOM 1546 N N . ASN A 1 194 ? 5.547 -7.837 -18.872 1.00 89.75 194 ASN A N 1
ATOM 1547 C CA . ASN A 1 194 ? 4.674 -8.728 -19.645 1.00 89.75 194 ASN A CA 1
ATOM 1548 C C . ASN A 1 194 ? 4.451 -8.205 -21.077 1.00 89.75 194 ASN A C 1
ATOM 1550 O O . ASN A 1 194 ? 3.318 -8.064 -21.539 1.00 89.75 194 ASN A O 1
ATOM 1554 N N . GLY A 1 195 ? 5.545 -7.889 -21.770 1.00 88.50 195 GLY A N 1
ATOM 1555 C CA . GLY A 1 195 ? 5.527 -7.158 -23.039 1.00 88.50 195 GLY A CA 1
ATOM 1556 C C . GLY A 1 195 ? 5.730 -5.653 -22.854 1.00 88.50 195 GLY A C 1
ATOM 1557 O O . GLY A 1 195 ? 5.663 -5.131 -21.741 1.00 88.50 195 GLY A O 1
ATOM 1558 N N . GLY A 1 196 ? 6.041 -4.966 -23.948 1.00 89.00 196 GLY A N 1
ATOM 1559 C CA . GLY A 1 196 ? 6.376 -3.547 -23.947 1.00 89.00 196 GLY A CA 1
ATOM 1560 C C . GLY A 1 196 ? 6.972 -3.106 -25.278 1.00 89.00 196 GLY A C 1
ATOM 1561 O O . GLY A 1 196 ? 7.129 -3.903 -26.202 1.00 89.00 196 GLY A O 1
ATOM 1562 N N . THR A 1 197 ? 7.299 -1.826 -25.375 1.00 86.75 197 THR A N 1
ATOM 1563 C CA . THR A 1 197 ? 7.875 -1.219 -26.581 1.00 86.75 197 THR A CA 1
ATOM 1564 C C . THR A 1 197 ? 9.382 -1.470 -26.687 1.00 86.75 197 THR A C 1
ATOM 1566 O O . THR A 1 197 ? 10.044 -1.849 -25.720 1.00 86.75 197 THR A O 1
ATOM 1569 N N . SER A 1 198 ? 9.966 -1.205 -27.856 1.00 79.38 198 SER A N 1
ATOM 1570 C CA . SER A 1 198 ? 11.379 -1.493 -28.149 1.00 79.38 198 SER A CA 1
ATOM 1571 C C . SER A 1 198 ? 12.402 -0.786 -27.250 1.00 79.38 198 SER A C 1
ATOM 1573 O O . SER A 1 198 ? 13.528 -1.274 -27.136 1.00 79.38 198 SER A O 1
ATOM 1575 N N . LEU A 1 199 ? 12.050 0.356 -26.643 1.00 78.62 199 LEU A N 1
ATOM 1576 C CA . LEU A 1 199 ? 12.916 1.088 -25.705 1.00 78.62 199 LEU A CA 1
ATOM 1577 C C . LEU A 1 199 ? 12.519 0.855 -24.234 1.00 78.62 199 LEU A C 1
ATOM 1579 O O . LEU A 1 199 ? 13.092 1.458 -23.327 1.00 78.62 199 LEU A O 1
ATOM 1583 N N . SER A 1 200 ? 11.561 -0.034 -23.974 1.00 84.06 200 SER A N 1
ATOM 1584 C CA . SER A 1 200 ? 11.173 -0.400 -22.615 1.00 84.06 200 SER A CA 1
ATOM 1585 C C . SER A 1 200 ? 12.118 -1.446 -22.026 1.00 84.06 200 SER A C 1
ATOM 1587 O O . SER A 1 200 ? 12.484 -2.429 -22.677 1.00 84.06 200 SER A O 1
ATOM 1589 N N . ASN A 1 201 ? 12.534 -1.247 -20.777 1.00 84.25 201 ASN A N 1
ATOM 1590 C CA . ASN A 1 201 ? 13.183 -2.278 -19.977 1.00 84.25 201 ASN A CA 1
ATOM 1591 C C . ASN A 1 201 ? 12.999 -2.004 -18.480 1.00 84.25 201 ASN A C 1
ATOM 1593 O O . ASN A 1 201 ? 12.648 -0.902 -18.074 1.00 84.25 201 ASN A O 1
ATOM 1597 N N . ASP A 1 202 ? 13.319 -2.990 -17.642 1.00 88.31 202 ASP A N 1
ATOM 1598 C CA . ASP A 1 202 ? 13.056 -2.927 -16.198 1.00 88.31 202 ASP A CA 1
ATOM 1599 C C . ASP A 1 202 ? 13.653 -1.681 -15.515 1.00 88.31 202 ASP A C 1
ATOM 1601 O O . ASP A 1 202 ? 13.129 -1.224 -14.506 1.00 88.31 202 ASP A O 1
ATOM 1605 N N . CYS A 1 203 ? 14.719 -1.092 -16.071 1.00 88.75 203 CYS A N 1
ATOM 1606 C CA . CYS A 1 203 ? 15.318 0.141 -15.562 1.00 88.75 203 CYS A CA 1
ATOM 1607 C C . CYS A 1 203 ? 14.380 1.348 -15.578 1.00 88.75 203 CYS A C 1
ATOM 1609 O O . CYS A 1 203 ? 14.469 2.187 -14.683 1.00 88.75 203 CYS A O 1
ATOM 1611 N N . ASN A 1 204 ? 13.591 1.468 -16.648 1.00 89.75 204 ASN A N 1
ATOM 1612 C CA . ASN A 1 204 ? 12.794 2.645 -16.982 1.00 89.75 204 ASN A CA 1
ATOM 1613 C C . ASN A 1 204 ? 11.289 2.351 -16.987 1.00 89.75 204 ASN A C 1
ATOM 1615 O O . ASN A 1 204 ? 10.496 3.272 -17.156 1.00 89.75 204 ASN A O 1
ATOM 1619 N N . THR A 1 205 ? 10.888 1.095 -16.764 1.00 92.75 205 THR A N 1
ATOM 1620 C CA . THR A 1 205 ? 9.475 0.723 -16.648 1.00 92.75 205 THR A CA 1
ATOM 1621 C C . THR A 1 205 ? 9.064 0.238 -15.272 1.00 92.75 205 THR A C 1
ATOM 1623 O O . THR A 1 205 ? 7.926 0.490 -14.893 1.00 92.75 205 THR A O 1
ATOM 1626 N N . ASN A 1 206 ? 9.936 -0.436 -14.515 1.00 94.75 206 ASN A N 1
ATOM 1627 C CA . ASN A 1 206 ? 9.513 -1.027 -13.247 1.00 94.75 206 ASN A CA 1
ATOM 1628 C C . ASN A 1 206 ? 9.561 0.013 -12.127 1.00 94.75 206 ASN A C 1
ATOM 1630 O O . ASN A 1 206 ? 10.637 0.438 -11.706 1.00 94.75 206 ASN A O 1
ATOM 1634 N N . THR A 1 207 ? 8.392 0.380 -11.619 1.00 96.44 207 THR A N 1
ATOM 1635 C CA . THR A 1 207 ? 8.218 1.279 -10.467 1.00 96.44 207 THR A CA 1
ATOM 1636 C C . THR A 1 207 ? 8.117 0.494 -9.158 1.00 96.44 207 THR A C 1
ATOM 1638 O O . THR A 1 207 ? 8.440 0.992 -8.079 1.00 96.44 207 THR A O 1
ATOM 1641 N N . GLN A 1 208 ? 7.747 -0.786 -9.248 1.00 96.94 208 GLN A N 1
ATOM 1642 C CA . GLN A 1 208 ? 7.641 -1.710 -8.125 1.00 96.94 208 GLN A CA 1
ATOM 1643 C C . GLN A 1 208 ? 8.562 -2.918 -8.345 1.00 96.94 208 GLN A C 1
ATOM 1645 O O . GLN A 1 208 ? 8.801 -3.337 -9.468 1.00 96.94 208 GLN A O 1
ATOM 1650 N N . SER A 1 209 ? 9.086 -3.531 -7.282 1.00 91.19 209 SER A N 1
ATOM 1651 C CA . SER A 1 209 ? 9.760 -4.849 -7.373 1.00 91.19 209 SER A CA 1
ATOM 1652 C C . SER A 1 209 ? 8.883 -6.002 -6.874 1.00 91.19 209 SER A C 1
ATOM 1654 O O . SER A 1 209 ? 9.317 -7.156 -6.799 1.00 91.19 209 SER A O 1
ATOM 1656 N N . LYS A 1 210 ? 7.651 -5.676 -6.478 1.00 89.00 210 LYS A N 1
ATOM 1657 C CA . LYS A 1 210 ? 6.700 -6.542 -5.787 1.00 89.00 210 LYS A CA 1
ATOM 1658 C C . LYS A 1 210 ? 5.343 -6.473 -6.466 1.00 89.00 210 LYS A C 1
ATOM 1660 O O . LYS A 1 210 ? 4.955 -5.409 -6.938 1.00 89.00 210 LYS A O 1
ATOM 1665 N N . ASN A 1 211 ? 4.637 -7.598 -6.524 1.00 87.69 211 ASN A N 1
ATOM 1666 C CA . ASN A 1 211 ? 3.267 -7.643 -7.040 1.00 87.69 211 ASN A CA 1
ATOM 1667 C C . ASN A 1 211 ? 2.295 -6.948 -6.065 1.00 87.69 211 ASN A C 1
ATOM 1669 O O . ASN A 1 211 ? 2.683 -6.571 -4.955 1.00 87.69 211 ASN A O 1
ATOM 1673 N N . ILE A 1 212 ? 1.032 -6.777 -6.464 1.00 95.12 212 ILE A N 1
ATOM 1674 C CA . ILE A 1 212 ? 0.017 -6.128 -5.616 1.00 95.12 212 ILE A CA 1
ATOM 1675 C C . ILE A 1 212 ? -0.142 -6.843 -4.274 1.00 95.12 212 ILE A C 1
ATOM 1677 O O . ILE A 1 212 ? -0.250 -6.187 -3.237 1.00 95.12 212 ILE A O 1
ATOM 1681 N N . PHE A 1 213 ? -0.101 -8.175 -4.263 1.00 87.69 213 PHE A N 1
ATOM 1682 C CA . PHE A 1 213 ? -0.213 -8.938 -3.025 1.00 87.69 213 PHE A CA 1
ATOM 1683 C C . PHE A 1 213 ? 0.851 -8.592 -1.982 1.00 87.69 213 PHE A C 1
ATOM 1685 O O . PHE A 1 213 ? 0.559 -8.408 -0.797 1.00 87.69 213 PHE A O 1
ATOM 1692 N N . ASP A 1 214 ? 2.101 -8.524 -2.420 1.00 81.94 214 ASP A N 1
ATOM 1693 C CA . ASP A 1 214 ? 3.233 -8.199 -1.567 1.00 81.94 214 ASP A CA 1
ATOM 1694 C C . ASP A 1 214 ? 3.146 -6.742 -1.100 1.00 81.94 214 ASP A C 1
ATOM 1696 O O . ASP A 1 214 ? 3.346 -6.465 0.080 1.00 81.94 214 ASP A O 1
ATOM 1700 N N . GLN A 1 215 ? 2.779 -5.814 -1.989 1.00 94.25 215 GLN A N 1
ATOM 1701 C CA . GLN A 1 215 ? 2.571 -4.407 -1.629 1.00 94.25 215 GLN A CA 1
ATOM 1702 C C . GLN A 1 215 ? 1.474 -4.256 -0.553 1.00 94.25 215 GLN A C 1
ATOM 1704 O O . GLN A 1 215 ? 1.693 -3.576 0.454 1.00 94.25 215 GLN A O 1
ATOM 1709 N N . LEU A 1 216 ? 0.334 -4.950 -0.697 1.00 93.12 216 LEU A N 1
ATOM 1710 C CA . LEU A 1 216 ? -0.723 -5.042 0.327 1.00 93.12 216 LEU A CA 1
ATOM 1711 C C . LEU A 1 216 ? -0.176 -5.585 1.653 1.00 93.12 216 LEU A C 1
ATOM 1713 O O . LEU A 1 216 ? -0.450 -5.043 2.727 1.00 93.12 216 LEU A O 1
ATOM 1717 N N . SER A 1 217 ? 0.635 -6.638 1.572 1.00 84.38 217 SER A N 1
ATOM 1718 C CA . SER A 1 217 ? 1.229 -7.313 2.728 1.00 84.38 217 SER A CA 1
ATOM 1719 C C . SER A 1 217 ? 2.256 -6.456 3.468 1.00 84.38 217 SER A C 1
ATOM 1721 O O . SER A 1 217 ? 2.423 -6.598 4.680 1.00 84.38 217 SER A O 1
ATOM 1723 N N . PHE A 1 218 ? 2.912 -5.537 2.763 1.00 89.00 218 PHE A N 1
ATOM 1724 C CA . PHE A 1 218 ? 3.800 -4.530 3.339 1.00 89.00 218 PHE A CA 1
ATOM 1725 C C . PHE A 1 218 ? 3.065 -3.275 3.835 1.00 89.00 218 PHE A C 1
ATOM 1727 O O . PHE A 1 218 ? 3.659 -2.455 4.535 1.00 89.00 218 PHE A O 1
ATOM 1734 N N . GLY A 1 219 ? 1.761 -3.175 3.571 1.00 92.75 219 GLY A N 1
ATOM 1735 C CA . GLY A 1 219 ? 0.861 -2.210 4.195 1.00 92.75 219 GLY A CA 1
ATOM 1736 C C . GLY A 1 219 ? 0.275 -1.158 3.258 1.00 92.75 219 GLY A C 1
ATOM 1737 O O . GLY A 1 219 ? -0.405 -0.263 3.753 1.00 92.75 219 GLY A O 1
ATOM 1738 N N . ALA A 1 220 ? 0.481 -1.259 1.942 1.00 97.69 220 ALA A N 1
ATOM 1739 C CA . ALA A 1 220 ? -0.199 -0.400 0.972 1.00 97.69 220 ALA A CA 1
ATOM 1740 C C . ALA A 1 220 ? -1.723 -0.596 1.022 1.00 97.69 220 ALA A C 1
ATOM 1742 O O . ALA A 1 220 ? -2.209 -1.721 1.160 1.00 97.69 220 ALA A O 1
ATOM 1743 N N . ARG A 1 221 ? -2.476 0.501 0.936 1.00 98.06 221 ARG A N 1
ATOM 1744 C CA . ARG A 1 221 ? -3.950 0.525 0.967 1.00 98.06 221 ARG A CA 1
ATOM 1745 C C . ARG A 1 221 ? -4.555 1.373 -0.141 1.00 98.06 221 ARG A C 1
ATOM 1747 O O . ARG A 1 221 ? -5.719 1.180 -0.456 1.00 98.06 221 ARG A O 1
ATOM 1754 N N . TYR A 1 222 ? -3.772 2.255 -0.751 1.00 98.44 222 TYR A N 1
ATOM 1755 C CA . TYR A 1 222 ? -4.142 3.019 -1.935 1.00 98.44 222 TYR A CA 1
ATOM 1756 C C . TYR A 1 222 ? -3.254 2.596 -3.111 1.00 98.44 222 TYR A C 1
ATOM 1758 O O . TYR A 1 222 ? -2.033 2.573 -2.976 1.00 98.44 222 TYR A O 1
ATOM 1766 N N . PHE A 1 223 ? -3.835 2.235 -4.250 1.00 98.56 223 PHE A N 1
ATOM 1767 C CA . PHE A 1 223 ? -3.097 1.726 -5.409 1.00 98.56 223 PHE A CA 1
ATOM 1768 C C . PHE A 1 223 ? -3.452 2.530 -6.651 1.00 98.56 223 PHE A C 1
ATOM 1770 O O . PHE A 1 223 ? -4.612 2.532 -7.054 1.00 98.56 223 PHE A O 1
ATOM 1777 N N . ASP A 1 224 ? -2.467 3.170 -7.279 1.00 97.06 224 ASP A N 1
ATOM 1778 C CA . ASP A 1 224 ? -2.637 3.745 -8.617 1.00 97.06 224 ASP A CA 1
ATOM 1779 C C . ASP A 1 224 ? -2.472 2.661 -9.672 1.00 97.06 224 ASP A C 1
ATOM 1781 O O . ASP A 1 224 ? -1.366 2.221 -9.987 1.00 97.06 224 ASP A O 1
ATOM 1785 N N . ILE A 1 225 ? -3.603 2.180 -10.167 1.00 97.69 225 ILE A N 1
ATOM 1786 C CA . ILE A 1 225 ? -3.697 1.136 -11.175 1.00 97.69 225 ILE A CA 1
ATOM 1787 C C . ILE A 1 225 ? -3.885 1.829 -12.519 1.00 97.69 225 ILE A C 1
ATOM 1789 O O . ILE A 1 225 ? -4.907 2.467 -12.767 1.00 97.69 225 ILE A O 1
ATOM 1793 N N . ARG A 1 226 ? -2.908 1.664 -13.411 1.00 96.75 226 ARG A N 1
ATOM 1794 C CA . ARG A 1 226 ? -2.949 2.210 -14.770 1.00 96.75 226 ARG A CA 1
ATOM 1795 C C . ARG A 1 226 ? -3.276 1.110 -15.772 1.00 96.75 226 ARG A C 1
ATOM 1797 O O . ARG A 1 226 ? -2.356 0.405 -16.183 1.00 96.75 226 ARG A O 1
ATOM 1804 N N . PRO A 1 227 ? -4.558 0.861 -16.099 1.00 97.06 227 PRO A N 1
ATOM 1805 C CA . PRO A 1 227 ? -4.933 -0.299 -16.887 1.00 97.06 227 PRO A CA 1
ATOM 1806 C C . PRO A 1 227 ? -4.503 -0.147 -18.348 1.00 97.06 227 PRO A C 1
ATOM 1808 O O . PRO A 1 227 ? -4.743 0.877 -18.986 1.00 97.06 227 PRO A O 1
ATOM 1811 N N . VAL A 1 228 ? -3.917 -1.205 -18.892 1.00 96.94 228 VAL A N 1
ATOM 1812 C CA . VAL A 1 228 ? -3.468 -1.292 -20.276 1.00 96.94 228 VAL A CA 1
ATOM 1813 C C . VAL A 1 228 ? -4.047 -2.527 -20.951 1.00 96.94 228 VAL A C 1
ATOM 1815 O O . VAL A 1 228 ? -4.028 -3.612 -20.371 1.00 96.94 228 VAL A O 1
ATOM 1818 N N . ILE A 1 229 ? -4.557 -2.367 -22.174 1.00 97.31 229 ILE A N 1
ATOM 1819 C CA . ILE A 1 229 ? -4.915 -3.493 -23.047 1.00 97.31 229 ILE A CA 1
ATOM 1820 C C . ILE A 1 229 ? -3.695 -3.854 -23.885 1.00 97.31 229 ILE A C 1
ATOM 1822 O O . ILE A 1 229 ? -3.135 -2.992 -24.569 1.00 97.31 229 ILE A O 1
ATOM 1826 N N . SER A 1 230 ? -3.301 -5.124 -23.818 1.00 94.88 230 SER A N 1
ATOM 1827 C CA . SER A 1 230 ? -2.246 -5.702 -24.645 1.00 94.88 230 SER A CA 1
ATOM 1828 C C . SER A 1 230 ? -2.577 -7.152 -25.006 1.00 94.88 230 SER A C 1
ATOM 1830 O O . SER A 1 230 ? -2.845 -7.978 -24.125 1.00 94.88 230 SER A O 1
ATOM 1832 N N . ASN A 1 231 ? -2.564 -7.477 -26.296 1.00 93.38 231 ASN A N 1
ATOM 1833 C CA . ASN A 1 231 ? -3.014 -8.747 -26.865 1.00 93.38 231 ASN A CA 1
ATOM 1834 C C . ASN A 1 231 ? -4.389 -9.178 -26.318 1.00 93.38 231 ASN A C 1
ATOM 1836 O O . ASN A 1 231 ? -4.552 -10.305 -25.832 1.00 93.38 231 ASN A O 1
ATOM 1840 N N . GLY A 1 232 ? -5.350 -8.248 -26.309 1.00 93.75 232 GLY A N 1
ATOM 1841 C CA . GLY A 1 232 ? -6.724 -8.467 -25.849 1.00 93.75 232 GLY A CA 1
ATOM 1842 C C . GLY A 1 232 ? -6.880 -8.735 -24.347 1.00 93.75 232 GLY A C 1
ATOM 1843 O O . GLY A 1 232 ? -7.935 -9.196 -23.915 1.00 93.75 232 GLY A O 1
ATOM 1844 N N . LYS A 1 233 ? -5.842 -8.499 -23.534 1.00 96.88 233 LYS A N 1
ATOM 1845 C CA . LYS A 1 233 ? -5.847 -8.747 -22.081 1.00 96.88 233 LYS A CA 1
ATOM 1846 C C . LYS A 1 233 ? -5.505 -7.482 -21.306 1.00 96.88 233 LYS A C 1
ATOM 1848 O O . LYS A 1 233 ? -4.730 -6.657 -21.780 1.00 96.88 233 LYS A O 1
ATOM 1853 N N . PHE A 1 234 ? -6.028 -7.378 -20.085 1.00 98.31 234 PHE A N 1
ATOM 1854 C CA . PHE A 1 234 ? -5.752 -6.256 -19.195 1.00 98.31 234 PHE A CA 1
ATOM 1855 C C . PHE A 1 234 ? -4.521 -6.493 -18.314 1.00 98.31 234 PHE A C 1
ATOM 1857 O O . PHE A 1 234 ? -4.391 -7.509 -17.621 1.00 98.31 234 PHE A O 1
ATOM 1864 N N . TYR A 1 235 ? -3.647 -5.496 -18.290 1.00 98.38 235 TYR A N 1
ATOM 1865 C CA . TYR A 1 235 ? -2.474 -5.389 -17.430 1.00 98.38 235 TYR A CA 1
ATOM 1866 C C . TYR A 1 235 ? -2.498 -4.047 -16.707 1.00 98.38 235 TYR A C 1
ATOM 1868 O O . TYR A 1 235 ? -3.275 -3.164 -17.056 1.00 98.38 235 TYR A O 1
ATOM 1876 N N . THR A 1 236 ? -1.636 -3.862 -15.719 1.00 97.94 236 THR A N 1
ATOM 1877 C CA . THR A 1 236 ? -1.159 -2.517 -15.392 1.00 97.94 236 THR A CA 1
ATOM 1878 C C . THR A 1 236 ? -0.101 -2.099 -16.403 1.00 97.94 236 THR A C 1
ATOM 1880 O O . THR A 1 236 ? 0.487 -2.951 -17.068 1.00 97.94 236 THR A O 1
ATOM 1883 N N . GLY A 1 237 ? 0.165 -0.808 -16.552 1.00 95.31 237 GLY A N 1
ATOM 1884 C CA . GLY A 1 237 ? 1.196 -0.338 -17.464 1.00 95.31 237 GLY A CA 1
ATOM 1885 C C . GLY A 1 237 ? 1.862 0.936 -16.989 1.00 95.31 237 GLY A C 1
ATOM 1886 O O . GLY A 1 237 ? 1.233 1.801 -16.387 1.00 95.31 237 GLY A O 1
ATOM 1887 N N . HIS A 1 238 ? 3.146 1.049 -17.302 1.00 95.19 238 HIS A N 1
ATOM 1888 C CA . HIS A 1 238 ? 3.907 2.275 -17.125 1.00 95.19 238 HIS A CA 1
ATOM 1889 C C . HIS A 1 238 ? 4.414 2.704 -18.501 1.00 95.19 238 HIS A C 1
ATOM 1891 O O . HIS A 1 238 ? 5.351 2.113 -19.043 1.00 95.19 238 HIS A O 1
ATOM 1897 N N . TYR A 1 239 ? 3.711 3.675 -19.088 1.00 92.38 239 TYR A N 1
ATOM 1898 C CA . TYR A 1 239 ? 3.936 4.186 -20.436 1.00 92.38 239 TYR A CA 1
ATOM 1899 C C . TYR A 1 239 ? 4.013 5.709 -20.426 1.00 92.38 239 TYR A C 1
ATOM 1901 O O . TYR A 1 239 ? 3.222 6.376 -19.762 1.00 92.38 239 TYR A O 1
ATOM 1909 N N . GLY A 1 240 ? 4.932 6.252 -21.218 1.00 88.06 240 GLY A N 1
ATOM 1910 C CA . GLY A 1 240 ? 5.069 7.682 -21.456 1.00 88.06 240 GLY A CA 1
ATOM 1911 C C . GLY A 1 240 ? 5.449 7.963 -22.905 1.00 88.06 240 GLY A C 1
ATOM 1912 O O . GLY A 1 240 ? 6.100 7.148 -23.561 1.00 88.06 240 GLY A O 1
ATOM 1913 N N . LYS A 1 241 ? 5.040 9.122 -23.420 1.00 84.88 241 LYS A N 1
ATOM 1914 C CA . LYS A 1 241 ? 5.479 9.592 -24.736 1.00 84.88 241 LYS A CA 1
ATOM 1915 C C . LYS A 1 241 ? 6.848 10.255 -24.597 1.00 84.88 241 LYS A C 1
ATOM 1917 O O . LYS A 1 241 ? 7.037 11.118 -23.739 1.00 84.88 241 LYS A O 1
ATOM 1922 N N . LEU A 1 242 ? 7.817 9.826 -25.405 1.00 78.50 242 LEU A N 1
ATOM 1923 C CA . LEU A 1 242 ? 9.123 10.477 -25.429 1.00 78.50 242 LEU A CA 1
ATOM 1924 C C . LEU A 1 242 ? 9.012 11.808 -26.173 1.00 78.50 242 LEU A C 1
ATOM 1926 O O . LEU A 1 242 ? 8.747 11.826 -27.368 1.00 78.50 242 LEU A O 1
ATOM 1930 N N . ASN A 1 243 ? 9.270 12.904 -25.460 1.00 77.50 243 ASN A N 1
ATOM 1931 C CA . ASN A 1 243 ? 9.252 14.264 -26.007 1.00 77.50 243 ASN A CA 1
ATOM 1932 C C . ASN A 1 243 ? 10.677 14.813 -26.220 1.00 77.50 243 ASN A C 1
ATOM 1934 O O . ASN A 1 243 ? 10.928 16.006 -26.057 1.00 77.50 243 ASN A O 1
ATOM 1938 N N . PHE A 1 244 ? 11.654 13.938 -26.469 1.00 77.81 244 PHE A N 1
ATOM 1939 C CA . PHE A 1 244 ? 13.037 14.328 -26.737 1.00 77.81 244 PHE A CA 1
ATOM 1940 C C . PHE A 1 244 ? 13.716 13.344 -27.690 1.00 77.81 244 PHE A C 1
ATOM 1942 O O . PHE A 1 244 ? 13.352 12.168 -27.760 1.00 77.81 244 PHE A O 1
ATOM 1949 N N . ASN A 1 245 ? 14.737 13.824 -28.398 1.00 77.00 245 ASN A N 1
ATOM 1950 C CA . ASN A 1 245 ? 15.509 13.008 -29.317 1.00 77.00 245 ASN A CA 1
ATOM 1951 C C . ASN A 1 245 ? 16.505 12.121 -28.553 1.00 77.00 245 ASN A C 1
ATOM 1953 O O . ASN A 1 245 ? 17.524 12.583 -28.038 1.00 77.00 245 ASN A O 1
ATOM 1957 N N . VAL A 1 246 ? 16.208 10.821 -28.482 1.00 74.62 246 VAL A N 1
ATOM 1958 C CA . VAL A 1 246 ? 17.080 9.831 -27.830 1.00 74.62 246 VAL A CA 1
ATOM 1959 C C . VAL A 1 246 ? 18.461 9.782 -28.492 1.00 74.62 246 VAL A C 1
ATOM 1961 O O . VAL A 1 246 ? 19.460 9.634 -27.794 1.00 74.62 246 VAL A O 1
ATOM 1964 N N . GLY A 1 247 ? 18.538 9.928 -29.817 1.00 71.44 247 GLY A N 1
ATOM 1965 C CA . GLY A 1 247 ? 19.796 9.917 -30.566 1.00 71.44 247 GLY A CA 1
ATOM 1966 C C . GLY A 1 247 ? 20.713 11.095 -30.228 1.00 71.44 247 GLY A C 1
ATOM 1967 O O . GLY A 1 247 ? 21.914 10.902 -30.025 1.00 71.44 247 GLY A O 1
ATOM 1968 N N . GLU A 1 248 ? 20.155 12.298 -30.103 1.00 76.06 248 GLU A N 1
ATOM 1969 C CA . GLU A 1 248 ? 20.903 13.492 -29.680 1.00 76.06 248 GLU A CA 1
ATOM 1970 C C . GLU A 1 248 ? 21.447 13.344 -28.257 1.00 76.06 248 GLU A C 1
ATOM 1972 O O . GLU A 1 248 ? 22.619 13.625 -28.006 1.00 76.06 248 GLU A O 1
ATOM 1977 N N . GLU A 1 249 ? 20.636 12.836 -27.326 1.00 76.38 249 GLU A N 1
ATOM 1978 C CA . GLU A 1 249 ? 21.067 12.654 -25.938 1.00 76.38 249 GLU A CA 1
ATOM 1979 C C . GLU A 1 249 ? 22.141 11.557 -25.820 1.00 76.38 249 GLU A C 1
ATOM 1981 O O . GLU A 1 249 ? 23.121 11.724 -25.089 1.00 76.38 249 GLU A O 1
ATOM 1986 N N . ILE A 1 250 ? 22.023 10.465 -26.592 1.00 71.56 250 ILE A N 1
ATOM 1987 C CA . ILE A 1 250 ? 23.088 9.456 -26.720 1.00 71.56 250 ILE A CA 1
ATOM 1988 C C . ILE A 1 250 ? 24.378 10.115 -27.219 1.00 71.56 250 ILE A C 1
ATOM 1990 O O . ILE A 1 250 ? 25.429 9.921 -26.606 1.00 71.56 250 ILE A O 1
ATOM 1994 N N . THR A 1 251 ? 24.295 10.928 -28.275 1.00 71.00 251 THR A N 1
ATOM 1995 C CA . THR A 1 251 ? 25.447 11.636 -28.859 1.00 71.00 251 THR A CA 1
ATOM 1996 C C . THR A 1 251 ? 26.087 12.586 -27.842 1.00 71.00 251 THR A C 1
ATOM 1998 O O . THR A 1 251 ? 27.308 12.620 -27.696 1.00 71.00 251 THR A O 1
ATOM 2001 N N . SER A 1 252 ? 25.280 13.311 -27.065 1.00 74.31 252 SER A N 1
ATOM 2002 C CA . SER A 1 252 ? 25.739 14.203 -25.992 1.00 74.31 252 SER A CA 1
ATOM 2003 C C . SER A 1 252 ? 26.473 13.448 -24.876 1.00 74.31 252 SER A C 1
ATOM 2005 O O . SER A 1 252 ? 27.585 13.823 -24.487 1.00 74.31 252 SER A O 1
ATOM 2007 N N . ILE A 1 253 ? 25.898 12.342 -24.388 1.00 69.25 253 ILE A N 1
ATOM 2008 C CA . ILE A 1 253 ? 26.525 11.481 -23.372 1.00 69.25 253 ILE A CA 1
ATOM 2009 C C . ILE A 1 253 ? 27.838 10.896 -23.903 1.00 69.25 253 ILE A C 1
ATOM 2011 O O . ILE A 1 253 ? 28.844 10.886 -23.189 1.00 69.25 253 ILE A O 1
ATOM 2015 N N . GLN A 1 254 ? 27.853 10.452 -25.159 1.00 65.75 254 GLN A N 1
ATOM 2016 C CA . GLN A 1 254 ? 29.045 9.928 -25.817 1.00 65.75 254 GLN A CA 1
ATOM 2017 C C . GLN A 1 254 ? 30.127 10.993 -25.982 1.00 65.75 254 GLN A C 1
ATOM 2019 O O . GLN A 1 254 ? 31.273 10.713 -25.660 1.00 65.75 254 GLN A O 1
ATOM 2024 N N . ASN A 1 255 ? 29.790 12.219 -26.386 1.00 68.75 255 ASN A N 1
ATOM 2025 C CA . ASN A 1 255 ? 30.750 13.322 -26.491 1.00 68.75 255 ASN A CA 1
ATOM 2026 C C . ASN A 1 255 ? 31.362 13.677 -25.130 1.00 68.75 255 ASN A C 1
ATOM 2028 O O . ASN A 1 255 ? 32.565 13.925 -25.034 1.00 68.75 255 ASN A O 1
ATOM 2032 N N . LYS A 1 256 ? 30.570 13.641 -24.050 1.00 69.38 256 LYS A N 1
ATOM 2033 C CA . LYS A 1 256 ? 31.091 13.798 -22.681 1.00 69.38 256 LYS A CA 1
ATOM 2034 C C . LYS A 1 256 ? 32.046 12.661 -22.319 1.00 69.38 256 LYS A C 1
ATOM 2036 O O . LYS A 1 256 ? 33.149 12.932 -21.856 1.00 69.38 256 LYS A O 1
ATOM 2041 N N . ALA A 1 257 ? 31.657 11.412 -22.582 1.00 63.78 257 ALA A N 1
ATOM 2042 C CA . ALA A 1 257 ? 32.500 10.240 -22.348 1.00 63.78 257 ALA A CA 1
ATOM 2043 C C . ALA A 1 257 ? 33.813 10.319 -23.142 1.00 63.78 257 ALA A C 1
ATOM 2045 O O . ALA A 1 257 ? 34.892 10.135 -22.583 1.00 63.78 257 ALA A O 1
ATOM 2046 N N . PHE A 1 258 ? 33.712 10.663 -24.427 1.00 62.31 258 PHE A N 1
ATOM 2047 C CA . PHE A 1 258 ? 34.822 10.897 -25.338 1.00 62.31 258 PHE A CA 1
ATOM 2048 C C . PHE A 1 258 ? 35.756 11.969 -24.789 1.00 62.31 258 PHE A C 1
ATOM 2050 O O . PHE A 1 258 ? 36.945 11.713 -24.683 1.00 62.31 258 PHE A O 1
ATOM 2057 N N . ASN A 1 259 ? 35.242 13.125 -24.363 1.00 63.62 259 ASN A N 1
ATOM 2058 C CA . ASN A 1 259 ? 36.062 14.199 -23.802 1.00 63.62 259 ASN A CA 1
ATOM 2059 C C . ASN A 1 259 ? 36.743 13.799 -22.483 1.00 63.62 259 ASN A C 1
ATOM 2061 O O . ASN A 1 259 ? 37.893 14.170 -22.256 1.00 63.62 259 ASN A O 1
ATOM 2065 N N . THR A 1 260 ? 36.081 13.020 -21.622 1.00 62.47 260 THR A N 1
ATOM 2066 C CA . THR A 1 260 ? 36.689 12.495 -20.387 1.00 62.47 260 THR A CA 1
ATOM 2067 C C . THR A 1 260 ? 37.817 11.511 -20.690 1.00 62.47 260 THR A C 1
ATOM 2069 O O . THR A 1 260 ? 38.902 11.624 -20.120 1.00 62.47 260 THR A O 1
ATOM 2072 N N . ILE A 1 261 ? 37.585 10.574 -21.613 1.00 57.66 261 ILE A N 1
ATOM 2073 C CA . ILE A 1 261 ? 38.592 9.605 -22.060 1.00 57.66 261 ILE A CA 1
ATOM 2074 C C . ILE A 1 261 ? 39.746 10.333 -22.749 1.00 57.66 261 ILE A C 1
ATOM 2076 O O . ILE A 1 261 ? 40.898 10.103 -22.406 1.00 57.66 261 ILE A O 1
ATOM 2080 N N . LYS A 1 262 ? 39.441 11.260 -23.661 1.00 59.16 262 LYS A N 1
ATOM 2081 C CA . LYS A 1 262 ? 40.405 12.103 -24.371 1.00 59.16 262 LYS A CA 1
ATOM 2082 C C . LYS A 1 262 ? 41.298 12.860 -23.389 1.00 59.16 262 LYS A C 1
ATOM 2084 O O . LYS A 1 262 ? 42.505 12.737 -23.506 1.00 59.16 262 LYS A O 1
ATOM 2089 N N . LYS A 1 263 ? 40.751 13.525 -22.363 1.00 61.62 263 LYS A N 1
ATOM 2090 C CA . LYS A 1 263 ? 41.555 14.188 -21.314 1.00 61.62 263 LYS A CA 1
ATOM 2091 C C . LYS A 1 263 ? 42.470 13.217 -20.552 1.00 61.62 263 LYS A C 1
ATOM 2093 O O . LYS A 1 263 ? 43.595 13.575 -20.223 1.00 61.62 263 LYS A O 1
ATOM 2098 N N . GLY A 1 264 ? 42.004 11.996 -20.274 1.00 58.91 264 GLY A N 1
ATOM 2099 C CA . GLY A 1 264 ? 42.815 10.965 -19.613 1.00 58.91 264 GLY A CA 1
ATOM 2100 C C . GLY A 1 264 ? 43.898 10.351 -20.512 1.00 58.91 264 GLY A C 1
ATOM 2101 O O . GLY A 1 264 ? 44.957 9.965 -20.021 1.00 58.91 264 GLY A O 1
ATOM 2102 N N . ILE A 1 265 ? 43.637 10.273 -21.820 1.00 54.25 265 ILE A N 1
ATOM 2103 C CA . ILE A 1 265 ? 44.516 9.678 -22.832 1.00 54.25 265 ILE A CA 1
ATOM 2104 C C . ILE A 1 265 ? 45.524 10.702 -23.384 1.00 54.25 265 ILE A C 1
ATOM 2106 O O . ILE A 1 265 ? 46.700 10.368 -23.473 1.00 54.25 265 ILE A O 1
ATOM 2110 N N . GLU A 1 266 ? 45.131 11.940 -23.702 1.00 52.56 266 GLU A N 1
ATOM 2111 C CA . GLU A 1 266 ? 46.014 12.985 -24.263 1.00 52.56 266 GLU A CA 1
ATOM 2112 C C . GLU A 1 266 ? 47.263 13.212 -23.403 1.00 52.56 266 GLU A C 1
ATOM 2114 O O . GLU A 1 266 ? 48.361 13.251 -23.950 1.00 52.56 266 GLU A O 1
ATOM 2119 N N . PHE A 1 267 ? 47.132 13.156 -22.072 1.00 51.91 267 PHE A N 1
ATOM 2120 C CA . PHE A 1 267 ? 48.262 13.211 -21.134 1.00 51.91 267 PHE A CA 1
ATOM 2121 C C . PHE A 1 267 ? 49.372 12.171 -21.410 1.00 51.91 267 PHE A C 1
ATOM 2123 O O . PHE A 1 267 ? 50.521 12.367 -21.021 1.00 51.91 267 PHE A O 1
ATOM 2130 N N . SER A 1 268 ? 49.047 11.047 -22.055 1.00 50.84 268 SER A N 1
ATOM 2131 C CA . SER A 1 268 ? 50.002 9.981 -22.399 1.00 50.84 268 SER A CA 1
ATOM 2132 C C . SER A 1 268 ? 50.383 9.934 -23.883 1.00 50.84 268 SER A C 1
ATOM 2134 O O . SER A 1 268 ? 51.414 9.351 -24.205 1.00 50.84 268 SER A O 1
ATOM 2136 N N . PHE A 1 269 ? 49.584 10.534 -24.773 1.00 51.50 269 PHE A N 1
ATOM 2137 C CA . PHE A 1 269 ? 49.766 10.481 -26.234 1.00 51.50 269 PHE A CA 1
ATOM 2138 C C . PHE A 1 269 ? 50.328 11.772 -26.842 1.00 51.50 269 PHE A C 1
ATOM 2140 O O . PHE A 1 269 ? 50.768 11.739 -27.986 1.00 51.50 269 PHE A O 1
ATOM 2147 N N . ASP A 1 270 ? 50.420 12.866 -26.075 1.00 51.75 270 ASP A N 1
ATOM 2148 C CA . ASP A 1 270 ? 51.228 14.059 -26.408 1.00 51.75 270 ASP A CA 1
ATOM 2149 C C . ASP A 1 270 ? 52.707 13.741 -26.695 1.00 51.75 270 ASP A C 1
ATOM 2151 O O . ASP A 1 270 ? 53.459 14.571 -27.199 1.00 51.75 270 ASP A O 1
ATOM 2155 N N . LEU A 1 271 ? 53.130 12.531 -26.340 1.00 48.78 271 LEU A N 1
ATOM 2156 C CA . LEU A 1 271 ? 54.500 12.052 -26.410 1.00 48.78 271 LEU A CA 1
ATOM 2157 C C . LEU A 1 271 ? 54.752 11.178 -27.656 1.00 48.78 271 LEU A C 1
ATOM 2159 O O . LEU A 1 271 ? 55.868 10.697 -27.817 1.00 48.78 271 LEU A O 1
ATOM 2163 N N . ILE A 1 272 ? 53.743 10.977 -28.520 1.00 49.31 272 ILE A N 1
ATOM 2164 C CA . ILE A 1 272 ? 53.817 10.157 -29.742 1.00 49.31 272 ILE A CA 1
ATOM 2165 C C . ILE A 1 272 ? 53.334 10.992 -30.948 1.00 49.31 272 ILE A C 1
ATOM 2167 O O . ILE A 1 272 ? 52.162 11.389 -30.969 1.00 49.31 272 ILE A O 1
ATOM 2171 N N . PRO A 1 273 ? 54.176 11.241 -31.972 1.00 46.59 273 PRO A N 1
ATOM 2172 C CA . PRO A 1 273 ? 53.760 11.913 -33.207 1.00 46.59 273 PRO A CA 1
ATOM 2173 C C . PRO A 1 273 ? 52.558 11.209 -33.864 1.00 46.59 273 PRO A C 1
ATOM 2175 O O . PRO A 1 273 ? 52.532 9.988 -33.976 1.00 46.59 273 PRO A O 1
ATOM 2178 N N . GLY A 1 274 ? 51.515 11.958 -34.240 1.00 53.53 274 GLY A N 1
ATOM 2179 C CA . GLY A 1 274 ? 50.290 11.412 -34.860 1.00 53.53 274 GLY A CA 1
ATOM 2180 C C . GLY A 1 274 ? 49.346 10.624 -33.930 1.00 53.53 274 GLY A C 1
ATOM 2181 O O . GLY A 1 274 ? 48.212 10.316 -34.312 1.00 53.53 274 GLY A O 1
ATOM 2182 N N . GLY A 1 275 ? 49.740 10.348 -32.680 1.00 54.66 275 GLY A N 1
ATOM 2183 C CA . GLY A 1 275 ? 48.949 9.555 -31.728 1.00 54.66 275 GLY A CA 1
ATOM 2184 C C . GLY A 1 275 ? 47.586 10.171 -31.386 1.00 54.66 275 GLY A C 1
ATOM 2185 O O . GLY A 1 275 ? 46.596 9.452 -31.223 1.00 54.66 275 GLY A O 1
ATOM 2186 N N . LYS A 1 276 ? 47.498 11.508 -31.349 1.00 57.38 276 LYS A N 1
ATOM 2187 C CA . LYS A 1 276 ? 46.235 12.236 -31.131 1.00 57.38 276 LYS A CA 1
ATOM 2188 C C . LYS A 1 276 ? 45.191 11.950 -32.205 1.00 57.38 276 LYS A C 1
ATOM 2190 O O . LYS A 1 276 ? 44.018 11.762 -31.879 1.00 57.38 276 LYS A O 1
ATOM 2195 N N . ASP A 1 277 ? 45.593 11.923 -33.469 1.00 60.06 277 ASP A N 1
ATOM 2196 C CA . ASP A 1 277 ? 44.651 11.814 -34.583 1.00 60.06 277 ASP A CA 1
ATOM 2197 C C . ASP A 1 277 ? 44.199 10.368 -34.806 1.00 60.06 277 ASP A C 1
ATOM 2199 O O . ASP A 1 277 ? 43.021 10.128 -35.092 1.00 60.06 277 ASP A O 1
ATOM 2203 N N . TRP A 1 278 ? 45.069 9.394 -34.521 1.00 59.66 278 TRP A N 1
ATOM 2204 C CA . TRP A 1 278 ? 44.693 7.980 -34.470 1.00 59.66 278 TRP A CA 1
ATOM 2205 C C . TRP A 1 278 ? 43.645 7.693 -33.381 1.00 59.66 278 TRP A C 1
ATOM 2207 O O . TRP A 1 278 ? 42.605 7.091 -33.666 1.00 59.66 278 TRP A O 1
ATOM 2217 N N . VAL A 1 279 ? 43.851 8.195 -32.152 1.00 56.09 279 VAL A N 1
ATOM 2218 C CA . VAL A 1 279 ? 42.889 8.030 -31.041 1.00 56.09 279 VAL A CA 1
ATOM 2219 C C . VAL A 1 279 ? 41.535 8.658 -31.385 1.00 56.09 279 VAL A C 1
ATOM 2221 O O . VAL A 1 279 ? 40.493 8.040 -31.150 1.00 56.09 279 VAL A O 1
ATOM 2224 N N . LYS A 1 280 ? 41.520 9.857 -31.987 1.00 60.62 280 LYS A N 1
ATOM 2225 C CA . LYS A 1 280 ? 40.277 10.495 -32.456 1.00 60.62 280 LYS A CA 1
ATOM 2226 C C . LYS A 1 280 ? 39.537 9.614 -33.473 1.00 60.62 280 LYS A C 1
ATOM 2228 O O . LYS A 1 280 ? 38.317 9.479 -33.368 1.00 60.62 280 LYS A O 1
ATOM 2233 N N . LYS A 1 281 ? 40.249 9.007 -34.432 1.00 64.94 281 LYS A N 1
ATOM 2234 C CA . LYS A 1 281 ? 39.667 8.174 -35.502 1.00 64.94 281 LYS A CA 1
ATOM 2235 C C . LYS A 1 281 ? 39.075 6.863 -34.973 1.00 64.94 281 LYS A C 1
ATOM 2237 O O . LYS A 1 281 ? 37.932 6.542 -35.300 1.00 64.94 281 LYS A O 1
ATOM 2242 N N . GLU A 1 282 ? 39.801 6.141 -34.120 1.00 61.50 282 GLU A N 1
ATOM 2243 C CA . GLU A 1 282 ? 39.329 4.877 -33.532 1.00 61.50 282 GLU A CA 1
ATOM 2244 C C . GLU A 1 282 ? 38.122 5.074 -32.613 1.00 61.50 282 GLU A C 1
ATOM 2246 O O . GLU A 1 282 ? 37.130 4.346 -32.711 1.00 61.50 282 GLU A O 1
ATOM 2251 N N . LEU A 1 283 ? 38.158 6.105 -31.761 1.00 56.28 283 LEU A N 1
ATOM 2252 C CA . LEU A 1 283 ? 37.018 6.433 -30.908 1.00 56.28 283 LEU A CA 1
ATOM 2253 C C . LEU A 1 283 ? 35.794 6.794 -31.769 1.00 56.28 283 LEU A C 1
ATOM 2255 O O . LEU A 1 283 ? 34.728 6.215 -31.572 1.00 56.28 283 LEU A O 1
ATOM 2259 N N . LYS A 1 284 ? 35.940 7.646 -32.793 1.00 59.97 284 LYS A N 1
ATOM 2260 C CA . LYS A 1 284 ? 34.833 8.027 -33.694 1.00 59.97 284 LYS A CA 1
ATOM 2261 C C . LYS A 1 284 ? 34.205 6.828 -34.424 1.00 59.97 284 LYS A C 1
ATOM 2263 O O . LYS A 1 284 ? 32.993 6.811 -34.626 1.00 59.97 284 LYS A O 1
ATOM 2268 N N . ASN A 1 285 ? 34.993 5.813 -34.787 1.00 60.28 285 ASN A N 1
ATOM 2269 C CA . ASN A 1 285 ? 34.493 4.614 -35.467 1.00 60.28 285 ASN A CA 1
ATOM 2270 C C . ASN A 1 285 ? 33.773 3.631 -34.529 1.00 60.28 285 ASN A C 1
ATOM 2272 O O . ASN A 1 285 ? 32.760 3.057 -34.928 1.00 60.28 285 ASN A O 1
ATOM 2276 N N . LYS A 1 286 ? 34.231 3.470 -33.279 1.00 55.09 286 LYS A N 1
ATOM 2277 C CA . LYS A 1 286 ? 33.593 2.571 -32.294 1.00 55.09 286 LYS A CA 1
ATOM 2278 C C . LYS A 1 286 ? 32.270 3.096 -31.718 1.00 55.09 286 LYS A C 1
ATOM 2280 O O . LYS A 1 286 ? 31.531 2.317 -31.121 1.00 55.09 286 LYS A O 1
ATOM 2285 N N . PHE A 1 287 ? 31.959 4.383 -31.899 1.00 53.62 287 PHE A N 1
ATOM 2286 C CA . PHE A 1 287 ? 30.736 5.023 -31.388 1.00 53.62 287 PHE A CA 1
ATOM 2287 C C . PHE A 1 287 ? 29.630 5.257 -32.446 1.00 53.62 287 PHE A C 1
ATOM 2289 O O . PHE A 1 287 ? 28.671 5.971 -32.162 1.00 53.62 287 PHE A O 1
ATOM 2296 N N . LYS A 1 288 ? 29.702 4.663 -33.650 1.00 48.72 288 LYS A N 1
ATOM 2297 C CA . LYS A 1 288 ? 28.638 4.796 -34.672 1.00 48.72 288 LYS A CA 1
ATOM 2298 C C . LYS A 1 288 ? 27.395 3.961 -34.323 1.00 48.72 288 LYS A C 1
ATOM 2300 O O . LYS A 1 288 ? 27.490 2.740 -34.243 1.00 48.72 288 LYS A O 1
ATOM 2305 N N . PHE A 1 289 ? 26.220 4.593 -34.208 1.00 50.66 289 PHE A N 1
ATOM 2306 C CA . PHE A 1 289 ? 24.942 3.897 -33.982 1.00 50.66 289 PHE A CA 1
ATOM 2307 C C . PHE A 1 289 ? 23.777 4.510 -34.769 1.00 50.66 289 PHE A C 1
ATOM 2309 O O . PHE A 1 289 ? 23.733 5.717 -34.992 1.00 50.66 289 PHE A O 1
ATOM 2316 N N . LYS A 1 290 ? 22.813 3.662 -35.159 1.00 47.19 290 LYS A N 1
ATOM 2317 C CA . LYS A 1 290 ? 21.534 4.087 -35.749 1.00 47.19 290 LYS A CA 1
ATOM 2318 C C . LYS A 1 290 ? 20.651 4.737 -34.679 1.00 47.19 290 LYS A C 1
ATOM 2320 O O . LYS A 1 290 ? 20.451 4.165 -33.606 1.00 47.19 290 LYS A O 1
ATOM 2325 N N . THR A 1 291 ? 20.109 5.908 -34.988 1.00 51.62 291 THR A N 1
ATOM 2326 C CA . THR A 1 291 ? 19.193 6.666 -34.131 1.00 51.62 291 THR A CA 1
ATOM 2327 C C . THR A 1 291 ? 17.772 6.083 -34.209 1.00 51.62 291 THR A C 1
ATOM 2329 O O . THR A 1 291 ? 17.249 5.895 -35.308 1.00 51.62 291 THR A O 1
ATOM 2332 N N . PRO A 1 292 ? 17.112 5.759 -33.081 1.00 54.34 292 PRO A N 1
ATOM 2333 C CA . PRO A 1 292 ? 15.683 5.449 -33.087 1.00 54.34 292 PRO A CA 1
ATOM 2334 C C . PRO A 1 292 ? 14.852 6.732 -33.268 1.00 54.34 292 PRO A C 1
ATOM 2336 O O . PRO A 1 292 ? 15.230 7.785 -32.755 1.00 54.34 292 PRO A O 1
ATOM 2339 N N . SER A 1 293 ? 13.713 6.639 -33.963 1.00 53.78 293 SER A N 1
ATOM 2340 C CA . SER A 1 293 ? 12.796 7.767 -34.193 1.00 53.78 293 SER A CA 1
ATOM 2341 C C . SER A 1 293 ? 12.114 8.265 -32.905 1.00 53.78 293 SER A C 1
ATOM 2343 O O . SER A 1 293 ? 11.948 7.532 -31.927 1.00 53.78 293 SER A O 1
ATOM 2345 N N . THR A 1 294 ? 11.734 9.546 -32.899 1.00 59.22 294 THR A N 1
ATOM 2346 C CA . THR A 1 294 ? 11.695 10.411 -31.704 1.00 59.22 294 THR A CA 1
ATOM 2347 C C . THR A 1 294 ? 10.305 10.890 -31.278 1.00 59.22 294 THR A C 1
ATOM 2349 O O . THR A 1 294 ? 10.195 11.910 -30.607 1.00 59.22 294 THR A O 1
ATOM 2352 N N . ASN A 1 295 ? 9.230 10.173 -31.624 1.00 65.56 295 ASN A N 1
ATOM 2353 C CA . ASN A 1 295 ? 7.874 10.619 -31.269 1.00 65.56 295 ASN A CA 1
ATOM 2354 C C . ASN A 1 295 ? 6.890 9.472 -30.975 1.00 65.56 295 ASN A C 1
ATOM 2356 O O . ASN A 1 295 ? 5.721 9.526 -31.351 1.00 65.56 295 ASN A O 1
ATOM 2360 N N . SER A 1 296 ? 7.370 8.407 -30.327 1.00 75.44 296 SER A N 1
ATOM 2361 C CA . SER A 1 296 ? 6.576 7.208 -30.023 1.00 75.44 296 SER A CA 1
ATOM 2362 C C . SER A 1 296 ? 6.370 7.003 -28.524 1.00 75.44 296 SER A C 1
ATOM 2364 O O . SER A 1 296 ? 7.146 7.483 -27.688 1.00 75.44 296 SER A O 1
ATOM 2366 N N . TRP A 1 297 ? 5.314 6.268 -28.182 1.00 86.44 297 TRP A N 1
ATOM 2367 C CA . TRP A 1 297 ? 5.100 5.797 -26.824 1.00 86.44 297 TRP A CA 1
ATOM 2368 C C . TRP A 1 297 ? 6.189 4.806 -26.424 1.00 86.44 297 TRP A C 1
ATOM 2370 O O . TRP A 1 297 ? 6.661 4.001 -27.228 1.00 86.44 297 TRP A O 1
ATOM 2380 N N . GLN A 1 298 ? 6.616 4.869 -25.167 1.00 88.38 298 GLN A N 1
ATOM 2381 C CA . GLN A 1 298 ? 7.545 3.906 -24.599 1.00 88.38 298 GLN A CA 1
ATOM 2382 C C . GLN A 1 298 ? 7.079 3.460 -23.223 1.00 88.38 298 GLN A C 1
ATOM 2384 O O . GLN A 1 298 ? 6.646 4.275 -22.412 1.00 88.38 298 GLN A O 1
ATOM 2389 N N . GLY A 1 299 ? 7.159 2.159 -22.967 1.00 91.69 299 GLY A N 1
ATOM 2390 C CA . GLY A 1 299 ? 6.698 1.590 -21.713 1.00 91.69 299 GLY A CA 1
ATOM 2391 C C . GLY A 1 299 ? 6.451 0.098 -21.783 1.00 91.69 299 GLY A C 1
ATOM 2392 O O . GLY A 1 299 ? 6.664 -0.539 -22.820 1.00 91.69 299 GLY A O 1
ATOM 2393 N N . ALA A 1 300 ? 6.003 -0.458 -20.665 1.00 94.38 300 ALA A N 1
ATOM 2394 C CA . ALA A 1 300 ? 5.755 -1.882 -20.552 1.00 94.38 300 ALA A CA 1
ATOM 2395 C C . ALA A 1 300 ? 4.535 -2.225 -19.705 1.00 94.38 300 ALA A C 1
ATOM 2397 O O . ALA A 1 300 ? 4.124 -1.475 -18.815 1.00 94.38 300 ALA A O 1
ATOM 2398 N N . ASN A 1 301 ? 4.021 -3.423 -19.971 1.00 96.75 301 ASN A N 1
ATOM 2399 C CA . ASN A 1 301 ? 2.960 -4.051 -19.208 1.00 96.75 301 ASN A CA 1
ATOM 2400 C C . ASN A 1 301 ? 3.515 -4.616 -17.899 1.00 96.75 301 ASN A C 1
ATOM 2402 O O . ASN A 1 301 ? 4.463 -5.404 -17.903 1.00 96.75 301 ASN A O 1
ATOM 2406 N N . GLY A 1 302 ? 2.857 -4.275 -16.800 1.00 97.06 302 GLY A N 1
ATOM 2407 C CA . GLY A 1 302 ? 3.042 -4.837 -15.475 1.00 97.06 302 GLY A CA 1
ATOM 2408 C C . GLY A 1 302 ? 2.219 -6.103 -15.245 1.00 97.06 302 GLY A C 1
ATOM 2409 O O . GLY A 1 302 ? 2.064 -6.964 -16.114 1.00 97.06 302 GLY A O 1
ATOM 2410 N N . GLN A 1 303 ? 1.707 -6.247 -14.030 1.00 97.06 303 GLN A N 1
ATOM 2411 C CA . GLN A 1 303 ? 0.901 -7.375 -13.586 1.00 97.06 303 GLN A CA 1
ATOM 2412 C C . GLN A 1 303 ? -0.456 -7.422 -14.311 1.00 97.06 303 GLN A C 1
ATOM 2414 O O . GLN A 1 303 ? -1.093 -6.399 -14.541 1.00 97.06 303 GLN A O 1
ATOM 2419 N N . LYS A 1 304 ? -0.925 -8.629 -14.649 1.00 98.00 304 LYS A N 1
ATOM 2420 C CA . LYS A 1 304 ? -2.269 -8.847 -15.215 1.00 98.00 304 LYS A CA 1
ATOM 2421 C C . LYS A 1 304 ? -3.353 -8.432 -14.222 1.00 98.00 304 LYS A C 1
ATOM 2423 O O . LYS A 1 304 ? -3.284 -8.851 -13.066 1.00 98.00 304 LYS A O 1
ATOM 2428 N N . ILE A 1 305 ? -4.388 -7.720 -14.675 1.00 98.44 305 ILE A N 1
ATOM 2429 C CA . ILE A 1 305 ? -5.505 -7.304 -13.809 1.00 98.44 305 ILE A CA 1
ATOM 2430 C C . ILE A 1 305 ? -6.210 -8.527 -13.195 1.00 98.44 305 ILE A C 1
ATOM 2432 O O . ILE A 1 305 ? -6.440 -8.547 -11.989 1.00 98.44 305 ILE A O 1
ATOM 2436 N N . THR A 1 306 ? -6.416 -9.605 -13.957 1.00 96.69 306 THR A N 1
ATOM 2437 C CA . THR A 1 306 ? -6.948 -10.882 -13.435 1.00 96.69 306 THR A CA 1
ATOM 2438 C C . THR A 1 306 ? -6.167 -11.436 -12.239 1.00 96.69 306 THR A C 1
ATOM 2440 O O . THR A 1 306 ? -6.762 -11.996 -11.319 1.00 96.69 306 THR A O 1
ATOM 2443 N N . GLU A 1 307 ? -4.841 -11.278 -12.213 1.00 92.62 307 GLU A N 1
ATOM 2444 C CA . GLU A 1 307 ? -4.012 -11.691 -11.076 1.00 92.62 307 GLU A CA 1
ATOM 2445 C C . GLU A 1 307 ? -4.097 -10.688 -9.920 1.00 92.62 307 GLU A C 1
ATOM 2447 O O . GLU A 1 307 ? -4.086 -11.099 -8.765 1.00 92.62 307 GLU A O 1
ATOM 2452 N N . ILE A 1 308 ? -4.260 -9.393 -10.205 1.00 97.94 308 ILE A N 1
ATOM 2453 C CA . ILE A 1 308 ? -4.517 -8.368 -9.180 1.00 97.94 308 ILE A CA 1
ATOM 2454 C C . ILE A 1 308 ? -5.842 -8.640 -8.459 1.00 97.94 308 ILE A C 1
ATOM 2456 O O . ILE A 1 308 ? -5.892 -8.588 -7.232 1.00 97.94 308 ILE A O 1
ATOM 2460 N N . VAL A 1 309 ? -6.898 -9.005 -9.192 1.00 98.31 309 VAL A N 1
ATOM 2461 C CA . VAL A 1 309 ? -8.187 -9.412 -8.608 1.00 98.31 309 VAL A CA 1
ATOM 2462 C C . VAL A 1 309 ? -8.002 -10.608 -7.668 1.00 98.31 309 VAL A C 1
ATOM 2464 O O . VAL A 1 309 ? -8.498 -10.594 -6.540 1.00 98.31 309 VAL A O 1
ATOM 2467 N N . LYS A 1 310 ? -7.249 -11.634 -8.093 1.00 89.19 310 LYS A N 1
ATOM 2468 C CA . LYS A 1 310 ? -6.930 -12.797 -7.245 1.00 89.19 310 LYS A CA 1
ATOM 2469 C C . LYS A 1 310 ? -6.130 -12.400 -6.007 1.00 89.19 310 LYS A C 1
ATOM 2471 O O . LYS A 1 310 ? -6.418 -12.898 -4.921 1.00 89.19 310 LYS A O 1
ATOM 2476 N N . ASP A 1 311 ? -5.152 -11.514 -6.161 1.00 89.25 311 ASP A N 1
ATOM 2477 C CA . ASP A 1 311 ? -4.317 -11.025 -5.068 1.00 89.25 311 ASP A CA 1
ATOM 2478 C C . ASP A 1 311 ? -5.144 -10.273 -4.021 1.00 89.25 311 ASP A C 1
ATOM 2480 O O . ASP A 1 311 ? -5.038 -10.577 -2.831 1.00 89.25 311 ASP A O 1
ATOM 2484 N N . ILE A 1 312 ? -6.007 -9.352 -4.454 1.00 96.62 312 ILE A N 1
ATOM 2485 C CA . ILE A 1 312 ? -6.907 -8.603 -3.570 1.00 96.62 312 ILE A CA 1
ATOM 2486 C C . ILE A 1 312 ? -7.857 -9.557 -2.851 1.00 96.62 312 ILE A C 1
ATOM 2488 O O . ILE A 1 312 ? -7.939 -9.501 -1.628 1.00 96.62 312 ILE A O 1
ATOM 2492 N N . ASN A 1 313 ? -8.507 -10.473 -3.574 1.00 93.50 313 ASN A N 1
ATOM 2493 C CA . ASN A 1 313 ? -9.435 -11.444 -2.986 1.00 93.50 313 ASN A CA 1
ATOM 2494 C C . ASN A 1 313 ? -8.758 -12.337 -1.945 1.00 93.50 313 ASN A C 1
ATOM 2496 O O . ASN A 1 313 ? -9.301 -12.553 -0.865 1.00 93.50 313 ASN A O 1
ATOM 2500 N N . ARG A 1 314 ? -7.552 -12.831 -2.248 1.00 82.56 314 ARG A N 1
ATOM 2501 C CA . ARG A 1 314 ? -6.756 -13.628 -1.307 1.00 82.56 314 ARG A CA 1
ATOM 2502 C C . ARG A 1 314 ? -6.375 -12.814 -0.072 1.00 82.56 314 ARG A C 1
ATOM 2504 O O . ARG A 1 314 ? -6.317 -13.353 1.029 1.00 82.56 314 ARG A O 1
ATOM 2511 N N . PHE A 1 315 ? -6.073 -11.530 -0.245 1.00 84.12 315 PHE A N 1
ATOM 2512 C CA . PHE A 1 315 ? -5.713 -10.661 0.868 1.00 84.12 315 PHE A CA 1
ATOM 2513 C C . PHE A 1 315 ? -6.922 -10.376 1.764 1.00 84.12 315 PHE A C 1
ATOM 2515 O O . PHE A 1 315 ? -6.823 -10.543 2.979 1.00 84.12 315 PHE A O 1
ATOM 2522 N N . THR A 1 316 ? -8.057 -9.987 1.185 1.00 91.69 316 THR A N 1
ATOM 2523 C CA . THR A 1 316 ? -9.265 -9.584 1.922 1.00 91.69 316 THR A CA 1
ATOM 2524 C C . THR A 1 316 ? -10.027 -10.750 2.544 1.00 91.69 316 THR A C 1
ATOM 2526 O O . THR A 1 316 ? -10.799 -10.520 3.470 1.00 91.69 316 THR A O 1
ATOM 2529 N N . GLU A 1 317 ? -9.765 -11.992 2.126 1.00 84.31 317 GLU A N 1
ATOM 2530 C CA . GLU A 1 317 ? -10.323 -13.202 2.751 1.00 84.31 317 GLU A CA 1
ATOM 2531 C C . GLU A 1 317 ? -9.872 -13.384 4.210 1.00 84.31 317 GLU A C 1
ATOM 2533 O O . GLU A 1 317 ? -10.575 -13.999 5.010 1.00 84.31 317 GLU A O 1
ATOM 2538 N N . VAL A 1 318 ? -8.697 -12.858 4.575 1.00 75.38 318 VAL A N 1
ATOM 2539 C CA . VAL A 1 318 ? -8.119 -13.047 5.919 1.00 75.38 318 VAL A CA 1
ATOM 2540 C C . VAL A 1 318 ? -7.651 -11.761 6.590 1.00 75.38 318 VAL A C 1
ATOM 2542 O O . VAL A 1 318 ? -7.200 -11.812 7.734 1.00 75.38 318 VAL A O 1
ATOM 2545 N N . ASN A 1 319 ? -7.726 -10.626 5.896 1.00 80.88 319 ASN A N 1
ATOM 2546 C CA . ASN A 1 319 ? -7.324 -9.321 6.407 1.00 80.88 319 ASN A CA 1
ATOM 2547 C C . ASN A 1 319 ? -8.474 -8.326 6.215 1.00 80.88 319 ASN A C 1
ATOM 2549 O O . ASN A 1 319 ? -8.669 -7.831 5.106 1.00 80.88 319 ASN A O 1
ATOM 2553 N N . SER A 1 320 ? -9.191 -8.032 7.304 1.00 91.12 320 SER A N 1
ATOM 2554 C CA . SER A 1 320 ? -10.271 -7.038 7.367 1.00 91.12 320 SER A CA 1
ATOM 2555 C C . SER A 1 320 ? -9.716 -5.626 7.200 1.00 91.12 320 SER A C 1
ATOM 2557 O O . SER A 1 320 ? -9.412 -4.938 8.163 1.00 91.12 320 SER A O 1
ATOM 2559 N N . GLU A 1 321 ? -9.474 -5.196 5.973 1.00 95.31 321 GLU A N 1
ATOM 2560 C CA . GLU A 1 321 ? -8.762 -3.949 5.683 1.00 95.31 321 GLU A CA 1
ATOM 2561 C C . GLU A 1 321 ? -9.471 -3.171 4.568 1.00 95.31 321 GLU A C 1
ATOM 2563 O O . GLU A 1 321 ? -10.275 -3.728 3.814 1.00 95.31 321 GLU A O 1
ATOM 2568 N N . LEU A 1 322 ? -9.174 -1.871 4.477 1.00 98.12 322 LEU A N 1
ATOM 2569 C CA . LEU A 1 322 ? -9.691 -0.982 3.438 1.00 98.12 322 LEU A CA 1
ATOM 2570 C C . LEU A 1 322 ? -8.713 -0.957 2.268 1.00 98.12 322 LEU A C 1
ATOM 2572 O O . LEU A 1 322 ? -7.568 -0.560 2.442 1.00 98.12 322 LEU A O 1
ATOM 2576 N N . ILE A 1 323 ? -9.152 -1.310 1.068 1.00 98.62 323 ILE A N 1
ATOM 2577 C CA . ILE A 1 323 ? -8.334 -1.192 -0.144 1.00 98.62 323 ILE A CA 1
ATOM 2578 C C . ILE A 1 323 ? -8.994 -0.196 -1.085 1.00 98.62 323 ILE A C 1
ATOM 2580 O O . ILE A 1 323 ? -10.179 -0.302 -1.378 1.00 98.62 323 ILE A O 1
ATOM 2584 N N . ILE A 1 324 ? -8.215 0.757 -1.578 1.00 98.50 324 ILE A N 1
ATOM 2585 C CA . ILE A 1 324 ? -8.637 1.758 -2.546 1.00 98.50 324 ILE A CA 1
ATOM 2586 C C . ILE A 1 324 ? -7.825 1.551 -3.824 1.00 98.50 324 ILE A C 1
ATOM 2588 O O . ILE A 1 324 ? -6.599 1.666 -3.811 1.00 98.50 324 ILE A O 1
ATOM 2592 N N . LEU A 1 325 ? -8.503 1.242 -4.927 1.00 98.50 325 LEU A N 1
ATOM 2593 C CA . LEU A 1 325 ? -7.913 1.194 -6.261 1.00 98.50 325 LEU A CA 1
ATOM 2594 C C . LEU A 1 325 ? -8.273 2.478 -6.999 1.00 98.50 325 LEU A C 1
ATOM 2596 O O . LEU A 1 325 ? -9.442 2.723 -7.271 1.00 98.50 325 LEU A O 1
ATOM 2600 N N . ASN A 1 326 ? -7.283 3.286 -7.342 1.00 96.75 326 ASN A N 1
ATOM 2601 C CA . ASN A 1 326 ? -7.452 4.447 -8.199 1.00 96.75 326 ASN A CA 1
ATOM 2602 C C . ASN A 1 326 ? -7.119 4.054 -9.641 1.00 96.75 326 ASN A C 1
ATOM 2604 O O . ASN A 1 326 ? -5.968 3.740 -9.936 1.00 96.75 326 ASN A O 1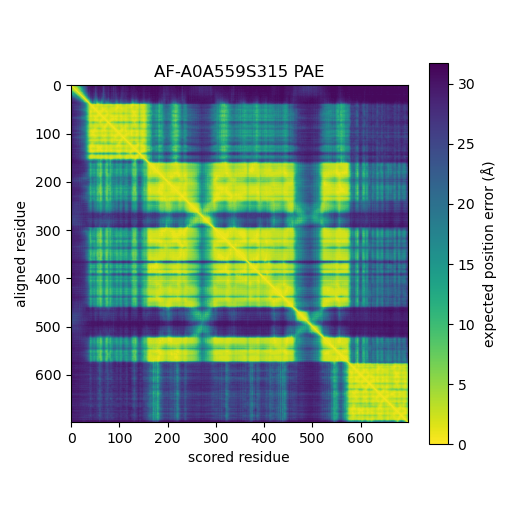
ATOM 2608 N N . LEU A 1 327 ? -8.118 4.044 -10.524 1.00 95.88 327 LEU A N 1
ATOM 2609 C CA . LEU A 1 327 ? -7.930 3.764 -11.945 1.00 95.88 327 LEU A CA 1
ATOM 2610 C C . LEU A 1 327 ? -7.636 5.066 -12.691 1.00 95.88 327 LEU A C 1
ATOM 2612 O O . LEU A 1 327 ? -8.509 5.930 -12.813 1.00 95.88 327 LEU A O 1
ATOM 2616 N N . SER A 1 328 ? -6.427 5.177 -13.233 1.00 91.50 328 SER A N 1
ATOM 2617 C CA . SER A 1 328 ? -5.969 6.362 -13.964 1.00 91.50 328 SER A CA 1
ATOM 2618 C C . SER A 1 328 ? -5.235 5.972 -15.252 1.00 91.50 328 SER A C 1
ATOM 2620 O O . SER A 1 328 ? -4.918 4.809 -15.462 1.00 91.50 328 SER A O 1
ATOM 2622 N N . HIS A 1 329 ? -4.984 6.924 -16.156 1.00 92.19 329 HIS A N 1
ATOM 2623 C CA . HIS A 1 329 ? -4.074 6.737 -17.304 1.00 92.19 329 HIS A CA 1
ATOM 2624 C C . HIS A 1 329 ? -4.290 5.459 -18.149 1.00 92.19 329 HIS A C 1
ATOM 2626 O O . HIS A 1 329 ? -3.326 4.831 -18.580 1.00 92.19 329 HIS A O 1
ATOM 2632 N N . SER A 1 330 ? -5.546 5.076 -18.415 1.00 93.75 330 SER A N 1
ATOM 2633 C CA . SER A 1 330 ? -5.843 3.913 -19.265 1.00 93.75 330 SER A CA 1
ATOM 2634 C C . SER A 1 330 ? -5.158 4.015 -20.633 1.00 93.75 330 SER A C 1
ATOM 2636 O O . SER A 1 330 ? -5.214 5.095 -21.233 1.00 93.75 330 SER A O 1
ATOM 2638 N N . GLY A 1 331 ? -4.631 2.914 -21.168 1.00 93.88 331 GLY A N 1
ATOM 2639 C CA . GLY A 1 331 ? -3.996 2.893 -22.491 1.00 93.88 331 GLY A CA 1
ATOM 2640 C C . GLY A 1 331 ? -4.283 1.616 -23.277 1.00 93.88 331 GLY A C 1
ATOM 2641 O O . GLY A 1 331 ? -4.008 0.521 -22.801 1.00 93.88 331 GLY A O 1
ATOM 2642 N N . ASN A 1 332 ? -4.813 1.719 -24.493 1.00 95.31 332 ASN A N 1
ATOM 2643 C CA . ASN A 1 332 ? -4.869 0.588 -25.414 1.00 95.31 332 ASN A CA 1
ATOM 2644 C C . ASN A 1 332 ? -3.585 0.563 -26.257 1.00 95.31 332 ASN A C 1
ATOM 2646 O O . ASN A 1 332 ? -3.314 1.526 -26.974 1.00 95.31 332 ASN A O 1
ATOM 2650 N N . THR A 1 333 ? -2.807 -0.520 -26.149 1.00 93.00 333 THR A N 1
ATOM 2651 C CA . THR A 1 333 ? -1.559 -0.714 -26.909 1.00 93.00 333 THR A CA 1
ATOM 2652 C C . THR A 1 333 ? -1.731 -1.559 -28.171 1.00 93.00 333 THR A C 1
ATOM 2654 O O . THR A 1 333 ? -0.853 -1.554 -29.032 1.00 93.00 333 THR A O 1
ATOM 2657 N N . ASP A 1 334 ? -2.880 -2.218 -28.332 1.00 92.88 334 ASP A N 1
ATOM 2658 C CA . ASP A 1 334 ? -3.184 -3.086 -29.480 1.00 92.88 334 ASP A CA 1
ATOM 2659 C C . ASP A 1 334 ? -3.460 -2.299 -30.767 1.00 92.88 334 ASP A C 1
ATOM 2661 O O . ASP A 1 334 ? -3.506 -2.870 -31.850 1.00 92.88 334 ASP A O 1
ATOM 2665 N N . VAL A 1 335 ? -3.600 -0.977 -30.662 1.00 90.69 335 VAL A N 1
ATOM 2666 C CA . VAL A 1 335 ? -3.795 -0.062 -31.800 1.00 90.69 335 VAL A CA 1
ATOM 2667 C C . VAL A 1 335 ? -2.486 0.343 -32.489 1.00 90.69 335 VAL A C 1
ATOM 2669 O O . VAL A 1 335 ? -2.518 1.106 -33.443 1.00 90.69 335 VAL A O 1
ATOM 2672 N N . GLY A 1 336 ? -1.338 -0.160 -32.024 1.00 84.50 336 GLY A N 1
ATOM 2673 C CA . GLY A 1 336 ? -0.025 0.170 -32.579 1.00 84.50 336 GLY A CA 1
ATOM 2674 C C . GLY A 1 336 ? 0.664 1.340 -31.868 1.00 84.50 336 GLY A C 1
ATOM 2675 O O . GLY A 1 336 ? 0.035 2.241 -31.325 1.00 84.50 336 GLY A O 1
ATOM 2676 N N . ASN A 1 337 ? 2.002 1.317 -31.847 1.00 82.12 337 ASN A N 1
ATOM 2677 C CA . ASN A 1 337 ? 2.829 2.204 -31.010 1.00 82.12 337 ASN A CA 1
ATOM 2678 C C . ASN A 1 337 ? 2.695 3.711 -31.332 1.00 82.12 337 ASN A C 1
ATOM 2680 O O . ASN A 1 337 ? 2.956 4.561 -30.478 1.00 82.12 337 ASN A O 1
ATOM 2684 N N . ALA A 1 338 ? 2.306 4.061 -32.558 1.00 80.75 338 ALA A N 1
ATOM 2685 C CA . ALA A 1 338 ? 2.063 5.454 -32.933 1.00 80.75 338 ALA A CA 1
ATOM 2686 C C . ALA A 1 338 ? 0.741 5.993 -32.354 1.00 80.75 338 ALA A C 1
ATOM 2688 O O . ALA A 1 338 ? 0.647 7.184 -32.058 1.00 80.75 338 ALA A O 1
ATOM 2689 N N . ASP A 1 339 ? -0.226 5.108 -32.095 1.00 86.25 339 ASP A N 1
ATOM 2690 C CA . ASP A 1 339 ? -1.639 5.462 -31.943 1.00 86.25 339 ASP A CA 1
ATOM 2691 C C . ASP A 1 339 ? -2.217 5.111 -30.568 1.00 86.25 339 ASP A C 1
ATOM 2693 O O . ASP A 1 339 ? -3.439 5.107 -30.393 1.00 86.25 339 ASP A O 1
ATOM 2697 N N . TYR A 1 340 ? -1.371 4.813 -29.567 1.00 91.38 340 TYR A N 1
ATOM 2698 C CA . TYR A 1 340 ? -1.862 4.494 -28.221 1.00 91.38 340 TYR A CA 1
ATOM 2699 C C . TYR A 1 340 ? -2.846 5.559 -27.743 1.00 91.38 340 TYR A C 1
ATOM 2701 O O . TYR A 1 340 ? -2.558 6.760 -27.716 1.00 91.38 340 TYR A O 1
ATOM 2709 N N . ARG A 1 341 ? -4.012 5.086 -27.313 1.00 92.50 341 ARG A N 1
ATOM 2710 C CA . ARG A 1 341 ? -5.142 5.924 -26.917 1.00 92.50 341 ARG A CA 1
ATOM 2711 C C . ARG A 1 341 ? -5.727 5.471 -25.592 1.00 92.50 341 ARG A C 1
ATOM 2713 O O . ARG A 1 341 ? -5.515 4.346 -25.148 1.00 92.50 341 ARG A O 1
ATOM 2720 N N . LYS A 1 342 ? -6.533 6.336 -24.980 1.00 92.38 342 LYS A N 1
ATOM 2721 C CA . LYS A 1 342 ? -7.348 5.962 -23.818 1.00 92.38 342 LYS A CA 1
ATOM 2722 C C . LYS A 1 342 ? -8.397 4.915 -24.204 1.00 92.38 342 LYS A C 1
ATOM 2724 O O . LYS A 1 342 ? -8.739 4.765 -25.382 1.00 92.38 342 LYS A O 1
ATOM 2729 N N . PHE A 1 343 ? -8.920 4.215 -23.202 1.00 93.69 343 PHE A N 1
ATOM 2730 C CA . PHE A 1 343 ? -9.991 3.251 -23.420 1.00 93.69 343 PHE A CA 1
ATOM 2731 C C . PHE A 1 343 ? -11.272 3.922 -23.915 1.00 93.69 343 PHE A C 1
ATOM 2733 O O . PHE A 1 343 ? -11.650 4.999 -23.441 1.00 93.69 343 PHE A O 1
ATOM 2740 N N . ASN A 1 344 ? -11.952 3.257 -24.844 1.00 92.31 344 ASN A N 1
ATOM 2741 C CA . ASN A 1 344 ? -13.322 3.575 -25.229 1.00 92.31 344 ASN A CA 1
ATOM 2742 C C . ASN A 1 344 ? -14.322 2.959 -24.227 1.00 92.31 344 ASN A C 1
ATOM 2744 O O . ASN A 1 344 ? -13.941 2.249 -23.296 1.00 92.31 344 ASN A O 1
ATOM 2748 N N . LYS A 1 345 ? -15.618 3.235 -24.404 1.00 90.81 345 LYS A N 1
ATOM 2749 C CA . LYS A 1 345 ? -16.669 2.763 -23.488 1.00 90.81 345 LYS A CA 1
ATOM 2750 C C . LYS A 1 345 ? -16.717 1.231 -23.358 1.00 90.81 345 LYS A C 1
ATOM 2752 O O . LYS A 1 345 ? -16.787 0.734 -22.241 1.00 90.81 345 LYS A O 1
ATOM 2757 N N . GLY A 1 346 ? -16.630 0.491 -24.466 1.00 92.50 346 GLY A N 1
ATOM 2758 C CA . GLY A 1 346 ? -16.685 -0.977 -24.449 1.00 92.50 346 GLY A CA 1
ATOM 2759 C C . GLY A 1 346 ? -15.477 -1.617 -23.753 1.00 92.50 346 GLY A C 1
ATOM 2760 O O . GLY A 1 346 ? -15.612 -2.594 -23.019 1.00 92.50 346 GLY A O 1
ATOM 2761 N N . GLU A 1 347 ? -14.294 -1.029 -23.919 1.00 95.25 347 GLU A N 1
ATOM 2762 C CA . GLU A 1 347 ? -13.070 -1.451 -23.229 1.00 95.25 347 GLU A CA 1
ATOM 2763 C C . GLU A 1 347 ? -13.164 -1.226 -21.711 1.00 95.25 347 GLU A C 1
ATOM 2765 O O . GLU A 1 347 ? -12.790 -2.109 -20.936 1.00 95.25 347 GLU A O 1
ATOM 2770 N N . TRP A 1 348 ? -13.729 -0.095 -21.274 1.00 93.94 348 TRP A N 1
ATOM 2771 C CA . TRP A 1 348 ? -14.038 0.128 -19.857 1.00 93.94 348 TRP A CA 1
ATOM 2772 C C . TRP A 1 348 ? -15.083 -0.853 -19.324 1.00 93.94 348 TRP A C 1
ATOM 2774 O O . TRP A 1 348 ? -14.886 -1.409 -18.246 1.00 93.94 348 TRP A O 1
ATOM 2784 N N . ASP A 1 349 ? -16.148 -1.126 -20.082 1.00 92.50 349 ASP A N 1
ATOM 2785 C CA . ASP A 1 349 ? -17.187 -2.087 -19.691 1.00 92.50 349 ASP A CA 1
ATOM 2786 C C . ASP A 1 349 ? -16.616 -3.493 -19.451 1.00 92.50 349 ASP A C 1
ATOM 2788 O O . ASP A 1 349 ? -16.990 -4.163 -18.478 1.00 92.50 349 ASP A O 1
ATOM 2792 N N . ASN A 1 350 ? -15.667 -3.915 -20.291 1.00 95.44 350 ASN A N 1
ATOM 2793 C CA . ASN A 1 350 ? -14.944 -5.174 -20.129 1.00 95.44 350 ASN A CA 1
ATOM 2794 C C . ASN A 1 350 ? -14.044 -5.167 -18.887 1.00 95.44 350 ASN A C 1
ATOM 2796 O O . ASN A 1 350 ? -14.054 -6.137 -18.123 1.00 95.44 350 ASN A O 1
ATOM 2800 N N . LEU A 1 351 ? -13.326 -4.069 -18.630 1.00 96.06 351 LEU A N 1
ATOM 2801 C CA . LEU A 1 351 ? -12.524 -3.937 -17.413 1.00 96.06 351 LEU A CA 1
ATOM 2802 C C . LEU A 1 351 ? -13.403 -3.960 -16.149 1.00 96.06 351 LEU A C 1
ATOM 2804 O O . LEU A 1 351 ? -13.043 -4.614 -15.171 1.00 96.06 351 LEU A O 1
ATOM 2808 N N . PHE A 1 352 ? -14.576 -3.316 -16.157 1.00 95.75 352 PHE A N 1
ATOM 2809 C CA . PHE A 1 352 ? -15.510 -3.375 -15.026 1.00 95.75 352 PHE A CA 1
ATOM 2810 C C . PHE A 1 352 ? -16.013 -4.775 -14.759 1.00 95.75 352 PHE A C 1
ATOM 2812 O O . PHE A 1 352 ? -16.103 -5.173 -13.599 1.00 95.75 352 PHE A O 1
ATOM 2819 N N . LYS A 1 353 ? -16.311 -5.541 -15.812 1.00 95.69 353 LYS A N 1
ATOM 2820 C CA . LYS A 1 353 ? -16.693 -6.946 -15.668 1.00 95.69 353 LYS A CA 1
ATOM 2821 C C . LYS A 1 353 ? -15.581 -7.745 -14.987 1.00 95.69 353 LYS A C 1
ATOM 2823 O O . LYS A 1 353 ? -15.869 -8.557 -14.111 1.00 95.69 353 LYS A O 1
ATOM 2828 N N . GLU A 1 354 ? -14.323 -7.496 -15.345 1.00 97.31 354 GLU A N 1
ATOM 2829 C CA . GLU A 1 354 ? -13.176 -8.159 -14.721 1.00 97.31 354 GLU A CA 1
ATOM 2830 C C . GLU A 1 354 ? -13.005 -7.752 -13.249 1.00 97.31 354 GLU A C 1
ATOM 2832 O O . GLU A 1 354 ? -12.937 -8.621 -12.378 1.00 97.31 354 GLU A O 1
ATOM 2837 N N . LEU A 1 355 ? -13.018 -6.448 -12.956 1.00 97.94 355 LEU A N 1
ATOM 2838 C CA . LEU A 1 355 ? -12.859 -5.902 -11.604 1.00 97.94 355 LEU A CA 1
ATOM 2839 C C . LEU A 1 355 ? -14.050 -6.200 -10.681 1.00 97.94 355 LEU A C 1
ATOM 2841 O O . LEU A 1 355 ? -13.868 -6.285 -9.471 1.00 97.94 355 LEU A O 1
ATOM 2845 N N . SER A 1 356 ? -15.246 -6.440 -11.225 1.00 97.50 356 SER A N 1
ATOM 2846 C CA . SER A 1 356 ? -16.424 -6.862 -10.447 1.00 97.50 356 SER A CA 1
ATOM 2847 C C . SER A 1 356 ? -16.256 -8.244 -9.804 1.00 97.50 356 SER A C 1
ATOM 2849 O O . SER A 1 356 ? -17.020 -8.601 -8.913 1.00 97.50 356 SER A O 1
ATOM 2851 N N . ASN A 1 357 ? -15.243 -9.021 -10.211 1.00 98.12 357 ASN A N 1
ATOM 2852 C CA . ASN A 1 357 ? -14.878 -10.273 -9.541 1.00 98.12 357 ASN A CA 1
ATOM 2853 C C . ASN A 1 357 ? -14.092 -10.047 -8.234 1.00 98.12 357 ASN A C 1
ATOM 2855 O O . ASN A 1 357 ? -13.754 -11.015 -7.542 1.00 98.12 357 ASN A O 1
ATOM 2859 N N . ILE A 1 358 ? -13.768 -8.796 -7.890 1.00 98.56 358 ILE A N 1
ATOM 2860 C CA . ILE A 1 358 ? -13.236 -8.452 -6.574 1.00 98.56 358 ILE A CA 1
ATOM 2861 C C . ILE A 1 358 ? -14.340 -8.646 -5.528 1.00 98.56 358 ILE A C 1
ATOM 2863 O O . ILE A 1 358 ? -15.446 -8.124 -5.641 1.00 98.56 358 ILE A O 1
ATOM 2867 N N . LYS A 1 359 ? -14.028 -9.406 -4.483 1.00 96.44 359 LYS A N 1
ATOM 2868 C CA . LYS A 1 359 ? -14.878 -9.600 -3.312 1.00 96.44 359 LYS A CA 1
ATOM 2869 C C . LYS A 1 359 ? -14.799 -8.374 -2.407 1.00 96.44 359 LYS A C 1
ATOM 2871 O O . LYS A 1 359 ? -13.785 -7.681 -2.371 1.00 96.44 359 LYS A O 1
ATOM 2876 N N . HIS A 1 360 ? -15.843 -8.169 -1.605 1.00 97.50 360 HIS A N 1
ATOM 2877 C CA . HIS A 1 360 ? -15.918 -7.087 -0.618 1.00 97.50 360 HIS A CA 1
ATOM 2878 C C . HIS A 1 360 ? -15.927 -5.670 -1.217 1.00 97.50 360 HIS A C 1
ATOM 2880 O O . HIS A 1 360 ? -15.511 -4.720 -0.555 1.00 97.50 360 HIS A O 1
ATOM 2886 N N . LEU A 1 361 ? -16.402 -5.510 -2.456 1.00 97.81 361 LEU A N 1
ATOM 2887 C CA . LEU A 1 361 ? -16.646 -4.189 -3.036 1.00 97.81 361 LEU A CA 1
ATOM 2888 C C . LEU A 1 361 ? -17.637 -3.392 -2.174 1.00 97.81 361 LEU A C 1
ATOM 2890 O O . LEU A 1 361 ? -18.666 -3.919 -1.750 1.00 97.81 361 LEU A O 1
ATOM 2894 N N . TYR A 1 362 ? -17.324 -2.123 -1.913 1.00 95.88 362 TYR A N 1
ATOM 2895 C CA . TYR A 1 362 ? -18.169 -1.232 -1.124 1.00 95.88 362 TYR A CA 1
ATOM 2896 C C . TYR A 1 362 ? -19.464 -0.907 -1.871 1.00 95.88 362 TYR A C 1
ATOM 2898 O O . TYR A 1 362 ? -19.427 -0.322 -2.953 1.00 95.88 362 TYR A O 1
ATOM 2906 N N . ILE A 1 363 ? -20.607 -1.251 -1.281 1.00 92.56 363 ILE A N 1
ATOM 2907 C CA . ILE A 1 363 ? -21.927 -0.946 -1.835 1.00 92.56 363 ILE A CA 1
ATOM 2908 C C . ILE A 1 363 ? -22.534 0.211 -1.042 1.00 92.56 363 ILE A C 1
ATOM 2910 O O . ILE A 1 363 ? -22.802 0.066 0.150 1.00 92.56 363 ILE A O 1
ATOM 2914 N N . ALA A 1 364 ? -22.758 1.349 -1.695 1.00 87.25 364 ALA A N 1
ATOM 2915 C CA . ALA A 1 364 ? -23.433 2.492 -1.087 1.00 87.25 364 ALA A CA 1
ATOM 2916 C C . ALA A 1 364 ? -24.949 2.440 -1.338 1.00 87.25 364 ALA A C 1
ATOM 2918 O O . ALA A 1 364 ? -25.401 2.091 -2.428 1.00 87.25 364 ALA A O 1
ATOM 2919 N N . SER A 1 365 ? -25.736 2.818 -0.328 1.00 71.94 365 SER A N 1
ATOM 2920 C CA . SER A 1 365 ? -27.203 2.728 -0.337 1.00 71.94 365 SER A CA 1
ATOM 2921 C C . SER A 1 365 ? -27.913 3.797 -1.183 1.00 71.94 365 SER A C 1
ATOM 2923 O O . SER A 1 365 ? -29.092 3.625 -1.453 1.00 71.94 365 SER A O 1
ATOM 2925 N N . ASN A 1 366 ? -27.232 4.869 -1.622 1.00 63.28 366 ASN A N 1
ATOM 2926 C CA . ASN A 1 366 ? -27.773 5.967 -2.451 1.00 63.28 366 ASN A CA 1
ATOM 2927 C C . ASN A 1 366 ? -26.652 6.691 -3.236 1.00 63.28 366 ASN A C 1
ATOM 2929 O O . ASN A 1 366 ? -25.495 6.283 -3.134 1.00 63.28 366 ASN A O 1
ATOM 2933 N N . LYS A 1 367 ? -26.963 7.754 -4.016 1.00 61.62 367 LYS A N 1
ATOM 2934 C CA . LYS A 1 367 ? -25.976 8.642 -4.691 1.00 61.62 367 LYS A CA 1
ATOM 2935 C C . LYS A 1 367 ? -25.000 9.234 -3.666 1.00 61.62 367 LYS A C 1
ATOM 2937 O O . LYS A 1 367 ? -25.211 10.324 -3.135 1.00 61.62 367 LYS A O 1
ATOM 2942 N N . PHE A 1 368 ? -23.954 8.483 -3.367 1.00 65.00 368 PHE A N 1
ATOM 2943 C CA . PHE A 1 368 ? -23.004 8.805 -2.326 1.00 65.00 368 PHE A CA 1
ATOM 2944 C C . PHE A 1 368 ? -22.012 9.837 -2.853 1.00 65.00 368 PHE A C 1
ATOM 2946 O O . PHE A 1 368 ? -21.377 9.629 -3.885 1.00 65.00 368 PHE A O 1
ATOM 2953 N N . LYS A 1 369 ? -21.942 10.987 -2.181 1.00 70.31 369 LYS A N 1
ATOM 2954 C CA . LYS A 1 369 ? -21.253 12.168 -2.714 1.00 70.31 369 LYS A CA 1
ATOM 2955 C C . LYS A 1 369 ? -19.794 12.285 -2.273 1.00 70.31 369 LYS A C 1
ATOM 2957 O O . LYS A 1 369 ? -19.044 12.969 -2.959 1.00 70.31 369 LYS A O 1
ATOM 2962 N N . ASP A 1 370 ? -19.390 11.650 -1.168 1.00 87.62 370 ASP A N 1
ATOM 2963 C CA . ASP A 1 370 ? -18.064 11.887 -0.583 1.00 87.62 370 ASP A CA 1
ATOM 2964 C C . ASP A 1 370 ? -17.486 10.682 0.185 1.00 87.62 370 ASP A C 1
ATOM 2966 O O . ASP A 1 370 ? -17.752 10.481 1.371 1.00 87.62 370 ASP A O 1
ATOM 2970 N N . ILE A 1 371 ? -16.640 9.901 -0.490 1.00 91.19 371 ILE A N 1
ATOM 2971 C CA . ILE A 1 371 ? -15.869 8.765 0.049 1.00 91.19 371 ILE A CA 1
ATOM 2972 C C . ILE A 1 371 ? -14.901 9.211 1.126 1.00 91.19 371 ILE A C 1
ATOM 2974 O O . ILE A 1 371 ? -14.699 8.473 2.090 1.00 91.19 371 ILE A O 1
ATOM 2978 N N . ASN A 1 372 ? -14.347 10.419 1.028 1.00 91.19 372 ASN A N 1
ATOM 2979 C CA . ASN A 1 372 ? -13.430 10.916 2.041 1.00 91.19 372 ASN A CA 1
ATOM 2980 C C . ASN A 1 372 ? -14.109 11.018 3.421 1.00 91.19 372 ASN A C 1
ATOM 2982 O O . ASN A 1 372 ? -13.417 10.926 4.432 1.00 91.19 372 ASN A O 1
ATOM 2986 N N . SER A 1 373 ? -15.443 11.128 3.479 1.00 90.81 373 SER A N 1
ATOM 2987 C CA . SER A 1 373 ? -16.220 11.216 4.723 1.00 90.81 373 SER A CA 1
ATOM 2988 C C . SER A 1 373 ? -16.554 9.879 5.403 1.00 90.81 373 SER A C 1
ATOM 2990 O O . SER A 1 373 ? -17.056 9.891 6.528 1.00 90.81 373 SER A O 1
ATOM 2992 N N . LEU A 1 374 ? -16.282 8.736 4.760 1.00 92.12 374 LEU A N 1
ATOM 2993 C CA . LEU A 1 374 ? -16.617 7.417 5.308 1.00 92.12 374 LEU A CA 1
ATOM 2994 C C . LEU A 1 374 ? -15.800 7.098 6.562 1.00 92.12 374 LEU A C 1
ATOM 2996 O O . LEU A 1 374 ? -14.590 7.324 6.587 1.00 92.12 374 LEU A O 1
ATOM 3000 N N . ILE A 1 375 ? -16.456 6.531 7.576 1.00 92.69 375 ILE A N 1
ATOM 3001 C CA . ILE A 1 375 ? -15.839 6.174 8.857 1.00 92.69 375 ILE A CA 1
ATOM 3002 C C . ILE A 1 375 ? -15.150 4.809 8.751 1.00 92.69 375 ILE A C 1
ATOM 3004 O O . ILE A 1 375 ? -15.716 3.851 8.226 1.00 92.69 375 ILE A O 1
ATOM 3008 N N . ILE A 1 376 ? -13.929 4.690 9.278 1.00 96.12 376 ILE A N 1
ATOM 3009 C CA . ILE A 1 376 ? -13.120 3.466 9.167 1.00 96.12 376 ILE A CA 1
ATOM 3010 C C . ILE A 1 376 ? -13.800 2.252 9.813 1.00 96.12 376 ILE A C 1
ATOM 3012 O O . ILE A 1 376 ? -13.826 1.183 9.205 1.00 96.12 376 ILE A O 1
ATOM 3016 N N . ASN A 1 377 ? -14.390 2.392 11.002 1.00 92.00 377 ASN A N 1
ATOM 3017 C CA . ASN A 1 377 ? -15.103 1.304 11.678 1.00 92.00 377 ASN A CA 1
ATOM 3018 C C . ASN A 1 377 ? -16.219 0.721 10.801 1.00 92.00 377 ASN A C 1
ATOM 3020 O O . ASN A 1 377 ? -16.328 -0.501 10.700 1.00 92.00 377 ASN A O 1
ATOM 3024 N N . ASP A 1 378 ? -16.973 1.566 10.100 1.00 93.25 378 ASP A N 1
ATOM 3025 C CA . ASP A 1 378 ? -18.063 1.127 9.222 1.00 93.25 378 ASP A CA 1
ATOM 3026 C C . ASP A 1 378 ? -17.558 0.343 8.008 1.00 93.25 378 ASP A C 1
ATOM 3028 O O . ASP A 1 378 ? -18.291 -0.467 7.434 1.00 93.25 378 ASP A O 1
ATOM 3032 N N . LEU A 1 379 ? -16.301 0.558 7.618 1.00 95.88 379 LEU A N 1
ATOM 3033 C CA . LEU A 1 379 ? -15.674 -0.096 6.476 1.00 95.88 379 LEU A CA 1
ATOM 3034 C C . LEU A 1 379 ? -14.977 -1.397 6.866 1.00 95.88 379 LEU A C 1
ATOM 3036 O O . LEU A 1 379 ? -15.054 -2.359 6.104 1.00 95.88 379 LEU A O 1
ATOM 3040 N N . ILE A 1 380 ? -14.291 -1.450 8.012 1.00 95.81 380 ILE A N 1
ATOM 3041 C CA . ILE A 1 380 ? -13.353 -2.552 8.287 1.00 95.81 380 ILE A CA 1
ATOM 3042 C C . ILE A 1 380 ? -13.563 -3.283 9.617 1.00 95.81 380 ILE A C 1
ATOM 3044 O O . ILE A 1 380 ? -12.866 -4.262 9.892 1.00 95.81 380 ILE A O 1
ATOM 3048 N N . ARG A 1 381 ? -14.506 -2.867 10.474 1.00 89.38 381 ARG A N 1
ATOM 3049 C CA . ARG A 1 381 ? -14.781 -3.600 11.721 1.00 89.38 381 ARG A CA 1
ATOM 3050 C C . ARG A 1 381 ? -15.500 -4.910 11.398 1.00 89.38 381 ARG A C 1
ATOM 3052 O O . ARG A 1 381 ? -16.662 -4.915 11.010 1.00 89.38 381 ARG A O 1
ATOM 3059 N N . GLY A 1 382 ? -14.787 -6.028 11.541 1.00 84.38 382 GLY A N 1
ATOM 3060 C CA . GLY A 1 382 ? -15.328 -7.370 11.292 1.00 84.38 382 GLY A CA 1
ATOM 3061 C C . GLY A 1 382 ? -15.537 -7.727 9.814 1.00 84.38 382 GLY A C 1
ATOM 3062 O O . GLY A 1 382 ? -16.078 -8.792 9.528 1.00 84.38 382 GLY A O 1
ATOM 3063 N N . LYS A 1 383 ? -15.100 -6.881 8.872 1.00 93.44 383 LYS A N 1
ATOM 3064 C CA . LYS A 1 383 ? -15.202 -7.125 7.424 1.00 93.44 383 LYS A CA 1
ATOM 3065 C C . LYS A 1 383 ? -14.063 -6.451 6.655 1.00 93.44 383 LYS A C 1
ATOM 3067 O O . LYS A 1 383 ? -13.398 -5.566 7.177 1.00 93.44 383 LYS A O 1
ATOM 3072 N N . SER A 1 384 ? -13.860 -6.851 5.406 1.00 95.50 384 SER A N 1
ATOM 3073 C CA . SER A 1 384 ? -12.988 -6.153 4.450 1.00 95.50 384 SER A CA 1
ATOM 3074 C C . SER A 1 384 ? -13.819 -5.213 3.584 1.00 95.50 384 SER A C 1
ATOM 3076 O O . SER A 1 384 ? -15.004 -5.480 3.378 1.00 95.50 384 SER A O 1
ATOM 3078 N N . THR A 1 385 ? -13.205 -4.160 3.041 1.00 98.06 385 THR A N 1
ATOM 3079 C CA . THR A 1 385 ? -13.865 -3.273 2.071 1.00 98.06 385 THR A CA 1
ATOM 3080 C C . THR A 1 385 ? -12.906 -2.868 0.954 1.00 98.06 385 THR A C 1
ATOM 3082 O O . THR A 1 385 ? -11.777 -2.457 1.217 1.00 98.06 385 THR A O 1
ATOM 3085 N N . VAL A 1 386 ? -13.368 -2.945 -0.295 1.00 98.69 386 VAL A N 1
ATOM 3086 C CA . VAL A 1 386 ? -12.645 -2.481 -1.485 1.00 98.69 386 VAL A CA 1
ATOM 3087 C C . VAL A 1 386 ? -13.433 -1.379 -2.188 1.00 98.69 386 VAL A C 1
ATOM 3089 O O . VAL A 1 386 ? -14.619 -1.535 -2.472 1.00 98.69 386 VAL A O 1
ATOM 3092 N N . ILE A 1 387 ? -12.767 -0.270 -2.489 1.00 97.88 387 ILE A N 1
ATOM 3093 C CA . ILE A 1 387 ? -13.315 0.883 -3.204 1.00 97.88 387 ILE A CA 1
ATOM 3094 C C . ILE A 1 387 ? -12.503 1.077 -4.481 1.00 97.88 387 ILE A C 1
ATOM 3096 O O . ILE A 1 387 ? -11.275 1.060 -4.443 1.00 97.88 387 ILE A O 1
ATOM 3100 N N . ILE A 1 388 ? -13.178 1.277 -5.608 1.00 97.62 388 ILE A N 1
ATOM 3101 C CA . ILE A 1 388 ? -12.552 1.557 -6.899 1.00 97.62 388 ILE A CA 1
ATOM 3102 C C . ILE A 1 388 ? -12.959 2.962 -7.333 1.00 97.62 388 ILE A C 1
ATOM 3104 O O . ILE A 1 388 ? -14.143 3.259 -7.471 1.00 97.62 388 ILE A O 1
ATOM 3108 N N . ILE A 1 389 ? -11.972 3.826 -7.539 1.00 95.12 389 ILE A N 1
ATOM 3109 C CA . ILE A 1 389 ? -12.136 5.226 -7.925 1.00 95.12 389 ILE A CA 1
ATOM 3110 C C . ILE A 1 389 ? -11.710 5.393 -9.378 1.00 95.12 389 ILE A C 1
ATOM 3112 O O . ILE A 1 389 ? -10.731 4.791 -9.815 1.00 95.12 389 ILE A O 1
ATOM 3116 N N . MET A 1 390 ? -12.428 6.233 -10.117 1.00 91.31 390 MET A N 1
ATOM 3117 C CA . MET A 1 390 ? -12.164 6.496 -11.524 1.00 91.31 390 MET A CA 1
ATOM 3118 C C . MET A 1 390 ? -12.182 7.967 -11.895 1.00 91.31 390 MET A C 1
ATOM 3120 O O . MET A 1 390 ? -13.097 8.704 -11.537 1.00 91.31 390 MET A O 1
ATOM 3124 N N . ASP A 1 391 ? -11.246 8.358 -12.752 1.00 79.38 391 ASP A N 1
ATOM 3125 C CA . ASP A 1 391 ? -11.080 9.744 -13.193 1.00 79.38 391 ASP A CA 1
ATOM 3126 C C . ASP A 1 391 ? -12.235 10.316 -14.044 1.00 79.38 391 ASP A C 1
ATOM 3128 O O . ASP A 1 391 ? -12.314 11.534 -14.192 1.00 79.38 391 ASP A O 1
ATOM 3132 N N . LYS A 1 392 ? -13.125 9.494 -14.628 1.00 73.88 392 LYS A N 1
ATOM 3133 C CA . LYS A 1 392 ? -14.146 9.965 -15.588 1.00 73.88 392 LYS A CA 1
ATOM 3134 C C . LYS A 1 392 ? -15.564 9.478 -15.284 1.00 73.88 392 LYS A C 1
ATOM 3136 O O . LYS A 1 392 ? -15.899 8.326 -15.548 1.00 73.88 392 LYS A O 1
ATOM 3141 N N . GLU A 1 393 ? -16.415 10.413 -14.863 1.00 66.81 393 GLU A N 1
ATOM 3142 C CA . GLU A 1 393 ? -17.806 10.172 -14.455 1.00 66.81 393 GLU A CA 1
ATOM 3143 C C . GLU A 1 393 ? -18.691 9.553 -15.543 1.00 66.81 393 GLU A C 1
ATOM 3145 O O . GLU A 1 393 ? -19.361 8.551 -15.299 1.00 66.81 393 GLU A O 1
ATOM 3150 N N . ASN A 1 394 ? -18.619 10.056 -16.776 1.00 71.50 394 ASN A N 1
ATOM 3151 C CA . ASN A 1 394 ? -19.463 9.570 -17.876 1.00 71.50 394 ASN A CA 1
ATOM 3152 C C . ASN A 1 394 ? -19.112 8.146 -18.349 1.00 71.50 394 ASN A C 1
ATOM 3154 O O . ASN A 1 394 ? -19.796 7.603 -19.216 1.00 71.50 394 ASN A O 1
ATOM 3158 N N . MET A 1 395 ? -18.036 7.548 -17.823 1.00 80.62 395 MET A N 1
ATOM 3159 C CA . MET A 1 395 ? -17.569 6.227 -18.241 1.00 80.62 395 MET A CA 1
ATOM 3160 C C . MET A 1 395 ? -18.005 5.100 -17.313 1.00 80.62 395 MET A C 1
ATOM 3162 O O . MET A 1 395 ? -17.800 3.959 -17.698 1.00 80.62 395 MET A O 1
ATOM 3166 N N . ILE A 1 396 ? -18.604 5.369 -16.145 1.00 87.81 396 ILE A N 1
ATOM 3167 C CA . ILE A 1 396 ? -19.100 4.308 -15.254 1.00 87.81 396 ILE A CA 1
ATOM 3168 C C . ILE A 1 396 ? -20.557 3.969 -15.612 1.00 87.81 396 ILE A C 1
ATOM 3170 O O . ILE A 1 396 ? -21.450 4.793 -15.396 1.00 87.81 396 ILE A O 1
ATOM 3174 N N . PRO A 1 397 ? -20.859 2.756 -16.111 1.00 88.81 397 PRO A N 1
ATOM 3175 C CA . PRO A 1 397 ? -22.232 2.312 -16.303 1.00 88.81 397 PRO A CA 1
ATOM 3176 C C . PRO A 1 397 ? -23.045 2.374 -15.013 1.00 88.81 397 PRO A C 1
ATOM 3178 O O . PRO A 1 397 ? -22.586 1.934 -13.956 1.00 88.81 397 PRO A O 1
ATOM 3181 N N . LYS A 1 398 ? -24.314 2.789 -15.124 1.00 88.44 398 LYS A N 1
ATOM 3182 C CA . LYS A 1 398 ? -25.268 2.845 -13.998 1.00 88.44 398 LYS A CA 1
ATOM 3183 C C . LYS A 1 398 ? -25.320 1.545 -13.181 1.00 88.44 398 LYS A C 1
ATOM 3185 O O . LYS A 1 398 ? -25.504 1.597 -11.973 1.00 88.44 398 LYS A O 1
ATOM 3190 N N . LYS A 1 399 ? -25.127 0.385 -13.824 1.00 90.06 399 LYS A N 1
ATOM 3191 C CA . LYS A 1 399 ? -25.118 -0.929 -13.156 1.00 90.06 399 LYS A CA 1
ATOM 3192 C C . LYS A 1 399 ? -23.951 -1.144 -12.180 1.00 90.06 399 LYS A C 1
ATOM 3194 O O . LYS A 1 399 ? -24.098 -1.972 -11.287 1.00 90.06 399 LYS A O 1
ATOM 3199 N N . TYR A 1 400 ? -22.834 -0.431 -12.346 1.00 90.56 400 TYR A N 1
ATOM 3200 C CA . TYR A 1 400 ? -21.637 -0.536 -11.497 1.00 90.56 400 TYR A CA 1
ATOM 3201 C C . TYR A 1 400 ? -21.481 0.644 -10.529 1.00 90.56 400 TYR A C 1
ATOM 3203 O O . TYR A 1 400 ? -20.835 0.501 -9.490 1.00 90.56 400 TYR A O 1
ATOM 3211 N N . LEU A 1 401 ? -22.073 1.797 -10.854 1.00 89.75 401 LEU A N 1
ATOM 3212 C CA . LEU A 1 401 ? -22.005 3.001 -10.029 1.00 89.75 401 LEU A CA 1
ATOM 3213 C C . LEU A 1 401 ? -22.486 2.716 -8.598 1.00 89.75 401 LEU A C 1
ATOM 3215 O O . LEU A 1 401 ? -23.552 2.132 -8.404 1.00 89.75 401 LEU A O 1
ATOM 3219 N N . ASN A 1 402 ? -21.696 3.131 -7.603 1.00 88.69 402 ASN A N 1
ATOM 3220 C CA . ASN A 1 402 ? -21.929 2.907 -6.168 1.00 88.69 402 ASN A CA 1
ATOM 3221 C C . ASN A 1 402 ? -21.935 1.433 -5.722 1.00 88.69 402 ASN A C 1
ATOM 3223 O O . ASN A 1 402 ? -22.172 1.155 -4.547 1.00 88.69 402 ASN A O 1
ATOM 3227 N N . LYS A 1 403 ? -21.639 0.488 -6.623 1.00 90.81 403 LYS A N 1
ATOM 3228 C CA . LYS A 1 403 ? -21.485 -0.945 -6.334 1.00 90.81 403 LYS A CA 1
ATOM 3229 C C . LYS A 1 403 ? -20.014 -1.356 -6.403 1.00 90.81 403 LYS A C 1
ATOM 3231 O O . LYS A 1 403 ? -19.639 -2.280 -7.117 1.00 90.81 403 LYS A O 1
ATOM 3236 N N . GLY A 1 404 ? -19.172 -0.603 -5.704 1.00 91.00 404 GLY A N 1
ATOM 3237 C CA . GLY A 1 404 ? -17.717 -0.738 -5.703 1.00 91.00 404 GLY A CA 1
ATOM 3238 C C . GLY A 1 404 ? -16.996 0.309 -6.542 1.00 91.00 404 GLY A C 1
ATOM 3239 O O . GLY A 1 404 ? -15.850 0.622 -6.231 1.00 91.00 404 GLY A O 1
ATOM 3240 N N . PHE A 1 405 ? -17.661 0.875 -7.554 1.00 94.19 405 PHE A N 1
ATOM 3241 C CA . PHE A 1 405 ? -17.080 1.836 -8.493 1.00 94.19 405 PHE A CA 1
ATOM 3242 C C . PHE A 1 405 ? -17.624 3.241 -8.261 1.00 94.19 405 PHE A C 1
ATOM 3244 O O . PHE A 1 405 ? -18.840 3.454 -8.204 1.00 94.19 405 PHE A O 1
ATOM 3251 N N . PHE A 1 406 ? -16.710 4.199 -8.167 1.00 93.38 406 PHE A N 1
ATOM 3252 C CA . PHE A 1 406 ? -17.004 5.573 -7.807 1.00 93.38 406 PHE A CA 1
ATOM 3253 C C . PHE A 1 406 ? -16.193 6.563 -8.638 1.00 93.38 406 PHE A C 1
ATOM 3255 O O . PHE A 1 406 ? -15.086 6.280 -9.094 1.00 93.38 406 PHE A O 1
ATOM 3262 N N . ASN A 1 407 ? -16.737 7.764 -8.797 1.00 90.94 407 ASN A N 1
ATOM 3263 C CA . ASN A 1 407 ? -16.078 8.839 -9.527 1.00 90.94 407 ASN A CA 1
ATOM 3264 C C . ASN A 1 407 ? -15.013 9.511 -8.661 1.00 90.94 407 ASN A C 1
ATOM 3266 O O . ASN A 1 407 ? -15.201 9.681 -7.456 1.00 90.94 407 ASN A O 1
ATOM 3270 N N . LYS A 1 408 ? -13.938 10.002 -9.279 1.00 88.94 408 LYS A N 1
ATOM 3271 C CA . LYS A 1 408 ? -12.904 10.801 -8.607 1.00 88.94 408 LYS A CA 1
ATOM 3272 C C . LYS A 1 408 ? -13.482 12.049 -7.941 1.00 88.94 408 LYS A C 1
ATOM 3274 O O . LYS A 1 408 ? -12.986 12.474 -6.909 1.00 88.94 408 LYS A O 1
ATOM 3279 N N . SER A 1 409 ? -14.579 12.598 -8.466 1.00 88.56 409 SER A N 1
ATOM 3280 C CA . SER A 1 409 ? -15.306 13.709 -7.836 1.00 88.56 409 SER A CA 1
ATOM 3281 C C . SER A 1 409 ? -15.804 13.388 -6.418 1.00 88.56 409 SER A C 1
ATOM 3283 O O . SER A 1 409 ? -15.915 14.305 -5.605 1.00 88.56 409 SER A O 1
ATOM 3285 N N . SER A 1 410 ? -16.043 12.107 -6.111 1.00 89.19 410 SER A N 1
ATOM 3286 C CA . SER A 1 410 ? -16.410 11.617 -4.774 1.00 89.19 410 SER A CA 1
ATOM 3287 C C . SER A 1 410 ? -15.209 11.270 -3.887 1.00 89.19 410 SER A C 1
ATOM 3289 O O . SER A 1 410 ? -15.396 11.006 -2.705 1.00 89.19 410 SER A O 1
ATOM 3291 N N . PHE A 1 411 ? -13.987 11.265 -4.430 1.00 90.88 411 PHE A N 1
ATOM 3292 C CA . PHE A 1 411 ? -12.747 11.055 -3.683 1.00 90.88 411 PHE A CA 1
ATOM 3293 C C . PHE A 1 411 ? -11.742 12.155 -4.026 1.00 90.88 411 PHE A C 1
ATOM 3295 O O . PHE A 1 411 ? -10.834 11.990 -4.847 1.00 90.88 411 PHE A O 1
ATOM 3302 N N . LYS A 1 412 ? -11.942 13.324 -3.422 1.00 88.44 412 LYS A N 1
ATOM 3303 C CA . LYS A 1 412 ? -11.144 14.515 -3.700 1.00 88.44 412 LYS A CA 1
ATOM 3304 C C . LYS A 1 412 ? -9.800 14.374 -3.008 1.00 88.44 412 LYS A C 1
ATOM 3306 O O . LYS A 1 412 ? -9.724 14.426 -1.787 1.00 88.44 412 LYS A O 1
ATOM 3311 N N . VAL A 1 413 ? -8.747 14.204 -3.799 1.00 91.69 413 VAL A N 1
ATOM 3312 C CA . VAL A 1 413 ? -7.362 14.161 -3.330 1.00 9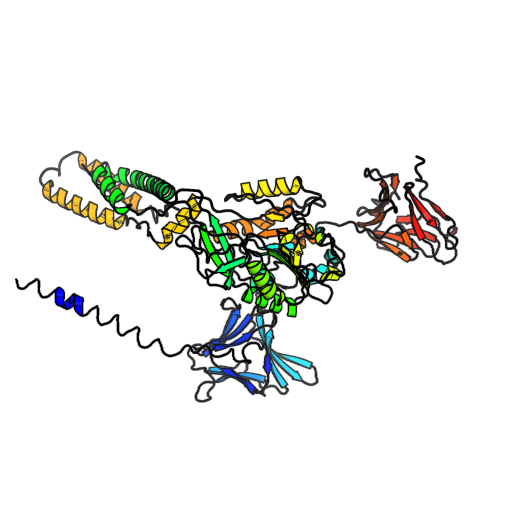1.69 413 VAL A CA 1
ATOM 3313 C C . VAL A 1 413 ? -6.548 15.225 -4.052 1.00 91.69 413 VAL A C 1
ATOM 3315 O O . VAL A 1 413 ? -6.675 15.408 -5.264 1.00 91.69 413 VAL A O 1
ATOM 3318 N N . ILE A 1 414 ? -5.721 15.941 -3.302 1.00 91.44 414 ILE A N 1
ATOM 3319 C CA . ILE A 1 414 ? -4.757 16.887 -3.851 1.00 91.44 414 ILE A CA 1
ATOM 3320 C C . ILE A 1 414 ? -3.512 16.087 -4.198 1.00 91.44 414 ILE A C 1
ATOM 3322 O O . ILE A 1 414 ? -2.789 15.639 -3.310 1.00 91.44 414 ILE A O 1
ATOM 3326 N N . ASP A 1 415 ? -3.296 15.900 -5.496 1.00 91.00 415 ASP A N 1
ATOM 3327 C CA . ASP A 1 415 ? -2.218 15.088 -6.042 1.00 91.00 415 ASP A CA 1
ATOM 3328 C C . ASP A 1 415 ? -1.405 15.900 -7.063 1.00 91.00 415 ASP A C 1
ATOM 3330 O O . ASP A 1 415 ? -1.917 16.295 -8.114 1.00 91.00 415 ASP A O 1
ATOM 3334 N N . LYS A 1 416 ? -0.142 16.203 -6.729 1.00 91.12 416 LYS A N 1
ATOM 3335 C CA . LYS A 1 416 ? 0.768 16.950 -7.610 1.00 91.12 416 LYS A CA 1
ATOM 3336 C C . LYS A 1 416 ? 2.229 16.555 -7.402 1.00 91.12 416 LYS A C 1
ATOM 3338 O O . LYS A 1 416 ? 2.879 16.979 -6.439 1.00 91.12 416 LYS A O 1
ATOM 3343 N N . TYR A 1 417 ? 2.779 15.836 -8.375 1.00 92.00 417 TYR A N 1
ATOM 3344 C CA . TYR A 1 417 ? 4.149 15.316 -8.341 1.00 92.00 417 TYR A CA 1
ATOM 3345 C C . TYR A 1 417 ? 5.207 16.424 -8.412 1.00 92.00 417 TYR A C 1
ATOM 3347 O O . TYR A 1 417 ? 4.942 17.539 -8.875 1.00 92.00 417 TYR A O 1
ATOM 3355 N N . SER A 1 418 ? 6.412 16.119 -7.928 1.00 91.75 418 SER A N 1
ATOM 3356 C CA . SER A 1 418 ? 7.567 17.026 -8.009 1.00 91.75 418 SER A CA 1
ATOM 3357 C C . SER A 1 418 ? 8.231 17.026 -9.390 1.00 91.75 418 SER A C 1
ATOM 3359 O O . SER A 1 418 ? 8.875 18.005 -9.755 1.00 91.75 418 SER A O 1
ATOM 3361 N N . ASN A 1 419 ? 8.087 15.927 -10.146 1.00 92.12 419 ASN A N 1
ATOM 3362 C CA . ASN A 1 419 ? 8.788 15.664 -11.407 1.00 92.12 419 ASN A CA 1
ATOM 3363 C C . ASN A 1 419 ? 10.317 15.832 -11.303 1.00 92.12 419 ASN A C 1
ATOM 3365 O O . ASN A 1 419 ? 10.973 16.251 -12.256 1.00 92.12 419 ASN A O 1
ATOM 3369 N N . SER A 1 420 ? 10.892 15.532 -10.133 1.00 92.56 420 SER A N 1
ATOM 3370 C CA . SER A 1 420 ? 12.317 15.714 -9.858 1.00 92.56 420 SER A CA 1
ATOM 3371 C C . SER A 1 420 ? 13.033 14.386 -9.648 1.00 92.56 420 SER A C 1
ATOM 3373 O O . SER A 1 420 ? 12.514 13.491 -8.986 1.00 92.56 420 SER A O 1
ATOM 3375 N N . ASN A 1 421 ? 14.270 14.286 -10.137 1.00 91.44 421 ASN A N 1
ATOM 3376 C CA . ASN A 1 421 ? 15.180 13.183 -9.825 1.00 91.44 421 ASN A CA 1
ATOM 3377 C C . ASN A 1 421 ? 16.066 13.455 -8.594 1.00 91.44 421 ASN A C 1
ATOM 3379 O O . ASN A 1 421 ? 16.937 12.644 -8.267 1.00 91.44 421 ASN A O 1
ATOM 3383 N N . ASN A 1 422 ? 15.872 14.597 -7.924 1.00 92.69 422 ASN A N 1
ATOM 3384 C CA . ASN A 1 422 ? 16.655 15.033 -6.775 1.00 92.69 422 ASN A CA 1
ATOM 3385 C C . ASN A 1 422 ? 15.822 14.974 -5.487 1.00 92.69 422 ASN A C 1
ATOM 3387 O O . ASN A 1 422 ? 14.782 15.622 -5.369 1.00 92.69 422 ASN A O 1
ATOM 3391 N N . LEU A 1 423 ? 16.328 14.239 -4.494 1.00 89.88 423 LEU A N 1
ATOM 3392 C CA . LEU A 1 423 ? 15.660 14.027 -3.211 1.00 89.88 423 LEU A CA 1
ATOM 3393 C C . LEU A 1 423 ? 15.328 15.327 -2.467 1.00 89.88 423 LEU A C 1
ATOM 3395 O O . LEU A 1 423 ? 14.229 15.452 -1.937 1.00 89.88 423 LEU A O 1
ATOM 3399 N N . ASN A 1 424 ? 16.256 16.284 -2.412 1.00 85.25 424 ASN A N 1
ATOM 3400 C CA . ASN A 1 424 ? 16.054 17.528 -1.667 1.00 85.25 424 ASN A CA 1
ATOM 3401 C C . ASN A 1 424 ? 15.024 18.427 -2.359 1.00 85.25 424 ASN A C 1
ATOM 3403 O O . ASN A 1 424 ? 14.204 19.045 -1.681 1.00 85.25 424 ASN A O 1
ATOM 3407 N N . ASN A 1 425 ? 15.026 18.453 -3.694 1.00 89.81 425 ASN A N 1
ATOM 3408 C CA . ASN A 1 425 ? 14.039 19.200 -4.472 1.00 89.81 425 ASN A CA 1
ATOM 3409 C C . ASN A 1 425 ? 12.641 18.601 -4.301 1.00 89.81 425 ASN A C 1
ATOM 3411 O O . ASN A 1 425 ? 11.717 19.332 -3.956 1.00 89.81 425 ASN A O 1
ATOM 3415 N N . MET A 1 426 ? 12.502 17.278 -4.459 1.00 94.19 426 MET A N 1
ATOM 3416 C CA . MET A 1 426 ? 11.244 16.567 -4.199 1.00 94.19 426 MET A CA 1
ATOM 3417 C C . MET A 1 426 ? 10.763 16.824 -2.767 1.00 94.19 426 MET A C 1
ATOM 3419 O O . MET A 1 426 ? 9.603 17.163 -2.555 1.00 94.19 426 MET A O 1
ATOM 3423 N N . PHE A 1 427 ? 11.658 16.723 -1.783 1.00 86.62 427 PHE A N 1
ATOM 3424 C CA . PHE A 1 427 ? 11.327 16.968 -0.384 1.00 86.62 427 PHE A CA 1
ATOM 3425 C C . PHE A 1 427 ? 10.786 18.381 -0.139 1.00 86.62 427 PHE A C 1
ATOM 3427 O O . PHE A 1 427 ? 9.726 18.544 0.469 1.00 86.62 427 PHE A O 1
ATOM 3434 N N . LYS A 1 428 ? 11.508 19.401 -0.619 1.00 83.62 428 LYS A N 1
ATOM 3435 C CA . LYS A 1 428 ? 11.132 20.811 -0.468 1.00 83.62 428 LYS A CA 1
ATOM 3436 C C . LYS A 1 428 ? 9.786 21.097 -1.138 1.00 83.62 428 LYS A C 1
ATOM 3438 O O . LYS A 1 428 ? 8.907 21.661 -0.492 1.00 83.62 428 LYS A O 1
ATOM 3443 N N . ASP A 1 429 ? 9.622 20.651 -2.382 1.00 90.94 429 ASP A N 1
ATOM 3444 C CA . ASP A 1 429 ? 8.399 20.812 -3.174 1.00 90.94 429 ASP A CA 1
ATOM 3445 C C . ASP A 1 429 ? 7.180 20.193 -2.477 1.00 90.94 429 ASP A C 1
ATOM 3447 O O . ASP A 1 429 ? 6.158 20.852 -2.279 1.00 90.94 429 ASP A O 1
ATOM 3451 N N . GLN A 1 430 ? 7.299 18.937 -2.046 1.00 91.38 430 GLN A N 1
ATOM 3452 C CA . GLN A 1 430 ? 6.192 18.222 -1.419 1.00 91.38 430 GLN A CA 1
ATOM 3453 C C . GLN A 1 430 ? 5.809 18.819 -0.061 1.00 91.38 430 GLN A C 1
ATOM 3455 O O . GLN A 1 430 ? 4.624 18.932 0.252 1.00 91.38 430 GLN A O 1
ATOM 3460 N N . ARG A 1 431 ? 6.793 19.276 0.721 1.00 84.50 431 ARG A N 1
ATOM 3461 C CA . ARG A 1 431 ? 6.546 19.998 1.975 1.00 84.50 431 ARG A CA 1
ATOM 3462 C C . ARG A 1 431 ? 5.804 21.315 1.737 1.00 84.50 431 ARG A C 1
ATOM 3464 O O . ARG A 1 431 ? 4.839 21.603 2.437 1.00 84.50 431 ARG A O 1
ATOM 3471 N N . GLU A 1 432 ? 6.232 22.112 0.761 1.00 85.00 432 GLU A N 1
ATOM 3472 C CA . GLU A 1 432 ? 5.577 23.386 0.436 1.00 85.00 432 GLU A CA 1
ATOM 3473 C C . GLU A 1 432 ? 4.140 23.182 -0.051 1.00 85.00 432 GLU A C 1
ATOM 3475 O O . GLU A 1 432 ? 3.241 23.916 0.359 1.00 85.00 432 GLU A O 1
ATOM 3480 N N . LYS A 1 433 ? 3.897 22.156 -0.875 1.00 89.25 433 LYS A N 1
ATOM 3481 C CA . LYS A 1 433 ? 2.546 21.783 -1.313 1.00 89.25 433 LYS A CA 1
ATOM 3482 C C . LYS A 1 433 ? 1.671 21.343 -0.142 1.00 89.25 433 LYS A C 1
ATOM 3484 O O . LYS A 1 433 ? 0.535 21.794 -0.064 1.00 89.25 433 LYS A O 1
ATOM 3489 N N . MET A 1 434 ? 2.192 20.538 0.782 1.00 84.88 434 MET A N 1
ATOM 3490 C CA . MET A 1 434 ? 1.447 20.124 1.974 1.00 84.88 434 MET A CA 1
ATOM 3491 C C . MET A 1 434 ? 1.068 21.331 2.848 1.00 84.88 434 MET A C 1
ATOM 3493 O O . MET A 1 434 ? -0.085 21.466 3.241 1.00 84.88 434 MET A O 1
ATOM 3497 N N . ASN A 1 435 ? 2.000 22.267 3.069 1.00 76.94 435 ASN A N 1
ATOM 3498 C CA . ASN A 1 435 ? 1.748 23.489 3.847 1.00 76.94 435 ASN A CA 1
ATOM 3499 C C . ASN A 1 435 ? 0.710 24.424 3.207 1.00 76.94 435 ASN A C 1
ATOM 3501 O O . ASN A 1 435 ? 0.031 25.155 3.917 1.00 76.94 435 ASN A O 1
ATOM 3505 N N . LYS A 1 436 ? 0.590 24.424 1.876 1.00 79.88 436 LYS A N 1
ATOM 3506 C CA . LYS A 1 436 ? -0.409 25.230 1.156 1.00 79.88 436 LYS A CA 1
ATOM 3507 C C . LYS A 1 436 ? -1.806 24.606 1.161 1.00 79.88 436 LYS A C 1
ATOM 3509 O O . LYS A 1 436 ? -2.760 25.286 0.809 1.00 79.88 436 LYS A O 1
ATOM 3514 N N . ASN A 1 437 ? -1.930 23.330 1.527 1.00 78.81 437 ASN A N 1
ATOM 3515 C CA . ASN A 1 437 ? -3.158 22.548 1.385 1.00 78.81 437 ASN A CA 1
ATOM 3516 C C . ASN A 1 437 ? -3.584 21.899 2.714 1.00 78.81 437 ASN A C 1
ATOM 3518 O O . ASN A 1 437 ? -3.964 20.732 2.741 1.00 78.81 437 ASN A O 1
ATOM 3522 N N . ILE A 1 438 ? -3.509 22.663 3.808 1.00 68.94 438 ILE A N 1
ATOM 3523 C CA . ILE A 1 438 ? -3.764 22.209 5.190 1.00 68.94 438 ILE A CA 1
ATOM 3524 C C . ILE A 1 438 ? -5.169 21.611 5.362 1.00 68.94 438 ILE A C 1
ATOM 3526 O O . ILE A 1 438 ? -5.329 20.614 6.060 1.00 68.94 438 ILE A O 1
ATOM 3530 N N . ASP A 1 439 ? -6.171 22.188 4.698 1.00 73.56 439 ASP A N 1
ATOM 3531 C CA . ASP A 1 439 ? -7.570 21.754 4.809 1.00 73.56 439 ASP A CA 1
ATOM 3532 C C . ASP A 1 439 ? -7.952 20.661 3.792 1.00 73.56 439 ASP A C 1
ATOM 3534 O O . ASP A 1 439 ? -9.088 20.184 3.766 1.00 73.56 439 ASP A O 1
ATOM 3538 N N . GLY A 1 440 ? -7.018 20.268 2.922 1.00 78.44 440 GLY A N 1
ATOM 3539 C CA . GLY A 1 440 ? -7.258 19.326 1.836 1.00 78.44 440 GLY A CA 1
ATOM 3540 C C . GLY A 1 440 ? -6.778 17.908 2.136 1.00 78.44 440 GLY A C 1
ATOM 3541 O O . GLY A 1 440 ? -5.837 17.688 2.891 1.00 78.44 440 GLY A O 1
ATOM 3542 N N . TYR A 1 441 ? -7.392 16.923 1.476 1.00 89.44 441 TYR A N 1
ATOM 3543 C CA . TYR A 1 441 ? -6.926 15.538 1.523 1.00 89.44 441 TYR A CA 1
ATOM 3544 C C . TYR A 1 441 ? -5.661 15.386 0.664 1.00 89.44 441 TYR A C 1
ATOM 3546 O O . TYR A 1 441 ? -5.740 15.250 -0.558 1.00 89.44 441 TYR A O 1
ATOM 3554 N N . PHE A 1 442 ? -4.486 15.478 1.286 1.00 94.25 442 PHE A N 1
ATOM 3555 C CA . PHE A 1 442 ? -3.214 15.646 0.581 1.00 94.25 442 PHE A CA 1
ATOM 3556 C C . PHE A 1 442 ? -2.477 14.322 0.340 1.00 94.25 442 PHE A C 1
ATOM 3558 O O . PHE A 1 442 ? -2.169 13.577 1.279 1.00 94.25 442 PHE A O 1
ATOM 3565 N N . LEU A 1 443 ? -2.136 14.049 -0.920 1.00 96.62 443 LEU A N 1
ATOM 3566 C CA . LEU A 1 443 ? -1.267 12.943 -1.311 1.00 96.62 443 LEU A CA 1
ATOM 3567 C C . LEU A 1 443 ? 0.181 13.435 -1.386 1.00 96.62 443 LEU A C 1
ATOM 3569 O O . LEU A 1 443 ? 0.542 14.271 -2.211 1.00 96.62 443 LEU A O 1
ATOM 3573 N N . LEU A 1 444 ? 1.023 12.884 -0.515 1.00 96.25 444 LEU A N 1
ATOM 3574 C CA . LEU A 1 444 ? 2.456 13.139 -0.496 1.00 96.25 444 LEU A CA 1
ATOM 3575 C C . LEU A 1 444 ? 3.149 12.241 -1.515 1.00 96.25 444 LEU A C 1
ATOM 3577 O O . LEU A 1 444 ? 3.398 11.065 -1.241 1.00 96.25 444 LEU A O 1
ATOM 3581 N N . SER A 1 445 ? 3.478 12.809 -2.671 1.00 96.31 445 SER A N 1
ATOM 3582 C CA . SER A 1 445 ? 4.170 12.126 -3.762 1.00 96.31 445 SER A CA 1
ATOM 3583 C C . SER A 1 445 ? 5.659 12.002 -3.456 1.00 96.31 445 SER A C 1
ATOM 3585 O O . SER A 1 445 ? 6.476 12.829 -3.865 1.00 96.31 445 SER A O 1
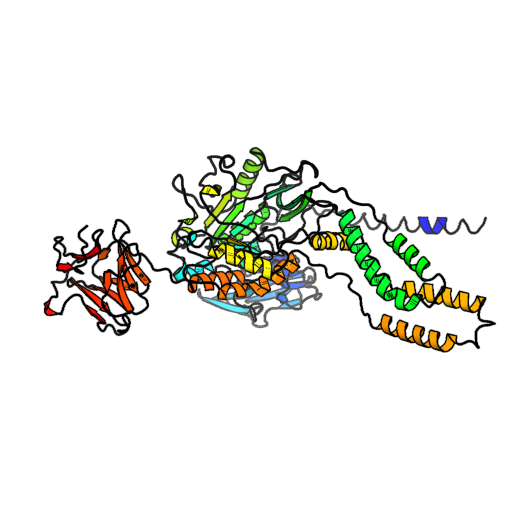ATOM 3587 N N . TRP A 1 446 ? 6.023 10.945 -2.735 1.00 96.19 446 TRP A N 1
ATOM 3588 C CA . TRP A 1 446 ? 7.398 10.617 -2.370 1.00 96.19 446 TRP A CA 1
ATOM 3589 C C . TRP A 1 446 ? 8.064 9.744 -3.440 1.00 96.19 446 TRP A C 1
ATOM 3591 O O . TRP A 1 446 ? 8.545 8.635 -3.189 1.00 96.19 446 TRP A O 1
ATOM 3601 N N . THR A 1 447 ? 8.046 10.252 -4.666 1.00 95.56 447 THR A N 1
ATOM 3602 C CA . THR A 1 447 ? 8.521 9.573 -5.871 1.00 95.56 447 THR A CA 1
ATOM 3603 C C . THR A 1 447 ? 9.533 10.459 -6.589 1.00 95.56 447 THR A C 1
ATOM 3605 O O . THR A 1 447 ? 9.348 11.671 -6.733 1.00 95.56 447 THR A O 1
ATOM 3608 N N . LEU A 1 448 ? 10.636 9.846 -7.019 1.00 95.50 448 LEU A N 1
ATOM 3609 C CA . LEU A 1 448 ? 11.665 10.498 -7.823 1.00 95.50 448 LEU A CA 1
ATOM 3610 C C . LEU A 1 448 ? 11.491 10.087 -9.283 1.00 95.50 448 LEU A C 1
ATOM 3612 O O . LEU A 1 448 ? 11.447 8.901 -9.602 1.00 95.50 448 LEU A O 1
ATOM 3616 N N . THR A 1 449 ? 11.435 11.068 -10.172 1.00 92.75 449 THR A N 1
ATOM 3617 C CA . THR A 1 449 ? 11.233 10.859 -11.610 1.00 92.75 449 THR A CA 1
ATOM 3618 C C . THR A 1 449 ? 12.580 10.779 -12.309 1.00 92.75 449 THR A C 1
ATOM 3620 O O . THR A 1 449 ? 13.440 11.606 -12.036 1.00 92.75 449 THR A O 1
ATOM 3623 N N . GLN A 1 450 ? 12.793 9.824 -13.217 1.00 91.75 450 GLN A N 1
ATOM 3624 C CA . GLN A 1 450 ? 14.024 9.806 -14.015 1.00 91.75 450 GLN A CA 1
ATOM 3625 C C . GLN A 1 450 ? 14.115 11.035 -14.932 1.00 91.75 450 GLN A C 1
ATOM 3627 O O . GLN A 1 450 ? 13.132 11.430 -15.554 1.00 91.75 450 GLN A O 1
ATOM 3632 N N . ASP A 1 451 ? 15.315 11.601 -15.068 1.00 89.25 451 ASP A N 1
ATOM 3633 C CA . ASP A 1 451 ? 15.605 12.606 -16.092 1.00 89.25 451 ASP A CA 1
ATOM 3634 C C . ASP A 1 451 ? 15.962 11.966 -17.452 1.00 89.25 451 ASP A C 1
ATOM 3636 O O . ASP A 1 451 ? 16.159 10.752 -17.573 1.00 89.25 451 ASP A O 1
ATOM 3640 N N . LYS A 1 452 ? 16.083 12.800 -18.497 1.00 85.19 452 LYS A N 1
ATOM 3641 C CA . LYS A 1 452 ? 16.441 12.363 -19.861 1.00 85.19 452 LYS A CA 1
ATOM 3642 C C . LYS A 1 452 ? 17.741 11.547 -19.885 1.00 85.19 452 LYS A C 1
ATOM 3644 O O . LYS A 1 452 ? 17.809 10.501 -20.528 1.00 85.19 452 LYS A O 1
ATOM 3649 N N . ASN A 1 453 ? 18.749 11.986 -19.130 1.00 80.44 453 ASN A N 1
ATOM 3650 C CA . ASN A 1 453 ? 20.054 11.332 -19.045 1.00 80.44 453 ASN A CA 1
ATOM 3651 C C . ASN A 1 453 ? 19.954 9.926 -18.430 1.00 80.44 453 ASN A C 1
ATOM 3653 O O . ASN A 1 453 ? 20.591 8.986 -18.906 1.00 80.44 453 ASN A O 1
ATOM 3657 N N . GLN A 1 454 ? 19.174 9.770 -17.361 1.00 86.81 454 GLN A N 1
ATOM 3658 C CA . GLN A 1 454 ? 18.933 8.503 -16.675 1.00 86.81 454 GLN A CA 1
ATOM 3659 C C . GLN A 1 454 ? 18.147 7.538 -17.564 1.00 86.81 454 GLN A C 1
ATOM 3661 O O . GLN A 1 454 ? 18.546 6.378 -17.680 1.00 86.81 454 GLN A O 1
ATOM 3666 N N . ILE A 1 455 ? 17.111 8.030 -18.253 1.00 84.44 455 ILE A N 1
ATOM 3667 C CA . ILE A 1 455 ? 16.334 7.246 -19.224 1.00 84.44 455 ILE A CA 1
ATOM 3668 C C . ILE A 1 455 ? 17.251 6.711 -20.325 1.00 84.44 455 ILE A C 1
ATOM 3670 O O . ILE A 1 455 ? 17.259 5.513 -20.587 1.00 84.44 455 ILE A O 1
ATOM 3674 N N . VAL A 1 456 ? 18.076 7.559 -20.941 1.00 78.44 456 VAL A N 1
ATOM 3675 C CA . VAL A 1 456 ? 18.965 7.133 -22.034 1.00 78.44 456 VAL A CA 1
ATOM 3676 C C . VAL A 1 456 ? 20.025 6.144 -21.558 1.00 78.44 456 VAL A C 1
ATOM 3678 O O . VAL A 1 456 ? 20.280 5.144 -22.229 1.00 78.44 456 VAL A O 1
ATOM 3681 N N . LYS A 1 457 ? 20.589 6.338 -20.361 1.00 77.81 457 LYS A N 1
ATOM 3682 C CA . LYS A 1 457 ? 21.524 5.369 -19.762 1.00 77.81 457 LYS A CA 1
ATOM 3683 C C . LYS A 1 457 ? 20.885 3.997 -19.542 1.00 77.81 457 LYS A C 1
ATOM 3685 O O . LYS A 1 457 ? 21.559 2.989 -19.730 1.00 77.81 457 LYS A O 1
ATOM 3690 N N . CYS A 1 458 ? 19.597 3.942 -19.202 1.00 79.94 458 CYS A N 1
ATOM 3691 C CA . CYS A 1 458 ? 18.857 2.682 -19.144 1.00 79.94 458 CYS A CA 1
ATOM 3692 C C . CYS A 1 458 ? 18.748 1.981 -20.511 1.00 79.94 458 CYS A C 1
ATOM 3694 O O . CYS A 1 458 ? 18.646 0.757 -20.548 1.00 79.94 458 CYS A O 1
ATOM 3696 N N . LEU A 1 459 ? 18.735 2.724 -21.624 1.00 72.88 459 LEU A N 1
ATOM 3697 C CA . LEU A 1 459 ? 18.626 2.165 -22.980 1.00 72.88 459 LEU A CA 1
ATOM 3698 C C . LEU A 1 459 ? 19.949 1.591 -23.485 1.00 72.88 459 LEU A C 1
ATOM 3700 O O . LEU A 1 459 ? 19.958 0.555 -24.152 1.00 72.88 459 LEU A O 1
ATOM 3704 N N . LEU A 1 460 ? 21.058 2.262 -23.165 1.00 64.06 460 LEU A N 1
ATOM 3705 C CA . LEU A 1 460 ? 22.386 1.894 -23.653 1.00 64.06 460 LEU A CA 1
ATOM 3706 C C . LEU A 1 460 ? 22.813 0.504 -23.157 1.00 64.06 460 LEU A C 1
ATOM 3708 O O . LEU A 1 460 ? 23.299 -0.293 -23.950 1.00 64.06 460 LEU A O 1
ATOM 3712 N N . ASP A 1 461 ? 22.516 0.159 -21.905 1.00 57.00 461 ASP A N 1
ATOM 3713 C CA . ASP A 1 461 ? 23.007 -1.057 -21.230 1.00 57.00 461 ASP A CA 1
ATOM 3714 C C . ASP A 1 461 ? 22.572 -2.395 -21.881 1.00 57.00 461 ASP A C 1
ATOM 3716 O O . ASP A 1 461 ? 23.239 -3.413 -21.719 1.00 57.00 461 ASP A O 1
ATOM 3720 N N . ASN A 1 462 ? 21.477 -2.414 -22.656 1.00 48.81 462 ASN A N 1
ATOM 3721 C CA . ASN A 1 462 ? 20.934 -3.649 -23.253 1.00 48.81 462 ASN A CA 1
ATOM 3722 C C . ASN A 1 462 ? 21.301 -3.875 -24.731 1.00 48.81 462 ASN A C 1
ATOM 3724 O O . ASN A 1 462 ? 21.114 -4.981 -25.234 1.00 48.81 462 ASN A O 1
ATOM 3728 N N . LYS A 1 463 ? 21.789 -2.858 -25.451 1.00 42.94 463 LYS A N 1
ATOM 3729 C CA . LYS A 1 463 ? 22.150 -2.977 -26.885 1.00 42.94 463 LYS A CA 1
ATOM 3730 C C . LYS A 1 463 ? 23.553 -2.496 -27.205 1.00 42.94 463 LYS A C 1
ATOM 3732 O O . LYS A 1 463 ? 24.104 -2.838 -28.246 1.00 42.94 463 LYS A O 1
ATOM 3737 N N . ILE A 1 464 ? 24.129 -1.706 -26.315 1.00 39.47 464 ILE A N 1
ATOM 3738 C CA . ILE A 1 464 ? 25.444 -1.130 -26.469 1.00 39.47 464 ILE A CA 1
ATOM 3739 C C . ILE A 1 464 ? 26.110 -1.385 -25.126 1.00 39.47 464 ILE A C 1
ATOM 3741 O O . ILE A 1 464 ? 26.043 -0.566 -24.212 1.00 39.47 464 ILE A O 1
ATOM 3745 N N . ARG A 1 465 ? 26.833 -2.511 -25.016 1.00 38.03 465 ARG A N 1
ATOM 3746 C CA . ARG A 1 465 ? 28.085 -2.436 -24.262 1.00 38.03 465 ARG A CA 1
ATOM 3747 C C . ARG A 1 465 ? 28.780 -1.246 -24.904 1.00 38.03 465 ARG A C 1
ATOM 3749 O O . ARG A 1 465 ? 29.337 -1.406 -25.987 1.00 38.03 465 ARG A O 1
ATOM 3756 N N . ILE A 1 466 ? 28.683 -0.050 -24.302 1.00 39.00 466 ILE A N 1
ATOM 3757 C CA . ILE A 1 466 ? 29.701 0.973 -24.511 1.00 39.00 466 ILE A CA 1
ATOM 3758 C C . ILE A 1 466 ? 30.921 0.134 -24.260 1.00 39.00 466 ILE A C 1
ATOM 3760 O O . ILE A 1 466 ? 30.978 -0.427 -23.153 1.00 39.00 466 ILE A O 1
ATOM 3764 N N . PRO A 1 467 ? 31.747 -0.136 -25.292 1.00 38.94 467 PRO A N 1
ATOM 3765 C CA . PRO A 1 467 ? 32.860 -1.015 -25.100 1.00 38.94 467 PRO A CA 1
ATOM 3766 C C . PRO A 1 467 ? 33.472 -0.464 -23.840 1.00 38.94 467 PRO A C 1
ATOM 3768 O O . PRO A 1 467 ? 33.707 0.744 -23.723 1.00 38.94 467 PRO A O 1
ATOM 3771 N N . TYR A 1 468 ? 33.591 -1.336 -22.850 1.00 40.88 468 TYR A N 1
ATOM 3772 C CA . TYR A 1 468 ? 34.729 -1.275 -21.986 1.00 40.88 468 TYR A CA 1
ATOM 3773 C C . TYR A 1 468 ? 35.846 -1.063 -23.006 1.00 40.88 468 TYR A C 1
ATOM 3775 O O . TYR A 1 468 ? 36.170 -1.988 -23.752 1.00 40.88 468 TYR A O 1
ATOM 3783 N N . ILE A 1 469 ? 36.197 0.203 -23.278 1.00 45.59 469 ILE A N 1
ATOM 3784 C CA . ILE A 1 469 ? 37.303 0.543 -24.145 1.00 45.59 469 ILE A CA 1
ATOM 3785 C C . ILE A 1 469 ? 38.360 -0.055 -23.279 1.00 45.59 469 ILE A C 1
ATOM 3787 O O . ILE A 1 469 ? 38.639 0.487 -22.210 1.00 45.59 469 ILE A O 1
ATOM 3791 N N . ASP A 1 470 ? 38.731 -1.288 -23.611 1.00 48.19 470 ASP A N 1
ATOM 3792 C CA . ASP A 1 470 ? 39.629 -2.034 -22.787 1.00 48.19 470 ASP A CA 1
ATOM 3793 C C . ASP A 1 470 ? 40.897 -1.243 -22.972 1.00 48.19 470 ASP A C 1
ATOM 3795 O O . ASP A 1 470 ? 41.566 -1.317 -24.002 1.00 48.19 470 ASP A O 1
ATOM 3799 N N . VAL A 1 471 ? 41.134 -0.348 -22.018 1.00 45.59 471 VAL A N 1
ATOM 3800 C CA . VAL A 1 471 ? 42.254 0.565 -22.064 1.00 45.59 471 VAL A CA 1
ATOM 3801 C C . VAL A 1 471 ? 43.504 -0.298 -22.162 1.00 45.59 471 VAL A C 1
ATOM 3803 O O . VAL A 1 471 ? 44.455 0.136 -22.789 1.00 45.59 471 VAL A O 1
ATOM 3806 N N . LYS A 1 472 ? 43.476 -1.557 -21.678 1.00 45.84 472 LYS A N 1
ATOM 3807 C CA . LYS A 1 472 ? 44.526 -2.551 -21.903 1.00 45.84 472 LYS A CA 1
ATOM 3808 C C . LYS A 1 472 ? 44.614 -3.026 -23.352 1.00 45.84 472 LYS A C 1
ATOM 3810 O O . LYS A 1 472 ? 45.728 -3.245 -23.803 1.00 45.84 472 LYS A O 1
ATOM 3815 N N . GLU A 1 473 ? 43.517 -3.207 -24.083 1.00 49.03 473 GLU A N 1
ATOM 3816 C CA . GLU A 1 473 ? 43.528 -3.611 -25.500 1.00 49.03 473 GLU A CA 1
ATOM 3817 C C . GLU A 1 473 ? 43.977 -2.460 -26.416 1.00 49.03 473 GLU A C 1
ATOM 3819 O O . GLU A 1 473 ? 44.828 -2.664 -27.283 1.00 49.03 473 GLU A O 1
ATOM 3824 N N . VAL A 1 474 ? 43.496 -1.235 -26.169 1.00 48.38 474 VAL A N 1
ATOM 3825 C CA . VAL A 1 474 ? 43.992 -0.019 -26.844 1.00 48.38 474 VAL A CA 1
ATOM 3826 C C . VAL A 1 474 ? 45.468 0.197 -26.512 1.00 48.38 474 VAL A C 1
ATOM 3828 O O . VAL A 1 474 ? 46.276 0.392 -27.412 1.00 48.38 474 VAL A O 1
ATOM 3831 N N . TYR A 1 475 ? 45.852 0.061 -25.240 1.00 49.00 475 TYR A N 1
ATOM 3832 C CA . TYR A 1 475 ? 47.246 0.127 -24.801 1.00 49.00 475 TYR A CA 1
ATOM 3833 C C . TYR A 1 475 ? 48.114 -0.972 -25.420 1.00 49.00 475 TYR A C 1
ATOM 3835 O O . TYR A 1 475 ? 49.236 -0.687 -25.814 1.00 49.00 475 TYR A O 1
ATOM 3843 N N . LYS A 1 476 ? 47.623 -2.214 -25.544 1.00 51.75 476 LYS A N 1
ATOM 3844 C CA . LYS A 1 476 ? 48.347 -3.320 -26.195 1.00 51.75 476 LYS A CA 1
ATOM 3845 C C . LYS A 1 476 ? 48.606 -3.026 -27.670 1.00 51.75 476 LYS A C 1
ATOM 3847 O O . LYS A 1 476 ? 49.724 -3.233 -28.125 1.00 51.75 476 LYS A O 1
ATOM 3852 N N . LYS A 1 477 ? 47.598 -2.534 -28.399 1.00 52.19 477 LYS A N 1
ATOM 3853 C CA . LYS A 1 477 ? 47.731 -2.169 -29.819 1.00 52.19 477 LYS A CA 1
ATOM 3854 C C . LYS A 1 477 ? 48.691 -0.997 -30.008 1.00 52.19 477 LYS A C 1
ATOM 3856 O O . LYS A 1 477 ? 49.570 -1.071 -30.852 1.00 52.19 477 LYS A O 1
ATO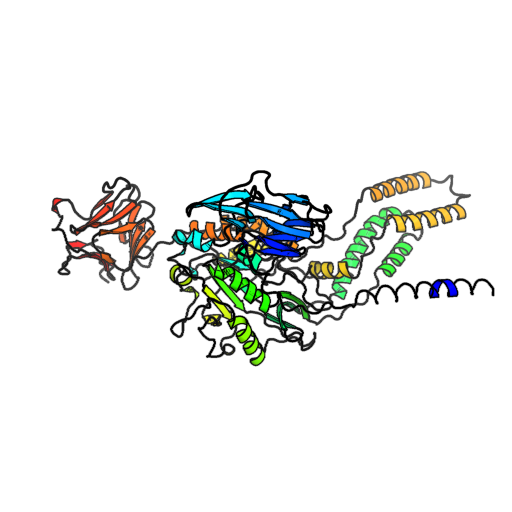M 3861 N N . VAL A 1 478 ? 48.595 0.019 -29.154 1.00 50.69 478 VAL A N 1
ATOM 3862 C CA . VAL A 1 478 ? 49.490 1.186 -29.183 1.00 50.69 478 VAL A CA 1
ATOM 3863 C C . VAL A 1 478 ? 50.918 0.803 -28.822 1.00 50.69 478 VAL A C 1
ATOM 3865 O O . VAL A 1 478 ? 51.842 1.193 -29.526 1.00 50.69 478 VAL A O 1
ATOM 3868 N N . LYS A 1 479 ? 51.109 0.009 -27.761 1.00 48.97 479 LYS A N 1
ATOM 3869 C CA . LYS A 1 479 ? 52.419 -0.518 -27.373 1.00 48.97 479 LYS A CA 1
ATOM 3870 C C . LYS A 1 479 ? 53.048 -1.289 -28.534 1.00 48.97 479 LYS A C 1
ATOM 3872 O O . LYS A 1 479 ? 54.197 -1.024 -28.846 1.00 48.97 479 LYS A O 1
ATOM 3877 N N . LYS A 1 480 ? 52.278 -2.151 -29.205 1.00 52.06 480 LYS A N 1
ATOM 3878 C CA . LYS A 1 480 ? 52.735 -2.908 -30.375 1.00 52.06 480 LYS A CA 1
ATOM 3879 C C . LYS A 1 480 ? 53.156 -1.991 -31.533 1.00 52.06 480 LYS A C 1
ATOM 3881 O O . LYS A 1 480 ? 54.274 -2.122 -32.006 1.00 52.06 480 LYS A O 1
ATOM 3886 N N . SER A 1 481 ? 52.329 -1.016 -31.918 1.00 50.44 481 SER A N 1
ATOM 3887 C CA . SER A 1 481 ? 52.678 -0.060 -32.984 1.00 50.44 481 SER A CA 1
ATOM 3888 C C . SER A 1 481 ? 53.852 0.852 -32.617 1.00 50.44 481 SER A C 1
ATOM 3890 O O . SER A 1 481 ? 54.617 1.255 -33.482 1.00 50.44 481 SER A O 1
ATOM 3892 N N . THR A 1 482 ? 54.028 1.162 -31.329 1.00 46.81 482 THR A N 1
ATOM 3893 C CA . THR A 1 482 ? 55.180 1.936 -30.840 1.00 46.81 482 THR A CA 1
ATOM 3894 C C . THR A 1 482 ? 56.452 1.084 -30.830 1.00 46.81 482 THR A C 1
ATOM 3896 O O . THR A 1 482 ? 57.509 1.582 -31.181 1.00 46.81 482 THR A O 1
ATOM 3899 N N . GLU A 1 483 ? 56.370 -0.198 -30.465 1.00 52.34 483 GLU A N 1
ATOM 3900 C CA . GLU A 1 483 ? 57.484 -1.156 -30.560 1.00 52.34 483 GLU A CA 1
ATOM 3901 C C . GLU A 1 483 ? 57.884 -1.431 -32.022 1.00 52.34 483 GLU A C 1
ATOM 3903 O O . GLU A 1 483 ? 59.067 -1.604 -32.303 1.00 52.34 483 GLU A O 1
ATOM 3908 N N . GLU A 1 484 ? 56.925 -1.414 -32.952 1.00 54.97 484 GLU A N 1
ATOM 3909 C CA . GLU A 1 484 ? 57.161 -1.478 -34.403 1.00 54.97 484 GLU A CA 1
ATOM 3910 C C . GLU A 1 484 ? 57.851 -0.200 -34.919 1.00 54.97 484 GLU A C 1
ATOM 3912 O O . GLU A 1 484 ? 58.899 -0.307 -35.546 1.00 54.97 484 GLU A O 1
ATOM 3917 N N . LEU A 1 485 ? 57.373 0.996 -34.543 1.00 48.06 485 LEU A N 1
ATOM 3918 C CA . LEU A 1 485 ? 58.043 2.281 -34.825 1.00 48.06 485 LEU A CA 1
ATOM 3919 C C . LEU A 1 485 ? 59.453 2.365 -34.213 1.00 48.06 485 LEU A C 1
ATOM 3921 O O . LEU A 1 485 ? 60.365 2.907 -34.825 1.00 48.06 485 LEU A O 1
ATOM 3925 N N . ILE A 1 486 ? 59.665 1.813 -33.014 1.00 46.81 486 ILE A N 1
ATOM 3926 C CA . ILE A 1 486 ? 60.994 1.720 -32.383 1.00 46.81 486 ILE A CA 1
ATOM 3927 C C . ILE A 1 486 ? 61.899 0.762 -33.161 1.00 46.81 486 ILE A C 1
ATOM 3929 O O . ILE A 1 486 ? 63.091 1.015 -33.253 1.00 46.81 486 ILE A O 1
ATOM 3933 N N . LYS A 1 487 ? 61.381 -0.322 -33.741 1.00 51.97 487 LYS A N 1
ATOM 3934 C CA . LYS A 1 487 ? 62.182 -1.164 -34.643 1.00 51.97 487 LYS A CA 1
ATOM 3935 C C . LYS A 1 487 ? 62.544 -0.443 -35.941 1.00 51.97 487 LYS A C 1
ATOM 3937 O O . LYS A 1 487 ? 63.615 -0.690 -36.476 1.00 51.97 487 LYS A O 1
ATOM 3942 N N . GLU A 1 488 ? 61.668 0.437 -36.411 1.00 50.53 488 GLU A N 1
ATOM 3943 C CA . GLU A 1 488 ? 61.823 1.182 -37.663 1.00 50.53 488 GLU A CA 1
ATOM 3944 C C . GLU A 1 488 ? 62.751 2.409 -37.516 1.00 50.53 488 GLU A C 1
ATOM 3946 O O . GLU A 1 488 ? 63.488 2.734 -38.440 1.00 50.53 488 GLU A O 1
ATOM 3951 N N . PHE A 1 489 ? 62.795 3.044 -36.335 1.00 46.56 489 PHE A N 1
ATOM 3952 C CA . PHE A 1 489 ? 63.584 4.263 -36.061 1.00 46.56 489 PHE A CA 1
ATOM 3953 C C . PHE A 1 489 ? 64.688 4.105 -34.991 1.00 46.56 489 PHE A C 1
ATOM 3955 O O . PHE A 1 489 ? 65.507 5.005 -34.788 1.00 46.56 489 PHE A O 1
ATOM 3962 N N . GLY A 1 490 ? 64.730 2.982 -34.270 1.00 44.47 490 GLY A N 1
ATOM 3963 C CA . GLY A 1 490 ? 65.514 2.796 -33.040 1.00 44.47 490 GLY A CA 1
ATOM 3964 C C . GLY A 1 490 ? 67.014 2.581 -33.206 1.00 44.47 490 GLY A C 1
ATOM 3965 O O . GLY A 1 490 ? 67.699 2.461 -32.193 1.00 44.47 490 GLY A O 1
ATOM 3966 N N . ALA A 1 491 ? 67.547 2.579 -34.427 1.00 48.31 491 ALA A N 1
ATOM 3967 C CA . ALA A 1 491 ? 68.996 2.577 -34.614 1.00 48.31 491 ALA A CA 1
ATOM 3968 C C . ALA A 1 491 ? 69.646 3.930 -34.246 1.00 48.31 491 ALA A C 1
ATOM 3970 O O . ALA A 1 491 ? 70.819 3.944 -33.895 1.00 48.31 491 ALA A O 1
ATOM 3971 N N . ASN A 1 492 ? 68.903 5.051 -34.243 1.00 48.84 492 ASN A N 1
ATOM 3972 C CA . ASN A 1 492 ? 69.519 6.391 -34.204 1.00 48.84 492 ASN A CA 1
ATOM 3973 C C . ASN A 1 492 ? 69.150 7.311 -33.018 1.00 48.84 492 ASN A C 1
ATOM 3975 O O . ASN A 1 492 ? 69.625 8.442 -32.979 1.00 48.84 492 ASN A O 1
ATOM 3979 N N . ILE A 1 493 ? 68.350 6.890 -32.024 1.00 46.78 493 ILE A N 1
ATOM 3980 C CA . ILE A 1 493 ? 67.841 7.817 -30.971 1.00 46.78 493 ILE A CA 1
ATOM 3981 C C . ILE A 1 493 ? 68.209 7.387 -29.534 1.00 46.78 493 ILE A C 1
ATOM 3983 O O . ILE A 1 493 ? 67.637 7.853 -28.552 1.00 46.78 493 ILE A O 1
ATOM 3987 N N . ALA A 1 494 ? 69.214 6.527 -29.350 1.00 45.72 494 ALA A N 1
ATOM 3988 C CA . ALA A 1 494 ? 69.653 6.144 -28.000 1.00 45.72 494 ALA A CA 1
ATOM 3989 C C . ALA A 1 494 ? 70.322 7.294 -27.202 1.00 45.72 494 ALA A C 1
ATOM 3991 O O . ALA A 1 494 ? 70.375 7.215 -25.976 1.00 45.72 494 ALA A O 1
ATOM 3992 N N . ASN A 1 495 ? 70.768 8.377 -27.862 1.00 46.62 495 ASN A N 1
ATOM 3993 C CA . ASN A 1 495 ? 71.644 9.397 -27.258 1.00 46.62 495 ASN A CA 1
ATOM 3994 C C . ASN A 1 495 ? 71.074 10.824 -27.125 1.00 46.62 495 ASN A C 1
ATOM 3996 O O . ASN A 1 495 ? 71.809 11.725 -26.729 1.00 46.62 495 ASN A O 1
ATOM 4000 N N . LEU A 1 496 ? 69.789 11.078 -27.390 1.00 46.91 496 LEU A N 1
ATOM 4001 C CA . LEU A 1 496 ? 69.222 12.434 -27.265 1.00 46.91 496 LEU A CA 1
ATOM 4002 C C . LEU A 1 496 ? 68.322 12.606 -26.033 1.00 46.91 496 LEU A C 1
ATOM 4004 O O . LEU A 1 496 ? 67.844 11.639 -25.439 1.00 46.91 496 LEU A O 1
ATOM 4008 N N . ALA A 1 497 ? 68.088 13.875 -25.658 1.00 44.19 497 ALA A N 1
ATOM 4009 C CA . ALA A 1 497 ? 67.376 14.409 -24.478 1.00 44.19 497 ALA A CA 1
ATOM 4010 C C . ALA A 1 497 ? 65.968 13.824 -24.173 1.00 44.19 497 ALA A C 1
ATOM 4012 O O . ALA A 1 497 ? 65.288 14.216 -23.218 1.00 44.19 497 ALA A O 1
ATOM 4013 N N . GLU A 1 498 ? 65.527 12.846 -24.952 1.00 46.84 498 GLU A N 1
ATOM 4014 C CA . GLU A 1 498 ? 64.260 12.144 -24.872 1.00 46.84 498 GLU A CA 1
ATOM 4015 C C . GLU A 1 498 ? 64.169 11.166 -23.694 1.00 46.84 498 GLU A C 1
ATOM 4017 O O . GLU A 1 498 ? 63.067 10.929 -23.196 1.00 46.84 498 GLU A O 1
ATOM 4022 N N . GLY A 1 499 ? 65.281 10.657 -23.146 1.00 46.62 499 GLY A N 1
ATOM 4023 C CA . GLY A 1 499 ? 65.266 9.722 -22.003 1.00 46.62 499 GLY A CA 1
ATOM 4024 C C . GLY A 1 499 ? 64.491 10.231 -20.767 1.00 46.62 499 GLY A C 1
ATOM 4025 O O . GLY A 1 499 ? 63.831 9.457 -20.061 1.00 46.62 499 GLY A O 1
ATOM 4026 N N . LYS A 1 500 ? 64.471 11.555 -20.534 1.00 46.81 500 LYS A N 1
ATOM 4027 C CA . LYS A 1 500 ? 63.649 12.207 -19.488 1.00 46.81 500 LYS A CA 1
ATOM 4028 C C . LYS A 1 500 ? 62.157 12.279 -19.863 1.00 46.81 500 LYS A C 1
ATOM 4030 O O . LYS A 1 500 ? 61.307 12.061 -18.993 1.00 46.81 500 LYS A O 1
ATOM 4035 N N . LYS A 1 501 ? 61.821 12.513 -21.141 1.00 45.78 501 LYS A N 1
ATOM 4036 C CA . LYS A 1 501 ? 60.444 12.410 -21.679 1.00 45.78 501 LYS A CA 1
ATOM 4037 C C . LYS A 1 501 ? 59.913 10.974 -21.530 1.00 45.78 501 LYS A C 1
ATOM 4039 O O . LYS A 1 501 ? 58.792 10.785 -21.062 1.00 45.78 501 LYS A O 1
ATOM 4044 N N . TRP A 1 502 ? 60.747 9.961 -21.773 1.00 48.91 502 TRP A N 1
ATOM 4045 C CA . TRP A 1 502 ? 60.400 8.537 -21.645 1.00 48.91 502 TRP A CA 1
ATOM 4046 C C . TRP A 1 502 ? 60.153 8.071 -20.198 1.00 48.91 502 TRP A C 1
ATOM 4048 O O . TRP A 1 502 ? 59.209 7.313 -19.940 1.00 48.91 502 TRP A O 1
ATOM 4058 N N . LYS A 1 503 ? 60.911 8.577 -19.210 1.00 48.44 503 LYS A N 1
ATOM 4059 C CA . LYS A 1 503 ? 60.596 8.372 -17.775 1.00 48.44 503 LYS A CA 1
ATOM 4060 C C . LYS A 1 503 ? 59.231 8.978 -17.389 1.00 48.44 503 LYS A C 1
ATOM 4062 O O . LYS A 1 503 ? 58.509 8.375 -16.585 1.00 48.44 503 LYS A O 1
ATOM 4067 N N . LYS A 1 504 ? 58.830 10.109 -17.991 1.00 49.25 504 LYS A N 1
ATOM 4068 C CA . LYS A 1 504 ? 57.485 10.711 -17.840 1.00 49.25 504 LYS A CA 1
ATOM 4069 C C . LYS A 1 504 ? 56.376 9.852 -18.475 1.00 49.25 504 LYS A C 1
ATOM 4071 O O . LYS A 1 504 ? 55.343 9.653 -17.838 1.00 49.25 504 LYS A O 1
ATOM 4076 N N . ILE A 1 505 ? 56.606 9.239 -19.643 1.00 47.09 505 ILE A N 1
ATOM 4077 C CA . ILE A 1 505 ? 55.669 8.276 -20.272 1.00 47.09 505 ILE A CA 1
ATOM 4078 C C . ILE A 1 505 ? 55.451 7.041 -19.370 1.00 47.09 505 ILE A C 1
ATOM 4080 O O . ILE A 1 505 ? 54.312 6.647 -19.096 1.00 47.09 505 ILE A O 1
ATOM 4084 N N . LYS A 1 506 ? 56.528 6.438 -18.835 1.00 45.47 506 LYS A N 1
ATOM 4085 C CA . LYS A 1 506 ? 56.453 5.273 -17.920 1.00 45.47 506 LYS A CA 1
ATOM 4086 C C . LYS A 1 506 ? 55.751 5.585 -16.586 1.00 45.47 506 LYS A C 1
ATOM 4088 O O . LYS A 1 506 ? 55.110 4.711 -16.001 1.00 45.47 506 LYS A O 1
ATOM 4093 N N . THR A 1 507 ? 55.848 6.817 -16.084 1.00 48.38 507 THR A N 1
ATOM 4094 C CA . THR A 1 507 ? 55.160 7.249 -14.851 1.00 48.38 507 THR A CA 1
ATOM 4095 C C . THR A 1 507 ? 53.705 7.664 -15.099 1.00 48.38 507 THR A C 1
ATOM 4097 O O . THR A 1 507 ? 52.837 7.317 -14.293 1.00 48.38 507 THR A O 1
ATOM 4100 N N . GLY A 1 508 ? 53.394 8.293 -16.239 1.00 47.31 508 GLY A N 1
ATOM 4101 C CA . GLY A 1 508 ? 52.019 8.561 -16.688 1.00 47.31 508 GLY A CA 1
ATOM 4102 C C . GLY A 1 508 ? 51.208 7.281 -16.930 1.00 47.31 508 GLY A C 1
ATOM 4103 O O . GLY A 1 508 ? 50.076 7.154 -16.466 1.00 47.31 508 GLY A O 1
ATOM 4104 N N . THR A 1 509 ? 51.827 6.256 -17.519 1.00 44.34 509 THR A N 1
ATOM 4105 C CA . THR A 1 509 ? 51.202 4.933 -17.730 1.00 44.34 509 THR A CA 1
ATOM 4106 C C . THR A 1 509 ? 50.955 4.151 -16.429 1.00 44.34 509 THR A C 1
ATOM 4108 O O . THR A 1 509 ? 49.961 3.427 -16.324 1.00 44.34 509 THR A O 1
ATOM 4111 N N . LYS A 1 510 ? 51.774 4.340 -15.379 1.00 43.69 510 LYS A N 1
ATOM 4112 C CA . LYS A 1 510 ? 51.475 3.833 -14.020 1.00 43.69 510 LYS A CA 1
ATOM 4113 C C . LYS A 1 510 ? 50.273 4.545 -13.371 1.00 43.69 510 LYS A C 1
ATOM 4115 O O . LYS A 1 510 ? 49.535 3.890 -12.634 1.00 43.69 510 LYS A O 1
ATOM 4120 N N . LYS A 1 511 ? 50.029 5.834 -13.658 1.00 43.31 511 LYS A N 1
ATOM 4121 C CA . LYS A 1 511 ? 48.810 6.549 -13.215 1.00 43.31 511 LYS A CA 1
ATOM 4122 C C . LYS A 1 511 ? 47.546 6.008 -13.896 1.00 43.31 511 LYS A C 1
ATOM 4124 O O . LYS A 1 511 ? 46.545 5.815 -13.213 1.00 43.31 511 LYS A O 1
ATOM 4129 N N . ILE A 1 512 ? 47.614 5.641 -15.180 1.00 43.16 512 ILE A N 1
ATOM 4130 C CA . ILE A 1 512 ? 46.495 4.996 -15.900 1.00 43.16 512 ILE A CA 1
ATOM 4131 C C . ILE A 1 512 ? 46.102 3.656 -15.250 1.00 43.16 512 ILE A C 1
ATOM 4133 O O . ILE A 1 512 ? 44.918 3.394 -15.067 1.00 43.16 512 ILE A O 1
ATOM 4137 N N . LYS A 1 513 ? 47.069 2.839 -14.799 1.00 40.94 513 LYS A N 1
ATOM 4138 C CA . LYS A 1 513 ? 46.794 1.589 -14.052 1.00 40.94 513 LYS A CA 1
ATOM 4139 C C . LYS A 1 513 ? 46.096 1.800 -12.696 1.00 40.94 513 LYS A C 1
ATOM 4141 O O . LYS A 1 513 ? 45.457 0.868 -12.214 1.00 40.94 513 LYS A O 1
ATOM 4146 N N . LYS A 1 514 ? 46.220 2.980 -12.069 1.00 42.50 514 LYS A N 1
ATOM 4147 C CA . LYS A 1 514 ? 45.537 3.319 -10.801 1.00 42.50 514 LYS A CA 1
ATOM 4148 C C . LYS A 1 514 ? 44.084 3.762 -10.999 1.00 42.50 514 LYS A C 1
ATOM 4150 O O . LYS A 1 514 ? 43.319 3.699 -10.039 1.00 42.50 514 LYS A O 1
ATOM 4155 N N . HIS A 1 515 ? 43.678 4.132 -12.215 1.00 42.19 515 HIS A N 1
ATOM 4156 C CA . HIS A 1 515 ? 42.269 4.309 -12.565 1.00 42.19 515 HIS A CA 1
ATOM 4157 C C . HIS A 1 515 ? 41.610 2.933 -12.746 1.00 42.19 515 HIS A C 1
ATOM 4159 O O . HIS A 1 515 ? 41.315 2.502 -13.859 1.00 42.19 515 HIS A O 1
ATOM 4165 N N . LYS A 1 516 ? 41.413 2.214 -11.630 1.00 36.78 516 LYS A N 1
ATOM 4166 C CA . LYS A 1 516 ? 40.455 1.101 -11.559 1.00 36.78 516 LYS A CA 1
ATOM 4167 C C . LYS A 1 516 ? 39.121 1.599 -12.112 1.00 36.78 516 LYS A C 1
ATOM 4169 O O . LYS A 1 516 ? 38.659 2.645 -11.667 1.00 36.78 516 LYS A O 1
ATOM 4174 N N . ASP A 1 517 ? 38.564 0.857 -13.067 1.00 40.75 517 ASP A N 1
ATOM 4175 C CA . ASP A 1 517 ? 37.183 0.953 -13.544 1.00 40.75 517 ASP A CA 1
ATOM 4176 C C . ASP A 1 517 ? 36.625 2.378 -13.535 1.00 40.75 517 ASP A C 1
ATOM 4178 O O . ASP A 1 517 ? 35.847 2.744 -12.648 1.00 40.75 517 ASP A O 1
ATOM 4182 N N . ILE A 1 518 ? 37.000 3.200 -14.525 1.00 40.16 518 ILE A N 1
ATOM 4183 C CA . ILE A 1 518 ? 36.271 4.448 -14.776 1.00 40.16 518 ILE A CA 1
ATOM 4184 C C . ILE A 1 518 ? 34.855 4.036 -15.193 1.00 40.16 518 ILE A C 1
ATOM 4186 O O . ILE A 1 518 ? 34.550 3.844 -16.368 1.00 40.16 518 ILE A O 1
ATOM 4190 N N . THR A 1 519 ? 33.987 3.861 -14.200 1.00 43.47 519 THR A N 1
ATOM 4191 C CA . THR A 1 519 ? 32.556 3.661 -14.372 1.00 43.47 519 THR A CA 1
ATOM 4192 C C . THR A 1 519 ? 32.035 5.017 -14.816 1.00 43.47 519 THR A C 1
ATOM 4194 O O . THR A 1 519 ? 31.608 5.823 -13.993 1.00 43.47 519 THR A O 1
ATOM 4197 N N . LEU A 1 520 ? 32.188 5.318 -16.110 1.00 45.94 520 LEU A N 1
ATOM 4198 C CA . LEU A 1 520 ? 31.980 6.658 -16.660 1.00 45.94 520 LEU A CA 1
ATOM 4199 C C . LEU A 1 520 ? 30.600 7.211 -16.285 1.00 45.94 520 LEU A C 1
ATOM 4201 O O . LEU A 1 520 ? 30.468 8.417 -16.114 1.00 45.94 520 LEU A O 1
ATOM 4205 N N . PHE A 1 521 ? 29.595 6.350 -16.060 1.00 55.09 521 PHE A N 1
ATOM 4206 C CA . PHE A 1 521 ? 28.274 6.782 -15.615 1.00 55.09 521 PHE A CA 1
ATOM 4207 C C . PHE A 1 521 ? 27.589 5.748 -14.709 1.00 55.09 521 PHE A C 1
ATOM 4209 O O . PHE A 1 521 ? 27.287 4.636 -15.133 1.00 55.09 521 PHE A O 1
ATOM 4216 N N . LYS A 1 522 ? 27.261 6.133 -13.469 1.00 59.91 522 LYS A N 1
ATOM 4217 C CA . LYS A 1 522 ? 26.387 5.341 -12.589 1.00 59.91 522 LYS A CA 1
ATOM 4218 C C . LYS A 1 522 ? 24.951 5.378 -13.129 1.00 59.91 522 LYS A C 1
ATOM 4220 O O . LYS A 1 522 ? 24.330 6.442 -13.165 1.00 59.91 522 LYS A O 1
ATOM 4225 N N . ARG A 1 523 ? 24.431 4.225 -13.557 1.00 75.12 523 ARG A N 1
ATOM 4226 C CA . ARG A 1 523 ? 23.022 4.028 -13.931 1.00 75.12 523 ARG A CA 1
ATOM 4227 C C . ARG A 1 523 ? 22.149 4.110 -12.672 1.00 75.12 523 ARG A C 1
ATOM 4229 O O . ARG A 1 523 ? 22.499 3.530 -11.648 1.00 75.12 523 ARG A O 1
ATOM 4236 N N . LYS A 1 524 ? 21.028 4.834 -12.750 1.00 87.19 524 LYS A N 1
ATOM 4237 C CA . LYS A 1 524 ? 19.963 4.805 -11.736 1.00 87.19 524 LYS A CA 1
ATOM 4238 C C . LYS A 1 524 ? 18.656 4.412 -12.415 1.00 87.19 524 LYS A C 1
ATOM 4240 O O . LYS A 1 524 ? 18.135 5.176 -13.227 1.00 87.19 524 LYS A O 1
ATOM 4245 N N . SER A 1 525 ? 18.163 3.220 -12.101 1.00 91.69 525 SER A N 1
ATOM 4246 C CA . SER A 1 525 ? 16.806 2.794 -12.450 1.00 91.69 525 SER A CA 1
ATOM 4247 C C . SER A 1 525 ? 15.759 3.544 -11.624 1.00 91.69 525 SER A C 1
ATOM 4249 O O . SER A 1 525 ? 16.090 4.168 -10.612 1.00 91.69 525 SER A O 1
ATOM 4251 N N . ILE A 1 526 ? 14.489 3.438 -12.016 1.00 95.19 526 ILE A N 1
ATOM 4252 C CA . ILE A 1 526 ? 13.365 3.895 -11.187 1.00 95.19 526 ILE A CA 1
ATOM 4253 C C . ILE A 1 526 ? 13.421 3.233 -9.803 1.00 95.19 526 ILE A C 1
ATOM 4255 O O . ILE A 1 526 ? 13.308 3.915 -8.791 1.00 95.19 526 ILE A O 1
ATOM 4259 N N . ILE A 1 527 ? 13.707 1.929 -9.734 1.00 94.88 527 ILE A N 1
ATOM 4260 C CA . ILE A 1 527 ? 13.858 1.206 -8.463 1.00 94.88 527 ILE A CA 1
ATOM 4261 C C . ILE A 1 527 ? 15.013 1.757 -7.610 1.00 94.88 527 ILE A C 1
ATOM 4263 O O . ILE A 1 527 ? 14.879 1.848 -6.389 1.00 94.88 527 ILE A O 1
ATOM 4267 N N . ASP A 1 528 ? 16.138 2.156 -8.211 1.00 94.56 528 ASP A N 1
ATOM 4268 C CA . ASP A 1 528 ? 17.249 2.774 -7.470 1.00 94.56 528 ASP A CA 1
ATOM 4269 C C . ASP A 1 528 ? 16.845 4.123 -6.869 1.00 94.56 528 ASP A C 1
ATOM 4271 O O . ASP A 1 528 ? 17.155 4.397 -5.707 1.00 94.56 528 ASP A O 1
ATOM 4275 N N . LEU A 1 529 ? 16.127 4.939 -7.645 1.00 96.06 529 LEU A N 1
ATOM 4276 C CA . LEU A 1 529 ? 15.583 6.220 -7.197 1.00 96.06 529 LEU A CA 1
ATOM 4277 C C . LEU A 1 529 ? 14.539 6.029 -6.088 1.00 96.06 529 LEU A C 1
ATOM 4279 O O . LEU A 1 529 ? 14.604 6.698 -5.057 1.00 96.06 529 LEU A O 1
ATOM 4283 N N . ALA A 1 530 ? 13.641 5.056 -6.236 1.00 97.12 530 ALA A N 1
ATOM 4284 C CA . ALA A 1 530 ? 12.663 4.692 -5.217 1.00 97.12 530 ALA A CA 1
ATOM 4285 C C . ALA A 1 530 ? 13.342 4.241 -3.915 1.00 97.12 530 ALA A C 1
ATOM 4287 O O . ALA A 1 530 ? 12.972 4.668 -2.823 1.00 97.12 530 ALA A O 1
ATOM 4288 N N . ASN A 1 531 ? 14.397 3.427 -4.009 1.00 95.75 531 ASN A N 1
ATOM 4289 C CA . ASN A 1 531 ? 15.176 2.997 -2.847 1.00 95.75 531 ASN A CA 1
ATOM 4290 C C . ASN A 1 531 ? 15.895 4.165 -2.156 1.00 95.75 531 ASN A C 1
ATOM 4292 O O . ASN A 1 531 ? 16.000 4.183 -0.928 1.00 95.75 531 ASN A O 1
ATOM 4296 N N . GLU A 1 532 ? 16.406 5.131 -2.920 1.00 95.31 532 GLU A N 1
ATOM 4297 C CA . GLU A 1 532 ? 17.001 6.362 -2.392 1.00 95.31 532 GLU A CA 1
ATOM 4298 C C . GLU A 1 532 ? 15.966 7.215 -1.649 1.00 95.31 532 GLU A C 1
ATOM 4300 O O . GLU A 1 532 ? 16.214 7.623 -0.508 1.00 95.31 532 GLU A O 1
ATOM 4305 N N . ALA A 1 533 ? 14.790 7.413 -2.246 1.00 95.56 533 ALA A N 1
ATOM 4306 C CA . ALA A 1 533 ? 13.681 8.123 -1.626 1.00 95.56 533 ALA A CA 1
ATOM 4307 C C . ALA A 1 533 ? 13.213 7.414 -0.344 1.00 95.56 533 ALA A C 1
ATOM 4309 O O . ALA A 1 533 ? 13.193 8.018 0.731 1.00 95.56 533 ALA A O 1
ATOM 4310 N N . ASN A 1 534 ? 12.922 6.113 -0.404 1.00 95.56 534 ASN A N 1
ATOM 4311 C CA . ASN A 1 534 ? 12.365 5.346 0.715 1.00 95.56 534 ASN A CA 1
ATOM 4312 C C . ASN A 1 534 ? 13.322 5.220 1.910 1.00 95.56 534 ASN A C 1
ATOM 4314 O O . ASN A 1 534 ? 12.871 5.121 3.053 1.00 95.56 534 ASN A O 1
ATOM 4318 N N . LYS A 1 535 ? 14.644 5.270 1.690 1.00 93.88 535 LYS A N 1
ATOM 4319 C CA . LYS A 1 535 ? 15.636 5.352 2.783 1.00 93.88 535 LYS A CA 1
ATOM 4320 C C . LYS A 1 535 ? 15.502 6.628 3.617 1.00 93.88 535 LYS A C 1
ATOM 4322 O O . LYS A 1 535 ? 15.920 6.628 4.768 1.00 93.88 535 LYS A O 1
ATOM 4327 N N . ASN A 1 536 ? 14.930 7.684 3.043 1.00 91.56 536 ASN A N 1
ATOM 4328 C CA . ASN A 1 536 ? 14.804 9.008 3.646 1.00 91.56 536 ASN A CA 1
ATOM 4329 C C . ASN A 1 536 ? 13.364 9.344 4.066 1.00 91.56 536 ASN A C 1
ATOM 4331 O O . ASN A 1 536 ? 13.094 10.480 4.446 1.00 91.56 536 ASN A O 1
ATOM 4335 N N . LEU A 1 537 ? 12.441 8.379 4.004 1.00 89.19 537 LEU A N 1
ATOM 4336 C CA . LEU A 1 537 ? 11.019 8.593 4.284 1.00 89.19 537 LEU A CA 1
ATOM 4337 C C . LEU A 1 537 ? 10.768 9.103 5.719 1.00 89.19 537 LEU A C 1
ATOM 4339 O O . LEU A 1 537 ? 9.877 9.909 5.957 1.00 89.19 537 LEU A O 1
ATOM 4343 N N . ASN A 1 538 ? 11.603 8.703 6.680 1.00 80.88 538 ASN A N 1
ATOM 4344 C CA . ASN A 1 538 ? 11.534 9.174 8.067 1.00 80.88 538 ASN A CA 1
ATOM 4345 C C . ASN A 1 538 ? 11.742 10.693 8.222 1.00 80.88 538 ASN A C 1
ATOM 4347 O O . ASN A 1 538 ? 11.287 11.254 9.213 1.00 80.88 538 ASN A O 1
ATOM 4351 N N . LYS A 1 539 ? 12.373 11.379 7.254 1.00 80.19 539 LYS A N 1
ATOM 4352 C CA . LYS A 1 539 ? 12.548 12.844 7.293 1.00 80.19 539 LYS A CA 1
ATOM 4353 C C . LYS A 1 539 ? 11.220 13.597 7.357 1.00 80.19 539 LYS A C 1
ATOM 4355 O O . LYS A 1 539 ? 11.192 14.714 7.861 1.00 80.19 539 LYS A O 1
ATOM 4360 N N . ILE A 1 540 ? 10.138 12.992 6.862 1.00 79.00 540 ILE A N 1
ATOM 4361 C CA . ILE A 1 540 ? 8.792 13.572 6.894 1.00 79.00 540 ILE A CA 1
ATOM 4362 C C . ILE A 1 540 ? 8.338 13.820 8.338 1.00 79.00 540 ILE A C 1
ATOM 4364 O O . ILE A 1 540 ? 7.703 14.837 8.596 1.00 79.00 540 ILE A O 1
ATOM 4368 N N . GLU A 1 541 ? 8.696 12.938 9.279 1.00 75.94 541 GLU A N 1
ATOM 4369 C CA . GLU A 1 541 ? 8.227 12.982 10.674 1.00 75.94 541 GLU A CA 1
ATOM 4370 C C . GLU A 1 541 ? 8.508 14.323 11.356 1.00 75.94 541 GLU A C 1
ATOM 4372 O O . GLU A 1 541 ? 7.674 14.807 12.115 1.00 75.94 541 GLU A O 1
ATOM 4377 N N . ASN A 1 542 ? 9.638 14.954 11.031 1.00 72.00 542 ASN A N 1
ATOM 4378 C CA . ASN A 1 542 ? 10.062 16.227 11.618 1.00 72.00 542 ASN A CA 1
ATOM 4379 C C . ASN A 1 542 ? 9.168 17.417 11.225 1.00 72.00 542 ASN A C 1
ATOM 4381 O O . ASN A 1 542 ? 9.318 18.501 11.781 1.00 72.00 542 ASN A O 1
ATOM 4385 N N . TYR A 1 543 ? 8.268 17.234 10.257 1.00 70.06 543 TYR A N 1
ATOM 4386 C CA . TYR A 1 543 ? 7.404 18.285 9.715 1.00 70.06 543 TYR A CA 1
ATOM 4387 C C . TYR A 1 543 ? 5.919 17.985 9.913 1.00 70.06 543 TYR A C 1
ATOM 4389 O O . TYR A 1 543 ? 5.069 18.746 9.453 1.00 70.06 543 TYR A O 1
ATOM 4397 N N . ILE A 1 544 ? 5.605 16.883 10.594 1.00 78.50 544 ILE A N 1
ATOM 4398 C CA . ILE A 1 544 ? 4.235 16.532 10.941 1.00 78.50 544 ILE A CA 1
ATOM 4399 C C . ILE A 1 544 ? 3.817 17.358 12.148 1.00 78.50 544 ILE A C 1
ATOM 4401 O O . ILE A 1 544 ? 4.456 17.328 13.198 1.00 78.50 544 ILE A O 1
ATOM 4405 N N . THR A 1 545 ? 2.713 18.076 11.999 1.00 69.12 545 THR A N 1
ATOM 4406 C CA . THR A 1 545 ? 2.059 18.797 13.089 1.00 69.12 545 THR A CA 1
ATOM 4407 C C . THR A 1 545 ? 0.602 18.366 13.180 1.00 69.12 545 THR A C 1
ATOM 4409 O O . THR A 1 545 ? 0.115 17.573 12.376 1.00 69.12 545 THR A O 1
ATOM 4412 N N . GLN A 1 546 ? -0.119 18.920 14.152 1.00 67.94 546 GLN A N 1
ATOM 4413 C CA . GLN A 1 546 ? -1.554 18.700 14.287 1.00 67.94 546 GLN A CA 1
ATOM 4414 C C . GLN A 1 546 ? -2.342 19.055 13.012 1.00 67.94 546 GLN A C 1
ATOM 4416 O O . GLN A 1 546 ? -3.323 18.386 12.698 1.00 67.94 546 GLN A O 1
ATOM 4421 N N . ASN A 1 547 ? -1.914 20.099 12.298 1.00 69.62 547 ASN A N 1
ATOM 4422 C CA . ASN A 1 547 ? -2.621 20.623 11.128 1.00 69.62 547 ASN A CA 1
ATOM 4423 C C . ASN A 1 547 ? -1.935 20.228 9.814 1.00 69.62 547 ASN A C 1
ATOM 4425 O O . ASN A 1 547 ? -2.571 20.185 8.773 1.00 69.62 547 ASN A O 1
ATOM 4429 N N . ILE A 1 548 ? -0.636 19.931 9.846 1.00 76.25 548 ILE A N 1
ATOM 4430 C CA . ILE A 1 548 ? 0.153 19.639 8.649 1.00 76.25 548 ILE A CA 1
ATOM 4431 C C . ILE A 1 548 ? 0.529 18.164 8.678 1.00 76.25 548 ILE A C 1
ATOM 4433 O O . ILE A 1 548 ? 1.403 17.749 9.441 1.00 76.25 548 ILE A O 1
ATOM 4437 N N . LYS A 1 549 ? -0.130 17.369 7.836 1.00 88.56 549 LYS A N 1
ATOM 4438 C CA . LYS A 1 549 ? 0.158 15.944 7.662 1.00 88.56 549 LYS A CA 1
ATOM 4439 C C . LYS A 1 549 ? -0.239 15.487 6.257 1.00 88.56 549 LYS A C 1
ATOM 4441 O O . LYS A 1 549 ? -1.165 16.050 5.676 1.00 88.56 549 LYS A O 1
ATOM 4446 N N . PRO A 1 550 ? 0.381 14.424 5.730 1.00 93.50 550 PRO A N 1
ATOM 4447 C CA . PRO A 1 550 ? -0.117 13.771 4.539 1.00 93.50 550 PRO A CA 1
ATOM 4448 C C . PRO A 1 550 ? -1.293 12.865 4.891 1.00 93.50 550 PRO A C 1
ATOM 4450 O O . PRO A 1 550 ? -1.343 12.259 5.964 1.00 93.50 550 PRO A O 1
ATOM 4453 N N . ASN A 1 551 ? -2.207 12.692 3.952 1.00 95.12 551 ASN A N 1
ATOM 4454 C CA . ASN A 1 551 ? -3.261 11.695 4.048 1.00 95.12 551 ASN A CA 1
ATOM 4455 C C . ASN A 1 551 ? -2.929 10.403 3.309 1.00 95.12 551 ASN A C 1
ATOM 4457 O O . ASN A 1 551 ? -3.371 9.325 3.700 1.00 95.12 551 ASN A O 1
ATOM 4461 N N . ILE A 1 552 ? -2.120 10.500 2.260 1.00 97.69 552 ILE A N 1
ATOM 4462 C CA . ILE A 1 552 ? -1.590 9.343 1.546 1.00 97.69 552 ILE A CA 1
ATOM 4463 C C . ILE A 1 552 ? -0.079 9.524 1.442 1.00 97.69 552 ILE A C 1
ATOM 4465 O O . ILE A 1 552 ? 0.388 10.513 0.887 1.00 97.69 552 ILE A O 1
ATOM 4469 N N . ILE A 1 553 ? 0.692 8.579 1.982 1.00 97.81 553 ILE A N 1
ATOM 4470 C CA . ILE A 1 553 ? 2.141 8.494 1.759 1.00 97.81 553 ILE A CA 1
ATOM 4471 C C . ILE A 1 553 ? 2.346 7.649 0.512 1.00 97.81 553 ILE A C 1
ATOM 4473 O O . ILE A 1 553 ? 2.213 6.427 0.574 1.00 97.81 553 ILE A O 1
ATOM 4477 N N . TYR A 1 554 ? 2.622 8.297 -0.611 1.00 97.62 554 TYR A N 1
ATOM 4478 C CA . TYR A 1 554 ? 2.608 7.678 -1.926 1.00 97.62 554 TYR A CA 1
ATOM 4479 C C . TYR A 1 554 ? 4.033 7.425 -2.417 1.00 97.62 554 TYR A C 1
ATOM 4481 O O . TYR A 1 554 ? 4.801 8.369 -2.595 1.00 97.62 554 TYR A O 1
ATOM 4489 N N . VAL A 1 555 ? 4.407 6.153 -2.569 1.00 97.94 555 VAL A N 1
ATOM 4490 C CA . VAL A 1 555 ? 5.798 5.732 -2.804 1.00 97.94 555 VAL A CA 1
ATOM 4491 C C . VAL A 1 555 ? 5.919 4.737 -3.956 1.00 97.94 555 VAL A C 1
ATOM 4493 O O . VAL A 1 555 ? 5.020 3.932 -4.212 1.00 97.94 555 VAL A O 1
ATOM 4496 N N . ASP A 1 556 ? 7.090 4.738 -4.586 1.00 97.56 556 ASP A N 1
ATOM 4497 C CA . ASP A 1 556 ? 7.548 3.648 -5.447 1.00 97.56 556 ASP A CA 1
ATOM 4498 C C . ASP A 1 556 ? 8.231 2.541 -4.627 1.00 97.56 556 ASP A C 1
ATOM 4500 O O . ASP A 1 556 ? 8.689 2.756 -3.505 1.00 97.56 556 ASP A O 1
ATOM 4504 N N . ASN A 1 557 ? 8.342 1.349 -5.209 1.00 96.88 557 ASN A N 1
ATOM 4505 C CA . ASN A 1 557 ? 9.057 0.183 -4.689 1.00 96.88 557 ASN A CA 1
ATOM 4506 C C . ASN A 1 557 ? 8.798 -0.175 -3.209 1.00 96.88 557 ASN A C 1
ATOM 4508 O O . ASN A 1 557 ? 9.706 -0.159 -2.368 1.00 96.88 557 ASN A O 1
ATOM 4512 N N . ILE A 1 558 ? 7.569 -0.579 -2.890 1.00 94.56 558 ILE A N 1
ATOM 4513 C CA . ILE A 1 558 ? 7.203 -1.046 -1.544 1.00 94.56 558 ILE A CA 1
ATOM 4514 C C . ILE A 1 558 ? 7.749 -2.461 -1.306 1.00 94.56 558 ILE A C 1
ATOM 4516 O O . ILE A 1 558 ? 7.222 -3.449 -1.817 1.00 94.56 558 ILE A O 1
ATOM 4520 N N . THR A 1 559 ? 8.798 -2.570 -0.488 1.00 88.25 559 THR A N 1
ATOM 4521 C CA . THR A 1 559 ? 9.462 -3.853 -0.166 1.00 88.25 559 THR A CA 1
ATOM 4522 C C . THR A 1 559 ? 9.478 -4.205 1.319 1.00 88.25 559 THR A C 1
ATOM 4524 O O . THR A 1 559 ? 9.985 -5.261 1.701 1.00 88.25 559 THR A O 1
ATOM 4527 N N . ASP A 1 560 ? 9.011 -3.294 2.168 1.00 85.19 560 ASP A N 1
ATOM 4528 C CA . ASP A 1 560 ? 8.945 -3.445 3.616 1.00 85.19 560 ASP A CA 1
ATOM 4529 C C . ASP A 1 560 ? 7.823 -2.567 4.197 1.00 85.19 560 ASP A C 1
ATOM 4531 O O . ASP A 1 560 ? 7.163 -1.820 3.478 1.00 85.19 560 ASP A O 1
ATOM 4535 N N . ASN A 1 561 ? 7.608 -2.645 5.512 1.00 86.19 561 ASN A N 1
ATOM 4536 C CA . ASN A 1 561 ? 6.531 -1.920 6.182 1.00 86.19 561 ASN A CA 1
ATOM 4537 C C . ASN A 1 561 ? 6.915 -0.536 6.737 1.00 86.19 561 ASN A C 1
ATOM 4539 O O . ASN A 1 561 ? 6.225 -0.034 7.628 1.00 86.19 561 ASN A O 1
ATOM 4543 N N . LYS A 1 562 ? 8.013 0.084 6.280 1.00 90.31 562 LYS A N 1
ATOM 4544 C CA . LYS A 1 562 ? 8.433 1.409 6.776 1.00 90.31 562 LYS A CA 1
ATOM 4545 C C . LYS A 1 562 ? 7.372 2.475 6.531 1.00 90.31 562 LYS A C 1
ATOM 4547 O O . LYS A 1 562 ? 7.060 3.217 7.456 1.00 90.31 562 LYS A O 1
ATOM 4552 N N . ALA A 1 563 ? 6.781 2.506 5.337 1.00 94.06 563 ALA A N 1
ATOM 4553 C CA . ALA A 1 563 ? 5.719 3.458 5.018 1.00 94.06 563 ALA A CA 1
ATOM 4554 C C . ALA A 1 563 ? 4.485 3.256 5.914 1.00 94.06 563 ALA A C 1
ATOM 4556 O O . ALA A 1 563 ? 3.940 4.225 6.432 1.00 94.06 563 ALA A O 1
ATOM 4557 N N . ALA A 1 564 ? 4.097 2.004 6.187 1.00 93.12 564 ALA A N 1
ATOM 4558 C CA . ALA A 1 564 ? 2.969 1.700 7.072 1.00 93.12 564 ALA A CA 1
ATOM 4559 C C . ALA A 1 564 ? 3.247 2.090 8.530 1.00 93.12 564 ALA A C 1
ATOM 4561 O O . ALA A 1 564 ? 2.376 2.617 9.216 1.00 93.12 564 ALA A O 1
ATOM 4562 N N . LYS A 1 565 ? 4.482 1.888 9.006 1.00 90.62 565 LYS A N 1
ATOM 4563 C CA . LYS A 1 565 ? 4.906 2.368 10.328 1.00 90.62 565 LYS A CA 1
ATOM 4564 C C . LYS A 1 565 ? 4.859 3.886 10.427 1.00 90.62 565 LYS A C 1
ATOM 4566 O O . LYS A 1 565 ? 4.389 4.391 11.440 1.00 90.62 565 LYS A O 1
ATOM 4571 N N . LEU A 1 566 ? 5.318 4.588 9.393 1.00 92.62 566 LEU A N 1
ATOM 4572 C CA . LEU A 1 566 ? 5.242 6.043 9.338 1.00 92.62 566 LEU A CA 1
ATOM 4573 C C . LEU A 1 566 ? 3.784 6.518 9.343 1.00 92.62 566 LEU A C 1
ATOM 4575 O O . LEU A 1 566 ? 3.436 7.367 10.154 1.00 92.62 566 LEU A O 1
ATOM 4579 N N . ALA A 1 567 ? 2.918 5.923 8.516 1.00 94.75 567 ALA A N 1
ATOM 4580 C CA . ALA A 1 567 ? 1.487 6.227 8.507 1.00 94.75 567 ALA A CA 1
ATOM 4581 C C . ALA A 1 567 ? 0.860 6.043 9.899 1.00 94.75 567 ALA A C 1
ATOM 4583 O O . ALA A 1 567 ? 0.181 6.939 10.396 1.00 94.75 567 ALA A O 1
ATOM 4584 N N . ASN A 1 568 ? 1.162 4.932 10.579 1.00 91.31 568 ASN A N 1
ATOM 4585 C CA . ASN A 1 568 ? 0.714 4.700 11.953 1.00 91.31 568 ASN A CA 1
ATOM 4586 C C . ASN A 1 568 ? 1.249 5.727 12.944 1.00 91.31 568 ASN A C 1
ATOM 4588 O O . ASN A 1 568 ? 0.488 6.214 13.776 1.00 91.31 568 ASN A O 1
ATOM 4592 N N . LYS A 1 569 ? 2.532 6.083 12.846 1.00 89.81 569 LYS A N 1
ATOM 4593 C CA . LYS A 1 569 ? 3.128 7.103 13.709 1.00 89.81 569 LYS A CA 1
ATOM 4594 C C . LYS A 1 569 ? 2.446 8.457 13.511 1.00 89.81 569 LYS A C 1
ATOM 4596 O O . LYS A 1 569 ? 2.141 9.109 14.499 1.00 89.81 569 LYS A O 1
ATOM 4601 N N . ILE A 1 570 ? 2.138 8.836 12.270 1.00 91.12 570 ILE A N 1
ATOM 4602 C CA . ILE A 1 570 ? 1.403 10.070 11.952 1.00 91.12 570 ILE A CA 1
ATOM 4603 C C . ILE A 1 570 ? -0.019 10.019 12.521 1.00 91.12 570 ILE A C 1
ATOM 4605 O O . ILE A 1 570 ? -0.461 10.958 13.179 1.00 91.12 570 ILE A O 1
ATOM 4609 N N . ASN A 1 571 ? -0.722 8.899 12.338 1.00 91.62 571 ASN A N 1
ATOM 4610 C CA . ASN A 1 571 ? -2.060 8.706 12.903 1.00 91.62 571 ASN A CA 1
ATOM 4611 C C . ASN A 1 571 ? -2.070 8.795 14.439 1.00 91.62 571 ASN A C 1
ATOM 4613 O O . ASN A 1 571 ? -3.063 9.239 15.009 1.00 91.62 571 ASN A O 1
ATOM 4617 N N . GLN A 1 572 ? -0.977 8.395 15.097 1.00 86.00 572 GLN A N 1
ATOM 4618 C CA . GLN A 1 572 ? -0.787 8.500 16.548 1.00 86.00 572 GLN A CA 1
ATOM 4619 C C . GLN A 1 572 ? -0.358 9.900 17.005 1.00 86.00 572 GLN A C 1
ATOM 4621 O O . GLN A 1 572 ? -0.743 10.328 18.091 1.00 86.00 572 GLN A O 1
ATOM 4626 N N . SER A 1 573 ? 0.460 10.602 16.215 1.00 75.00 573 SER A N 1
ATOM 4627 C CA . SER A 1 573 ? 1.032 11.900 16.589 1.00 75.00 573 SER A CA 1
ATOM 4628 C C . SER A 1 573 ? 0.056 13.058 16.416 1.00 75.00 573 SER A C 1
ATOM 4630 O O . SER A 1 573 ? 0.223 14.098 17.049 1.00 75.00 573 SER A O 1
ATOM 4632 N N . VAL A 1 574 ? -0.956 12.895 15.562 1.00 66.44 574 VAL A N 1
ATOM 4633 C CA . VAL A 1 574 ? -1.998 13.899 15.341 1.00 66.44 574 VAL A CA 1
ATOM 4634 C C . VAL A 1 574 ? -3.147 13.633 16.315 1.00 66.44 574 VAL A C 1
ATOM 4636 O O . VAL A 1 574 ? -3.901 12.668 16.185 1.00 66.44 574 VAL A O 1
ATOM 4639 N N . LYS A 1 575 ? -3.277 14.491 17.328 1.00 59.84 575 LYS A N 1
ATOM 4640 C CA . LYS A 1 575 ? -4.319 14.419 18.356 1.00 59.84 575 LYS A CA 1
ATOM 4641 C C . LYS A 1 575 ? -5.622 15.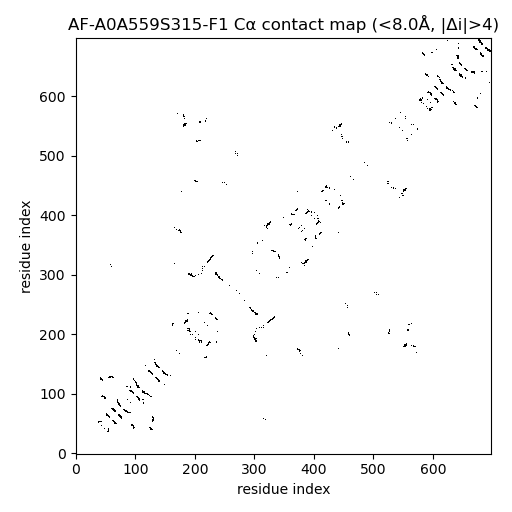000 17.824 1.00 59.84 575 LYS A C 1
ATOM 4643 O O . LYS A 1 575 ? -5.876 16.194 17.926 1.00 59.84 575 LYS A O 1
ATOM 4648 N N . TYR A 1 576 ? -6.473 14.180 17.226 1.00 58.59 576 TYR A N 1
ATOM 4649 C CA . TYR A 1 576 ? -7.789 14.652 16.790 1.00 58.59 576 TYR A CA 1
ATOM 4650 C C . TYR A 1 576 ? -8.662 14.908 18.012 1.00 58.59 576 TYR A C 1
ATOM 4652 O O . TYR A 1 576 ? -9.037 13.972 18.723 1.00 58.59 576 TYR A O 1
ATOM 4660 N N . TYR A 1 577 ? -8.995 16.176 18.239 1.00 63.78 577 TYR A N 1
ATOM 4661 C CA . TYR A 1 577 ? -10.047 16.505 19.180 1.00 63.78 577 TYR A CA 1
ATOM 4662 C C . TYR A 1 577 ? -11.340 15.802 18.720 1.00 63.78 577 TYR A C 1
ATOM 4664 O O . TYR A 1 577 ? -11.687 15.863 17.541 1.00 63.78 577 TYR A O 1
ATOM 4672 N N . THR A 1 578 ? -12.043 15.105 19.611 1.00 72.38 578 THR A N 1
ATOM 4673 C CA . THR A 1 578 ? -13.216 14.283 19.258 1.00 72.38 578 THR A CA 1
ATOM 4674 C C . THR A 1 578 ? -14.513 15.011 19.608 1.00 72.38 578 THR A C 1
ATOM 4676 O O . THR A 1 578 ? -14.770 15.280 20.783 1.00 72.38 578 THR A O 1
ATOM 4679 N N . LYS A 1 579 ? -15.361 15.299 18.608 1.00 79.12 579 LYS A N 1
ATOM 4680 C CA . LYS A 1 579 ? -16.705 15.871 18.822 1.00 79.12 579 LYS A CA 1
ATOM 4681 C C . LYS A 1 579 ? -17.647 14.802 19.393 1.00 79.12 579 LYS A C 1
ATOM 4683 O O . LYS A 1 579 ? -17.790 13.736 18.806 1.00 79.12 579 LYS A O 1
ATOM 4688 N N . LYS A 1 580 ? -18.329 15.094 20.503 1.00 85.06 580 LYS A N 1
ATOM 4689 C CA . LYS A 1 580 ? -19.317 14.215 21.168 1.00 85.06 580 LYS A CA 1
ATOM 4690 C C . LYS A 1 580 ? -20.778 14.601 20.910 1.00 85.06 580 LYS A C 1
ATOM 4692 O O . LYS A 1 580 ? -21.676 14.011 21.496 1.00 85.06 580 LYS A O 1
ATOM 4697 N N . GLY A 1 581 ? -21.013 15.571 20.027 1.00 82.25 581 GLY A N 1
ATOM 4698 C CA . GLY A 1 581 ? -22.338 16.109 19.704 1.00 82.25 581 GLY A CA 1
ATOM 4699 C C . GLY A 1 581 ? -22.496 17.550 20.185 1.00 82.25 581 GLY A C 1
ATOM 4700 O O . GLY A 1 581 ? -21.508 18.286 20.233 1.00 82.25 581 GLY A O 1
ATOM 4701 N N . SER A 1 582 ? -23.726 17.944 20.521 1.00 84.81 582 SER A N 1
ATOM 4702 C CA . SER A 1 582 ? -24.067 19.263 21.085 1.00 84.81 582 SER A CA 1
ATOM 4703 C C . SER A 1 582 ? -24.431 19.243 22.569 1.00 84.81 582 SER A C 1
ATOM 4705 O O . SER A 1 582 ? -24.648 20.288 23.183 1.00 84.81 582 SER A O 1
ATOM 4707 N N . SER A 1 583 ? -24.476 18.056 23.176 1.00 93.06 583 SER A N 1
ATOM 4708 C CA . SER A 1 583 ? -24.846 17.889 24.577 1.00 93.06 583 SER A CA 1
ATOM 4709 C C . SER A 1 583 ? -24.160 16.691 25.235 1.00 93.06 583 SER A C 1
ATOM 4711 O O . SER A 1 583 ? -23.611 15.823 24.557 1.00 93.06 583 SER A O 1
ATOM 4713 N N . LEU A 1 584 ? -24.179 16.659 26.568 1.00 97.06 584 LEU A N 1
ATOM 4714 C CA . LEU A 1 584 ? -23.623 15.601 27.407 1.00 97.06 584 LEU A CA 1
ATOM 4715 C C . LEU A 1 584 ? -24.636 15.231 28.502 1.00 97.06 584 LEU A C 1
ATOM 4717 O O . LEU A 1 584 ? -24.908 16.026 29.401 1.00 97.06 584 LEU A O 1
ATOM 4721 N N . SER A 1 585 ? -25.209 14.030 28.424 1.00 95.69 585 SER A N 1
ATOM 4722 C CA . SER A 1 585 ? -26.178 13.528 29.412 1.00 95.69 585 SER A CA 1
ATOM 4723 C C . SER A 1 585 ? -25.511 13.055 30.710 1.00 95.69 585 SER A C 1
ATOM 4725 O O . SER A 1 585 ? -24.317 12.751 30.727 1.00 95.69 585 SER A O 1
ATOM 4727 N N . SER A 1 586 ? -26.287 12.922 31.790 1.00 93.94 586 SER A N 1
ATOM 4728 C CA . SER A 1 586 ? -25.824 12.373 33.071 1.00 93.94 586 SER A CA 1
ATOM 4729 C C . SER A 1 586 ? -25.030 11.078 32.919 1.00 93.94 586 SER A C 1
ATOM 4731 O O . SER A 1 586 ? -25.349 10.202 32.114 1.00 93.94 586 SER A O 1
ATOM 4733 N N . ASN A 1 587 ? -23.986 10.966 33.735 1.00 92.38 587 ASN A N 1
ATOM 4734 C CA . ASN A 1 587 ? -22.971 9.918 33.753 1.00 92.38 587 ASN A CA 1
ATOM 4735 C C . ASN A 1 587 ? -22.097 9.805 32.496 1.00 92.38 587 ASN A C 1
ATOM 4737 O O . ASN A 1 587 ? -21.225 8.936 32.455 1.00 92.38 587 ASN A O 1
ATOM 4741 N N . LYS A 1 588 ? -22.263 10.682 31.500 1.00 96.50 588 LYS A N 1
ATOM 4742 C CA . LYS A 1 588 ? -21.328 10.790 30.374 1.00 96.50 588 LYS A CA 1
ATOM 4743 C C . LYS A 1 588 ? -20.183 11.743 30.705 1.00 96.50 588 LYS A C 1
ATOM 4745 O O . LYS A 1 588 ? -20.288 12.621 31.565 1.00 96.50 588 LYS A O 1
ATOM 4750 N N . GLU A 1 589 ? -19.070 11.531 30.013 1.00 97.06 589 GLU A N 1
ATOM 4751 C CA . GLU A 1 589 ? -17.801 12.207 30.261 1.00 97.06 589 GLU A CA 1
ATOM 4752 C C . GLU A 1 589 ? -17.247 12.826 28.968 1.00 97.06 589 GLU A C 1
ATOM 4754 O O . GLU A 1 589 ? -17.496 12.298 27.883 1.00 97.06 589 GLU A O 1
ATOM 4759 N N . LEU A 1 590 ? -16.481 13.915 29.098 1.00 94.81 590 LEU A N 1
ATOM 4760 C CA . LEU A 1 590 ? -15.530 14.372 28.079 1.00 94.81 590 LEU A CA 1
ATOM 4761 C C . LEU A 1 590 ? -14.117 14.162 28.616 1.00 94.81 590 LEU A C 1
ATOM 4763 O O . LEU A 1 590 ? -13.737 14.753 29.627 1.00 94.81 590 LEU A O 1
ATOM 4767 N N . LYS A 1 591 ? -13.327 13.327 27.956 1.00 92.88 591 LYS A N 1
ATOM 4768 C CA . LYS A 1 591 ? -11.899 13.155 28.248 1.00 92.88 591 LYS A CA 1
ATOM 4769 C C . LYS A 1 591 ? -11.090 14.287 27.619 1.00 92.88 591 LYS A C 1
ATOM 4771 O O . LYS A 1 591 ? -11.591 15.005 26.757 1.00 92.88 591 LYS A O 1
ATOM 4776 N N . LYS A 1 592 ? -9.823 14.431 28.023 1.00 87.75 592 LYS A N 1
ATOM 4777 C CA . LYS A 1 592 ? -8.864 15.296 27.313 1.00 87.75 592 LYS A CA 1
ATOM 4778 C C . LYS A 1 592 ? -8.938 15.048 25.806 1.00 87.75 592 LYS A C 1
ATOM 4780 O O . LYS A 1 592 ? -8.904 13.899 25.370 1.00 87.75 592 LYS A O 1
ATOM 4785 N N . GLY A 1 593 ? -9.072 16.117 25.036 1.00 77.62 593 GLY A N 1
ATOM 4786 C CA . GLY A 1 593 ? -9.253 16.037 23.595 1.00 77.62 593 GLY A CA 1
ATOM 4787 C C . GLY A 1 593 ? -10.721 16.017 23.144 1.00 77.62 593 GLY A C 1
ATOM 4788 O O . GLY A 1 593 ? -11.003 16.240 21.974 1.00 77.62 593 GLY A O 1
ATOM 4789 N N . GLU A 1 594 ? -11.692 15.768 24.017 1.00 86.88 594 GLU A N 1
ATOM 4790 C CA . GLU A 1 594 ? -13.101 15.642 23.627 1.00 86.88 594 GLU A CA 1
ATOM 4791 C C . GLU A 1 594 ? -13.867 16.959 23.829 1.00 86.88 594 GLU A C 1
ATOM 4793 O O . GLU A 1 594 ? -13.575 17.741 24.739 1.00 86.88 594 GLU A O 1
ATOM 4798 N N . PHE A 1 595 ? -14.849 17.224 22.963 1.00 91.50 595 PHE A N 1
ATOM 4799 C CA . PHE A 1 595 ? -15.626 18.465 22.987 1.00 91.50 595 PHE A CA 1
ATOM 4800 C C . PHE A 1 595 ? -17.076 18.281 22.538 1.00 91.50 595 PHE A C 1
ATOM 4802 O O . PHE A 1 595 ? -17.393 17.363 21.782 1.00 91.50 595 PHE A O 1
ATOM 4809 N N . ILE A 1 596 ? -17.951 19.194 22.953 1.00 93.62 596 ILE A N 1
ATOM 4810 C CA . ILE A 1 596 ? -19.285 19.395 22.366 1.00 93.62 596 ILE A CA 1
ATOM 4811 C C . ILE A 1 596 ? -19.331 20.750 21.649 1.00 93.62 596 ILE A C 1
ATOM 4813 O O . ILE A 1 596 ? -18.557 21.651 21.977 1.00 93.62 596 ILE A O 1
ATOM 4817 N N . VAL A 1 597 ? -20.199 20.883 20.648 1.00 79.62 597 VAL A N 1
ATOM 4818 C CA . VAL A 1 597 ? -20.341 22.098 19.821 1.00 79.62 597 VAL A CA 1
ATOM 4819 C C . VAL A 1 597 ? -21.792 22.541 19.805 1.00 79.62 597 VAL A C 1
ATOM 4821 O O . VAL A 1 597 ? -22.671 21.682 19.772 1.00 79.62 597 VAL A O 1
ATOM 4824 N N . SER A 1 598 ? -22.037 23.845 19.787 1.00 81.25 598 SER A N 1
ATOM 4825 C CA . SER A 1 598 ? -23.368 24.392 19.533 1.00 81.25 598 SER A CA 1
ATOM 4826 C C . SER A 1 598 ? -23.971 23.825 18.230 1.00 81.25 598 SER A C 1
ATOM 4828 O O . SER A 1 598 ? -23.221 23.456 17.313 1.00 81.25 598 SER A O 1
ATOM 4830 N N . PRO A 1 599 ? -25.301 23.644 18.152 1.00 80.62 599 PRO A N 1
ATOM 4831 C CA . PRO A 1 599 ? -25.985 23.212 16.933 1.00 80.62 599 PRO A CA 1
ATOM 4832 C C . PRO A 1 599 ? -25.550 23.948 15.655 1.00 80.62 599 PRO A C 1
ATOM 4834 O O . PRO A 1 599 ? -25.339 23.286 14.637 1.00 80.62 599 PRO A O 1
ATOM 4837 N N . ASP A 1 600 ? -25.343 25.262 15.728 1.00 65.88 600 ASP A N 1
ATOM 4838 C CA . ASP A 1 600 ? -24.921 26.120 14.613 1.00 65.88 600 ASP A CA 1
ATOM 4839 C C . ASP A 1 600 ? -23.417 26.038 14.273 1.00 65.88 600 ASP A C 1
ATOM 4841 O O . ASP A 1 600 ? -22.983 26.490 13.216 1.00 65.88 600 ASP A O 1
ATOM 4845 N N . GLY A 1 601 ? -22.604 25.426 15.140 1.00 68.38 601 GLY A N 1
ATOM 4846 C CA . GLY A 1 601 ? -21.156 25.314 14.964 1.00 68.38 601 GLY A CA 1
ATOM 4847 C C . GLY A 1 601 ? -20.321 26.472 15.527 1.00 68.38 601 GLY A C 1
ATOM 4848 O O . GLY A 1 601 ? -19.092 26.355 15.550 1.00 68.38 601 GLY A O 1
ATOM 4849 N N . SER A 1 602 ? -20.944 27.551 16.004 1.00 68.31 602 SER A N 1
ATOM 4850 C CA . SER A 1 602 ? -20.281 28.804 16.394 1.00 68.31 602 SER A CA 1
ATOM 4851 C C . SER A 1 602 ? -19.488 28.714 17.699 1.00 68.31 602 SER A C 1
ATOM 4853 O O . SER A 1 602 ? -18.536 29.477 17.896 1.00 68.31 602 SER A O 1
ATOM 4855 N N . PHE A 1 603 ? -19.826 27.770 18.585 1.00 78.94 603 PHE A N 1
ATOM 4856 C CA . PHE A 1 603 ? -19.189 27.624 19.893 1.00 78.94 603 PHE A CA 1
ATOM 4857 C C . PHE A 1 603 ? -18.812 26.186 20.229 1.00 78.94 603 PHE A C 1
ATOM 4859 O O . PHE A 1 603 ? -19.513 25.229 19.911 1.00 78.94 603 PHE A O 1
ATOM 4866 N N . LYS A 1 604 ? -17.692 26.028 20.937 1.00 88.25 604 LYS A N 1
ATOM 4867 C CA . LYS A 1 604 ? -17.123 24.728 21.310 1.00 88.25 604 LYS A CA 1
ATOM 4868 C C . LYS A 1 604 ? -16.719 24.703 22.779 1.00 88.25 604 LYS A C 1
ATOM 4870 O O . LYS A 1 604 ? -15.826 25.454 23.162 1.00 88.25 604 LYS A O 1
ATOM 4875 N N . LEU A 1 605 ? -17.274 23.769 23.552 1.00 96.62 605 LEU A N 1
ATOM 4876 C CA . LEU A 1 605 ? -16.825 23.438 24.909 1.00 96.62 605 LEU A CA 1
ATOM 4877 C C . LEU A 1 605 ? -15.907 22.213 24.862 1.00 96.62 605 LEU A C 1
ATOM 4879 O O . LEU A 1 605 ? -16.351 21.120 24.511 1.00 96.62 605 LEU A O 1
ATOM 4883 N N . ILE A 1 606 ? -14.637 22.390 25.224 1.00 94.00 606 ILE A N 1
ATOM 4884 C CA . ILE A 1 606 ? -13.579 21.384 25.074 1.00 94.00 606 ILE A CA 1
ATOM 4885 C C . ILE A 1 606 ? -12.856 21.106 26.390 1.00 94.00 606 ILE A C 1
ATOM 4887 O O . ILE A 1 606 ? -12.448 22.032 27.092 1.00 94.00 606 ILE A O 1
ATOM 4891 N N . MET A 1 607 ? -12.649 19.822 26.693 1.00 96.12 607 MET A N 1
ATOM 4892 C CA . MET A 1 607 ? -11.723 19.390 27.738 1.00 96.12 607 MET A CA 1
ATOM 4893 C C . MET A 1 607 ? -10.311 19.331 27.138 1.00 96.12 607 MET A C 1
ATOM 4895 O O . MET A 1 607 ? -9.977 18.421 26.380 1.00 96.12 607 MET A O 1
ATOM 4899 N N . GLN A 1 608 ? -9.490 20.334 27.427 1.00 89.56 608 GLN A N 1
ATOM 4900 C CA . GLN A 1 608 ? -8.162 20.510 26.844 1.00 89.56 608 GLN A CA 1
ATOM 4901 C C . GLN A 1 608 ? -7.107 19.596 27.486 1.00 89.56 608 GLN A C 1
ATOM 4903 O O . GLN A 1 608 ? -7.270 19.069 28.589 1.00 89.56 608 GLN A O 1
ATOM 4908 N N . ASP A 1 609 ? -5.993 19.413 26.777 1.00 82.81 609 ASP A N 1
ATOM 4909 C CA . ASP A 1 609 ? -4.893 18.534 27.192 1.00 82.81 609 ASP A CA 1
ATOM 4910 C C . ASP A 1 609 ? -4.143 19.029 28.432 1.00 82.81 609 ASP A C 1
ATOM 4912 O O . ASP A 1 609 ? -3.643 18.218 29.220 1.00 82.81 609 ASP A O 1
ATOM 4916 N N . ASP A 1 610 ? -4.102 20.344 28.636 1.00 85.06 610 ASP A N 1
ATOM 4917 C CA . ASP A 1 610 ? -3.568 20.977 29.843 1.00 85.06 610 ASP A CA 1
ATOM 4918 C C . ASP A 1 610 ? -4.460 20.720 31.075 1.00 85.06 610 ASP A C 1
ATOM 4920 O O . ASP A 1 610 ? -4.075 20.984 32.207 1.00 85.06 610 ASP A O 1
ATOM 4924 N N . GLY A 1 611 ? -5.638 20.119 30.890 1.00 89.19 611 GLY A N 1
ATOM 4925 C CA . GLY A 1 611 ? -6.586 19.852 31.962 1.00 89.19 611 GLY A CA 1
ATOM 4926 C C . GLY A 1 611 ? -7.569 20.992 32.208 1.00 89.19 611 GLY A C 1
ATOM 4927 O O . GLY A 1 611 ? -8.302 20.943 33.199 1.00 89.19 611 GLY A O 1
ATOM 4928 N N . ASN A 1 612 ? -7.609 21.998 31.332 1.00 96.75 612 ASN A N 1
ATOM 4929 C CA . ASN A 1 612 ? -8.586 23.074 31.367 1.00 96.75 612 ASN A CA 1
ATOM 4930 C C . ASN A 1 612 ? -9.873 22.712 30.613 1.00 96.75 612 ASN A C 1
ATOM 4932 O O . ASN A 1 612 ? -9.826 22.086 29.558 1.00 96.75 612 ASN A O 1
ATOM 4936 N N . LEU A 1 613 ? -11.030 23.119 31.132 1.00 97.50 613 LEU A N 1
ATOM 4937 C CA . LEU A 1 613 ? -12.297 23.053 30.407 1.00 97.50 613 LEU A CA 1
ATOM 4938 C C . LEU A 1 613 ? -12.626 24.456 29.895 1.00 97.50 613 LEU A C 1
ATOM 4940 O O . LEU A 1 613 ? -12.750 25.382 30.696 1.00 97.50 613 LEU A O 1
ATOM 4944 N N . VAL A 1 614 ? -12.746 24.626 28.577 1.00 97.00 614 VAL A N 1
ATOM 4945 C CA . VAL A 1 614 ? -12.809 25.959 27.949 1.00 97.00 614 VAL A CA 1
ATOM 4946 C C . VAL A 1 614 ? -13.898 26.027 26.889 1.00 97.00 614 VAL A C 1
ATOM 4948 O O . VAL A 1 614 ? -14.077 25.078 26.125 1.00 97.00 614 VAL A O 1
ATOM 4951 N N . ILE A 1 615 ? -14.601 27.162 26.833 1.00 97.25 615 ILE A N 1
ATOM 4952 C CA . ILE A 1 615 ? -15.496 27.520 25.727 1.00 97.25 615 ILE A CA 1
ATOM 4953 C C . ILE A 1 615 ? -14.735 28.435 24.771 1.00 97.25 615 ILE A C 1
ATOM 4955 O O . ILE A 1 615 ? -14.147 29.430 25.196 1.00 97.25 615 ILE A O 1
ATOM 4959 N N . TYR A 1 616 ? -14.763 28.101 23.486 1.00 85.25 616 TYR A N 1
ATOM 4960 C CA . TYR A 1 616 ? -14.243 28.928 22.402 1.00 85.25 616 TYR A CA 1
ATOM 4961 C C . TYR A 1 616 ? -15.361 29.342 21.453 1.00 85.25 616 TYR A C 1
ATOM 4963 O O . TYR A 1 616 ? -16.250 28.536 21.177 1.00 85.25 616 TYR A O 1
ATOM 4971 N N . ASN A 1 617 ? -15.265 30.553 20.905 1.00 78.81 617 ASN A N 1
ATOM 4972 C CA . ASN A 1 617 ? -16.069 30.977 19.756 1.00 78.81 617 ASN A CA 1
ATOM 4973 C C . ASN A 1 617 ? -15.412 30.575 18.415 1.00 78.81 617 ASN A C 1
ATOM 4975 O O . ASN A 1 617 ? -14.291 30.050 18.384 1.00 78.81 617 ASN A O 1
ATOM 4979 N N . MET A 1 618 ? -16.086 30.867 17.299 1.00 67.69 618 MET A N 1
ATOM 4980 C CA . MET A 1 618 ? -15.623 30.565 15.936 1.00 67.69 618 MET A CA 1
ATOM 4981 C C . MET A 1 618 ? -14.273 31.209 15.568 1.00 67.69 618 MET A C 1
ATOM 4983 O O . MET A 1 618 ? -13.518 30.652 14.773 1.00 67.69 618 MET A O 1
ATOM 4987 N N . PHE A 1 619 ? -13.910 32.321 16.214 1.00 63.59 619 PHE A N 1
ATOM 4988 C CA . PHE A 1 619 ? -12.618 32.999 16.049 1.00 63.59 619 PHE A CA 1
ATOM 4989 C C . PHE A 1 619 ? -11.510 32.427 16.945 1.00 63.59 619 PHE A C 1
ATOM 4991 O O . PHE A 1 619 ? -10.428 33.002 17.045 1.00 63.59 619 PHE A O 1
ATOM 4998 N N . LYS A 1 620 ? -11.759 31.295 17.619 1.00 73.56 620 LYS A N 1
ATOM 4999 C CA . LYS A 1 620 ? -10.833 30.652 18.567 1.00 73.56 620 LYS A CA 1
ATOM 5000 C C . LYS A 1 620 ? -10.492 31.528 19.783 1.00 73.56 620 LYS A C 1
ATOM 5002 O O . LYS A 1 620 ? -9.506 31.258 20.469 1.00 73.56 620 LYS A O 1
ATOM 5007 N N . LYS A 1 621 ? -11.327 32.521 20.114 1.00 80.94 621 LYS A N 1
ATOM 5008 C CA . LYS A 1 621 ? -11.223 33.290 21.364 1.00 80.94 621 LYS A CA 1
ATOM 5009 C C . LYS A 1 621 ? -11.875 32.504 22.499 1.00 80.94 621 LYS A C 1
ATOM 5011 O O . LYS A 1 621 ? -13.011 32.052 22.360 1.00 80.94 621 LYS A O 1
ATOM 5016 N N . ALA A 1 622 ? -11.158 32.335 23.610 1.00 91.31 622 ALA A N 1
ATOM 5017 C CA . ALA A 1 622 ? -11.712 31.718 24.812 1.00 91.31 622 ALA A CA 1
ATOM 5018 C C . ALA A 1 622 ? -12.726 32.677 25.454 1.00 91.31 622 ALA A C 1
ATOM 5020 O O . ALA A 1 622 ? -12.361 33.789 25.834 1.00 91.31 622 ALA A O 1
ATOM 5021 N N . THR A 1 623 ? -13.985 32.258 25.562 1.00 93.00 623 THR A N 1
ATOM 5022 C CA . THR A 1 623 ? -15.071 33.049 26.169 1.00 93.00 623 THR A CA 1
ATOM 5023 C C . THR A 1 623 ? -15.336 32.645 27.617 1.00 93.00 623 THR A C 1
ATOM 5025 O O . THR A 1 623 ? -15.786 33.465 28.410 1.00 93.00 623 THR A O 1
ATOM 5028 N N . TRP A 1 624 ? -15.002 31.407 27.992 1.00 97.19 624 TRP A N 1
ATOM 5029 C CA . TRP A 1 624 ? -15.105 30.900 29.362 1.00 97.19 624 TRP A CA 1
ATOM 5030 C C . TRP A 1 624 ? -14.026 29.859 29.654 1.00 97.19 624 TRP A C 1
ATOM 5032 O O . TRP A 1 624 ? -13.601 29.139 28.753 1.00 97.19 624 TRP A O 1
ATOM 5042 N N . SER A 1 625 ? -13.618 29.726 30.917 1.00 96.56 625 SER A N 1
ATOM 5043 C CA . SER A 1 625 ? -12.621 28.745 31.359 1.00 96.56 625 SER A CA 1
ATOM 5044 C C . SER A 1 625 ? -12.861 28.306 32.806 1.00 96.56 625 SER A C 1
ATOM 5046 O O . SER A 1 625 ? -13.109 29.147 33.673 1.00 96.56 625 SER A O 1
ATOM 5048 N N . SER A 1 626 ? -12.691 27.010 33.095 1.00 96.50 626 SER A N 1
ATOM 5049 C CA . SER A 1 626 ? -12.716 26.460 34.462 1.00 96.50 626 SER A CA 1
ATOM 5050 C C . SER A 1 626 ? -11.470 26.805 35.285 1.00 96.50 626 SER A C 1
ATOM 5052 O O . SER A 1 626 ? -11.438 26.543 36.489 1.00 96.50 626 SER A O 1
ATOM 5054 N N . LYS A 1 627 ? -10.432 27.379 34.655 1.00 96.00 627 LYS A N 1
ATOM 5055 C CA . LYS A 1 627 ? -9.133 27.716 35.266 1.00 96.00 627 LYS A CA 1
ATOM 5056 C C . LYS A 1 627 ? -8.446 26.491 35.899 1.00 96.00 627 LYS A C 1
ATOM 5058 O O . LYS A 1 627 ? -7.944 26.549 37.026 1.00 96.00 627 LYS A O 1
ATOM 5063 N N . THR A 1 628 ? -8.425 25.366 35.176 1.00 96.06 628 THR A N 1
ATOM 5064 C CA . THR A 1 628 ? -7.858 24.079 35.635 1.00 96.06 628 THR A CA 1
ATOM 5065 C C . THR A 1 628 ? -6.612 23.600 34.872 1.00 96.06 628 THR A C 1
ATOM 5067 O O . THR A 1 628 ? -6.143 22.499 35.154 1.00 96.06 628 THR A O 1
ATOM 5070 N N . SER A 1 629 ? -6.009 24.420 33.999 1.00 87.06 629 SER A N 1
ATOM 5071 C CA . SER A 1 629 ? -4.823 24.091 33.163 1.00 87.06 629 SER A CA 1
ATOM 5072 C C . SER A 1 629 ? -3.564 23.620 33.914 1.00 87.06 629 SER A C 1
ATOM 5074 O O . SER A 1 629 ? -2.627 23.099 33.318 1.00 87.06 629 SER A O 1
ATOM 5076 N N . ARG A 1 630 ? -3.501 23.812 35.236 1.00 83.31 630 ARG A N 1
ATOM 5077 C CA . ARG A 1 630 ? -2.415 23.317 36.107 1.00 83.31 630 ARG A CA 1
ATOM 5078 C C . ARG A 1 630 ? -2.927 22.523 37.306 1.00 83.31 630 ARG A C 1
ATOM 5080 O O . ARG A 1 630 ? -2.190 22.251 38.243 1.00 83.31 630 ARG A O 1
ATOM 5087 N N . LYS A 1 631 ? -4.209 22.154 37.292 1.00 87.50 631 LYS A N 1
ATOM 5088 C CA . LYS A 1 631 ? -4.878 21.418 38.378 1.00 87.50 631 LYS A CA 1
ATOM 5089 C C . LYS A 1 631 ? -5.053 19.932 38.056 1.00 87.50 631 LYS A C 1
ATOM 5091 O O . LYS A 1 631 ? -5.866 19.264 38.690 1.00 87.50 631 LYS A O 1
ATOM 5096 N N . SER A 1 632 ? -4.309 19.428 37.069 1.00 87.12 632 SER A N 1
ATOM 5097 C CA . SER A 1 632 ? -4.279 18.018 36.658 1.00 87.12 632 SER A CA 1
ATOM 5098 C C . SER A 1 632 ? -5.650 17.432 36.300 1.00 87.12 632 SER A C 1
ATOM 5100 O O . SER A 1 632 ? -5.889 16.242 36.506 1.00 87.12 632 SER A O 1
ATOM 5102 N N . GLY A 1 633 ? -6.559 18.249 35.754 1.00 91.31 633 GLY A N 1
ATOM 5103 C CA . GLY A 1 633 ? -7.843 17.771 35.241 1.00 91.31 633 GLY A CA 1
ATOM 5104 C C . GLY A 1 633 ? -7.636 16.778 34.093 1.00 91.31 633 GLY A C 1
ATOM 5105 O O . GLY A 1 633 ? -6.795 17.003 33.224 1.00 91.31 633 GLY A O 1
ATOM 5106 N N . VAL A 1 634 ? -8.374 15.667 34.083 1.00 92.06 634 VAL A N 1
ATOM 5107 C CA . VAL A 1 634 ? -8.274 14.615 33.049 1.00 92.06 634 VAL A CA 1
ATOM 5108 C C . VAL A 1 634 ? -9.591 14.323 32.340 1.00 92.06 634 VAL A C 1
ATOM 5110 O O . VAL A 1 634 ? -9.576 13.790 31.230 1.00 92.06 634 VAL A O 1
ATOM 5113 N N . LYS A 1 635 ? -10.722 14.671 32.958 1.00 95.75 635 LYS A N 1
ATOM 5114 C CA . LYS A 1 635 ? -12.045 14.477 32.368 1.00 95.75 635 LYS A CA 1
ATOM 5115 C C . LYS A 1 635 ? -13.085 15.405 32.980 1.00 95.75 635 LYS A C 1
ATOM 5117 O O . LYS A 1 635 ? -13.030 15.689 34.172 1.00 95.75 635 LYS A O 1
ATOM 5122 N N . LEU A 1 636 ? -14.058 15.806 32.178 1.00 98.06 636 LEU A N 1
ATOM 5123 C CA . LEU A 1 636 ? -15.335 16.364 32.600 1.00 98.06 636 LEU A CA 1
ATOM 5124 C C . LEU A 1 636 ? -16.350 15.234 32.771 1.00 98.06 636 LEU A C 1
ATOM 5126 O O . LEU A 1 636 ? -16.373 14.324 31.948 1.00 98.06 636 LEU A O 1
ATOM 5130 N N . ARG A 1 637 ? -17.236 15.317 33.764 1.00 98.00 637 ARG A N 1
ATOM 5131 C CA . ARG A 1 637 ? -18.407 14.439 33.892 1.00 98.00 637 ARG A CA 1
ATOM 5132 C C . ARG A 1 637 ? -19.650 15.249 34.231 1.00 98.00 637 ARG A C 1
ATOM 5134 O O . ARG A 1 637 ? -19.628 16.021 35.191 1.00 98.00 637 ARG A O 1
ATOM 5141 N N . MET A 1 638 ? -20.733 15.018 33.489 1.00 97.81 638 MET A N 1
ATOM 5142 C CA . MET A 1 638 ? -22.073 15.430 33.909 1.00 97.81 638 MET A CA 1
ATOM 5143 C C . MET A 1 638 ? -22.559 14.410 34.935 1.00 97.81 638 MET A C 1
ATOM 5145 O O . MET A 1 638 ? -22.820 13.262 34.581 1.00 97.81 638 MET A O 1
ATOM 5149 N N . ARG A 1 639 ? -22.613 14.767 36.215 1.00 96.88 639 ARG A N 1
ATOM 5150 C CA . ARG A 1 639 ? -23.037 13.830 37.263 1.00 96.88 639 ARG A CA 1
ATOM 5151 C C . ARG A 1 639 ? -24.555 13.631 37.244 1.00 96.88 639 ARG A C 1
ATOM 5153 O O . ARG A 1 639 ? -25.302 14.379 36.609 1.00 96.88 639 ARG A O 1
ATOM 5160 N N . ASP A 1 640 ? -25.010 12.576 37.903 1.00 95.94 640 ASP A N 1
ATOM 5161 C CA . ASP A 1 640 ? -26.428 12.255 38.068 1.00 95.94 640 ASP A CA 1
ATOM 5162 C C . ASP A 1 640 ? -27.107 13.068 39.175 1.00 95.94 640 ASP A C 1
ATOM 5164 O O . ASP A 1 640 ? -28.310 12.949 39.333 1.00 95.94 640 ASP A O 1
ATOM 5168 N N . ASP A 1 641 ? -26.381 13.930 39.885 1.00 95.81 641 ASP A N 1
ATOM 5169 C CA . ASP A 1 641 ? -26.892 14.878 40.883 1.00 95.81 641 ASP A CA 1
ATOM 5170 C C . ASP A 1 641 ? -26.927 16.334 40.375 1.00 95.81 641 ASP A C 1
ATOM 5172 O O . ASP A 1 641 ? -27.043 17.279 41.153 1.00 95.81 641 ASP A O 1
ATOM 5176 N N . GLY A 1 642 ? -26.806 16.536 39.060 1.00 95.62 642 GLY A N 1
ATOM 5177 C CA . GLY A 1 642 ? -26.902 17.857 38.432 1.00 95.62 642 GLY A CA 1
ATOM 5178 C C . GLY A 1 642 ? -25.630 18.707 38.508 1.00 95.62 642 GLY A C 1
ATOM 5179 O O . GLY A 1 642 ? -25.630 19.828 38.001 1.00 95.62 642 GLY A O 1
ATOM 5180 N N . ILE A 1 643 ? -24.534 18.189 39.075 1.00 97.00 643 ILE A N 1
ATOM 5181 C CA . ILE A 1 643 ? -23.248 18.897 39.136 1.00 97.00 643 ILE A CA 1
ATOM 5182 C C . ILE A 1 643 ? -22.353 18.500 37.954 1.00 97.00 643 ILE A C 1
ATOM 5184 O O . ILE A 1 643 ? -22.170 17.325 37.631 1.00 97.00 643 ILE A O 1
ATOM 5188 N N . LEU A 1 644 ? -21.745 19.495 37.314 1.00 96.94 644 LEU A N 1
ATOM 5189 C CA . LEU A 1 644 ? -20.705 19.302 36.314 1.00 96.94 644 LEU A CA 1
ATOM 5190 C C . LEU A 1 644 ? -19.335 19.349 37.002 1.00 96.94 644 LEU A C 1
ATOM 5192 O O . LEU A 1 644 ? -19.002 20.351 37.633 1.00 96.94 644 LEU A O 1
ATOM 5196 N N . THR A 1 645 ? -18.529 18.293 36.883 1.00 97.81 645 THR A N 1
ATOM 5197 C CA . THR A 1 645 ? -17.241 18.192 37.596 1.00 97.81 645 THR A CA 1
ATOM 5198 C C . THR A 1 645 ? -16.096 17.863 36.646 1.00 97.81 645 THR A C 1
ATOM 5200 O O . THR A 1 645 ? -16.184 16.921 35.859 1.00 97.81 645 THR A O 1
ATOM 5203 N N . VAL A 1 646 ? -14.991 18.608 36.764 1.00 98.31 646 VAL A N 1
ATOM 5204 C CA . VAL A 1 646 ? -13.696 18.225 36.188 1.00 98.31 646 VAL A CA 1
ATOM 5205 C C . VAL A 1 646 ? -12.945 17.401 37.230 1.00 98.31 646 VAL A C 1
ATOM 5207 O O . VAL A 1 646 ? -12.619 17.900 38.308 1.00 98.31 646 VAL A O 1
ATOM 5210 N N . TYR A 1 647 ? -12.665 16.147 36.904 1.00 97.56 647 TYR A N 1
ATOM 5211 C CA . TYR A 1 647 ? -11.958 15.198 37.757 1.00 97.56 647 TYR A CA 1
ATOM 5212 C C . TYR A 1 647 ? -10.469 15.143 37.428 1.00 97.56 647 TYR A C 1
ATOM 5214 O O . TYR A 1 647 ? -10.074 15.249 36.263 1.00 97.56 647 TYR A O 1
ATOM 5222 N N . LYS A 1 648 ? -9.653 14.920 38.458 1.00 96.25 648 LYS A N 1
ATOM 5223 C CA . LYS A 1 648 ? -8.253 14.499 38.352 1.00 96.25 648 LYS A CA 1
ATOM 5224 C C . LYS A 1 648 ? -8.160 12.973 38.226 1.00 96.25 648 LYS A C 1
ATOM 5226 O O . LYS A 1 648 ? -9.163 12.263 38.304 1.00 96.25 648 LYS A O 1
ATOM 5231 N N . LYS A 1 649 ? -6.947 12.457 38.006 1.00 90.75 649 LYS A N 1
ATOM 5232 C CA . LYS A 1 649 ? -6.690 11.015 37.820 1.00 90.75 649 LYS A CA 1
ATOM 5233 C C . LYS A 1 649 ? -7.039 10.174 39.058 1.00 90.75 649 LYS A C 1
ATOM 5235 O O . LYS A 1 649 ? -7.466 9.038 38.904 1.00 90.75 649 LYS A O 1
ATOM 5240 N N . ASP A 1 650 ? -6.889 10.744 40.250 1.00 93.44 650 ASP A N 1
ATOM 5241 C CA . ASP A 1 650 ? -7.235 10.147 41.549 1.00 93.44 650 ASP A CA 1
ATOM 5242 C C . ASP A 1 650 ? -8.731 10.286 41.910 1.00 93.44 650 ASP A C 1
ATOM 5244 O O . ASP A 1 650 ? -9.130 9.984 43.028 1.00 93.44 650 ASP A O 1
ATOM 5248 N N . ASN A 1 651 ? -9.566 10.754 40.973 1.00 92.06 651 ASN A N 1
ATOM 5249 C CA . ASN A 1 651 ? -10.977 11.102 41.172 1.00 92.06 651 ASN A CA 1
ATOM 5250 C C . ASN A 1 651 ? -11.246 12.260 42.155 1.00 92.06 651 ASN A C 1
ATOM 5252 O O . ASN A 1 651 ? -12.410 12.545 42.443 1.00 92.06 651 ASN A O 1
ATOM 5256 N N . SER A 1 652 ? -10.227 13.001 42.598 1.00 95.12 652 SER A N 1
ATOM 5257 C CA . SER A 1 652 ? -10.446 14.285 43.269 1.00 95.12 652 SER A CA 1
ATOM 5258 C C . SER A 1 652 ? -10.930 15.350 42.272 1.00 95.12 652 SER A C 1
ATOM 5260 O O . SER A 1 652 ? -10.753 15.236 41.053 1.00 95.12 652 SER A O 1
ATOM 5262 N N . HIS A 1 653 ? -11.583 16.400 42.769 1.00 94.62 653 HIS A N 1
ATOM 5263 C CA . HIS A 1 653 ? -12.143 17.452 41.918 1.00 94.62 653 HIS A CA 1
ATOM 5264 C C . HIS A 1 653 ? -11.084 18.518 41.597 1.00 94.62 653 HIS A C 1
ATOM 5266 O O . HIS A 1 653 ? -10.470 19.095 42.493 1.00 94.62 653 HIS A O 1
ATOM 5272 N N . ALA A 1 654 ? -10.891 18.824 40.314 1.00 96.31 654 ALA A N 1
ATOM 5273 C CA . ALA A 1 654 ? -10.140 20.002 39.873 1.00 96.31 654 ALA A CA 1
ATOM 5274 C C . ALA A 1 654 ? -11.032 21.255 39.820 1.00 96.31 654 ALA A C 1
ATOM 5276 O O . ALA A 1 654 ? -10.561 22.362 40.086 1.00 96.31 654 ALA A O 1
ATOM 5277 N N . TRP A 1 655 ? -12.315 21.072 39.484 1.00 97.38 655 TRP A N 1
ATOM 5278 C CA . TRP A 1 655 ? -13.356 22.104 39.468 1.00 97.38 655 TRP A CA 1
ATOM 5279 C C . TRP A 1 655 ? -14.751 21.461 39.516 1.00 97.38 655 TRP A C 1
ATOM 5281 O O . TRP A 1 655 ? -14.921 20.310 39.109 1.00 97.38 655 TRP A O 1
ATOM 5291 N N . SER A 1 656 ? -15.759 22.180 40.010 1.00 96.94 656 SER A N 1
ATOM 5292 C CA . SER A 1 656 ? -17.171 21.779 39.927 1.00 96.94 656 SER A CA 1
ATOM 5293 C C . SER A 1 656 ? -18.075 22.995 39.751 1.00 96.94 656 SER A C 1
ATOM 5295 O O . SER A 1 656 ? -17.761 24.071 40.257 1.00 96.94 656 SER A O 1
ATOM 5297 N N . SER A 1 657 ? -19.205 22.811 39.066 1.00 95.69 657 SER A N 1
ATOM 5298 C CA . SER A 1 657 ? -20.207 23.857 38.828 1.00 95.69 657 SER A CA 1
ATOM 5299 C C . SER A 1 657 ? -20.984 24.274 40.083 1.00 95.69 657 SER A C 1
ATOM 5301 O O . SER A 1 657 ? -21.640 25.312 40.071 1.00 95.69 657 SER A O 1
ATOM 5303 N N . GLY A 1 658 ? -20.902 23.482 41.157 1.00 93.12 658 GLY A N 1
ATOM 5304 C CA . GLY A 1 658 ? -21.533 23.727 42.455 1.00 93.12 658 GLY A CA 1
ATOM 5305 C C . GLY A 1 658 ? -20.877 22.921 43.582 1.00 93.12 658 GLY A C 1
ATOM 5306 O O . GLY A 1 658 ? -20.021 22.063 43.338 1.00 93.12 658 GLY A O 1
ATOM 5307 N N . LYS A 1 659 ? -21.263 23.215 44.828 1.00 92.31 659 LYS A N 1
ATOM 5308 C CA . LYS A 1 659 ? -20.852 22.511 46.055 1.00 92.31 659 LYS A CA 1
ATOM 5309 C C . LYS A 1 659 ? -21.785 21.323 46.335 1.00 92.31 659 LYS A C 1
ATOM 5311 O O . LYS A 1 659 ? -22.850 21.202 45.744 1.00 92.31 659 LYS A O 1
ATOM 5316 N N . LYS A 1 660 ? -21.428 20.468 47.305 1.00 87.88 660 LYS A N 1
ATOM 5317 C CA . LYS A 1 660 ? -22.251 19.309 47.719 1.00 87.88 660 LYS A CA 1
ATOM 5318 C C . LYS A 1 660 ? -23.688 19.698 48.101 1.00 87.88 660 LYS A C 1
ATOM 5320 O O . LYS A 1 660 ? -24.608 18.963 47.778 1.00 87.88 660 LYS A O 1
ATOM 5325 N N . LYS A 1 661 ? -23.881 20.858 48.738 1.00 91.44 661 LYS A N 1
ATOM 5326 C CA . LYS A 1 661 ? -25.211 21.385 49.094 1.00 91.44 661 LYS A CA 1
ATOM 5327 C C . LYS A 1 661 ? -26.073 21.788 47.889 1.00 91.44 661 LYS A C 1
ATOM 5329 O O . LYS A 1 661 ? -27.284 21.883 48.020 1.00 91.44 661 LYS A O 1
ATOM 5334 N N . ASP A 1 662 ? -25.453 22.019 46.731 1.00 91.62 662 ASP A N 1
ATOM 5335 C CA . ASP A 1 662 ? -26.148 22.405 45.499 1.00 91.62 662 ASP A CA 1
ATOM 5336 C C . ASP A 1 662 ? -26.609 21.175 44.695 1.00 91.62 662 ASP A C 1
ATOM 5338 O O . ASP A 1 662 ? -27.323 21.320 43.697 1.00 91.62 662 ASP A O 1
ATOM 5342 N N . ALA A 1 663 ? -26.212 19.970 45.132 1.00 92.81 663 ALA A N 1
ATOM 5343 C CA . ALA A 1 663 ? -26.581 18.705 44.515 1.00 92.81 663 ALA A CA 1
ATOM 5344 C C . ALA A 1 663 ? -28.103 18.527 44.498 1.00 92.81 663 ALA A C 1
ATOM 5346 O O . ALA A 1 663 ? -28.809 18.791 45.472 1.00 92.81 663 ALA A O 1
ATOM 5347 N N . LYS A 1 664 ? -28.609 18.069 43.359 1.00 93.94 664 LYS A N 1
ATOM 5348 C CA . LYS A 1 664 ? -30.019 17.765 43.138 1.00 93.94 664 LYS A CA 1
ATOM 5349 C C . LYS A 1 664 ? -30.268 16.265 43.334 1.00 93.94 664 LYS A C 1
ATOM 5351 O O . LYS A 1 664 ? -29.319 15.480 43.272 1.00 93.94 664 LYS A O 1
ATOM 5356 N N . PRO A 1 665 ? -31.528 15.837 43.550 1.00 93.88 665 PRO A N 1
ATOM 5357 C CA . PRO A 1 665 ? -31.863 14.418 43.585 1.00 93.88 665 PRO A CA 1
ATOM 5358 C C . PRO A 1 665 ? -31.331 13.694 42.350 1.00 93.88 665 PRO A C 1
ATOM 5360 O O . PRO A 1 665 ? -31.321 14.261 41.248 1.00 93.88 665 PRO A O 1
ATOM 5363 N N . LYS A 1 666 ? -30.906 12.439 42.536 1.00 94.00 666 LYS A N 1
ATOM 5364 C CA . LYS A 1 666 ? -30.379 11.630 41.438 1.00 94.00 666 LYS A CA 1
ATOM 5365 C C . LYS A 1 666 ? -31.381 11.582 40.288 1.00 94.00 666 LYS A C 1
ATOM 5367 O O . LYS A 1 666 ? -32.556 11.278 40.487 1.00 94.00 666 LYS A O 1
ATOM 5372 N N . GLY A 1 667 ? -30.925 11.901 39.085 1.00 91.75 667 GLY A N 1
ATOM 5373 C CA . GLY A 1 667 ? -31.811 12.083 37.947 1.00 91.75 667 GLY A CA 1
ATOM 5374 C C . GLY A 1 667 ? -31.087 12.250 36.620 1.00 91.75 667 GLY A C 1
ATOM 5375 O O . GLY A 1 667 ? -29.867 12.123 36.511 1.00 91.75 667 GLY A O 1
ATOM 5376 N N . LYS A 1 668 ? -31.883 12.516 35.583 1.00 94.38 668 LYS A N 1
ATOM 5377 C CA . LYS A 1 668 ? -31.392 12.812 34.238 1.00 94.38 668 LYS A CA 1
ATOM 5378 C C . LYS A 1 668 ? -31.175 14.317 34.108 1.00 94.38 668 LYS A C 1
ATOM 5380 O O . LYS A 1 668 ? -32.130 15.087 34.165 1.00 94.38 668 LYS A O 1
ATOM 5385 N N . TYR A 1 669 ? -29.926 14.691 33.892 1.00 97.31 669 TYR A N 1
ATOM 5386 C CA . TYR A 1 669 ? -29.466 16.043 33.618 1.00 97.31 669 TYR A CA 1
ATOM 5387 C C . TYR A 1 669 ? -28.710 16.056 32.293 1.00 97.31 669 TYR A C 1
ATOM 5389 O O . TYR A 1 669 ? -28.131 15.045 31.878 1.00 97.31 669 TYR A O 1
ATOM 5397 N N . VAL A 1 670 ? -28.723 17.194 31.608 1.00 97.69 670 VAL A N 1
ATOM 5398 C CA . VAL A 1 670 ? -28.051 17.346 30.315 1.00 97.69 670 VAL A CA 1
ATOM 5399 C C . VAL A 1 670 ? -27.335 18.684 30.271 1.00 97.69 670 VAL A C 1
ATOM 5401 O O . VAL A 1 670 ? -27.963 19.728 30.410 1.00 97.69 670 VAL A O 1
ATOM 5404 N N . LEU A 1 671 ? -26.027 18.648 30.028 1.00 98.31 671 LEU A N 1
ATOM 5405 C CA . LEU A 1 671 ? -25.252 19.819 29.635 1.00 98.31 671 LEU A CA 1
ATOM 5406 C C . LEU A 1 671 ? -25.441 20.058 28.135 1.00 98.31 671 LEU A C 1
ATOM 5408 O O . LEU A 1 671 ? -25.230 19.135 27.351 1.00 98.31 671 LEU A O 1
ATOM 5412 N N . LYS A 1 672 ? -25.791 21.276 27.725 1.00 97.56 672 LYS A N 1
ATOM 5413 C CA . LYS A 1 672 ? -25.891 21.690 26.319 1.00 97.56 672 LYS A CA 1
ATOM 5414 C C . LYS A 1 672 ? -24.932 22.842 26.039 1.00 97.56 672 LYS A C 1
ATOM 5416 O O . LYS A 1 672 ? -24.838 23.757 26.852 1.00 97.56 672 LYS A O 1
ATOM 5421 N N . MET A 1 673 ? -24.256 22.795 24.893 1.00 96.75 673 MET A N 1
ATOM 5422 C CA . MET A 1 673 ? -23.608 23.970 24.304 1.00 96.75 673 MET A CA 1
ATOM 5423 C C . MET A 1 673 ? -24.627 24.636 23.381 1.00 96.75 673 MET A C 1
ATOM 5425 O O . MET A 1 673 ? -25.161 23.966 22.497 1.00 96.75 673 MET A O 1
ATOM 5429 N N . GLN A 1 674 ? -24.936 25.905 23.620 1.00 94.06 674 GLN A N 1
ATOM 5430 C CA . GLN A 1 674 ? -25.973 26.648 22.904 1.00 94.06 674 GLN A CA 1
ATOM 5431 C C . GLN A 1 674 ? -25.370 27.616 21.883 1.00 94.06 674 GLN A C 1
ATOM 5433 O O . GLN A 1 674 ? -24.201 27.994 21.993 1.00 94.06 674 GLN A O 1
ATOM 5438 N N . ASP A 1 675 ? -26.173 27.980 20.883 1.00 86.06 675 ASP A N 1
ATOM 5439 C CA . ASP A 1 675 ? -25.781 28.870 19.778 1.00 86.06 675 ASP A CA 1
ATOM 5440 C C . ASP A 1 675 ? -25.508 30.309 20.257 1.00 86.06 675 ASP A C 1
ATOM 5442 O O . ASP A 1 675 ? -24.751 31.041 19.634 1.00 86.06 675 ASP A O 1
ATOM 5446 N N . ASP A 1 676 ? -26.034 30.697 21.424 1.00 88.12 676 ASP A N 1
ATOM 5447 C CA . ASP A 1 676 ? -25.765 31.987 22.081 1.00 88.12 676 ASP A CA 1
ATOM 5448 C C . ASP A 1 676 ? -24.398 32.048 22.802 1.00 88.12 676 ASP A C 1
ATOM 5450 O O . ASP A 1 676 ? -24.046 33.057 23.420 1.00 88.12 676 ASP A O 1
ATOM 5454 N N . GLY A 1 677 ? -23.625 30.958 22.768 1.00 85.38 677 GLY A N 1
ATOM 5455 C CA . GLY A 1 677 ? -22.335 30.846 23.448 1.00 85.38 677 GLY A CA 1
ATOM 5456 C C . GLY A 1 677 ? -22.415 30.442 24.918 1.00 85.38 677 GLY A C 1
ATOM 5457 O O . GLY A 1 677 ? -21.381 30.403 25.599 1.00 85.38 677 GLY A O 1
ATOM 5458 N N . ASN A 1 678 ? -23.599 30.086 25.416 1.00 96.56 678 ASN A N 1
ATOM 5459 C CA . ASN A 1 678 ? -23.807 29.631 26.782 1.00 96.56 678 ASN A CA 1
ATOM 5460 C C . ASN A 1 678 ? -23.723 28.098 26.898 1.00 96.56 678 ASN A C 1
ATOM 5462 O O . ASN A 1 678 ? -24.280 27.345 26.096 1.00 96.56 678 ASN A O 1
ATOM 5466 N N . ALA A 1 679 ? -23.027 27.610 27.924 1.00 97.12 679 ALA A N 1
ATOM 5467 C CA . ALA A 1 679 ? -23.066 26.205 28.311 1.00 97.12 679 ALA A CA 1
ATOM 5468 C C . ALA A 1 679 ? -24.002 26.054 29.512 1.00 97.12 679 ALA A C 1
ATOM 5470 O O . ALA A 1 679 ? -23.740 26.616 30.577 1.00 97.12 679 ALA A O 1
ATOM 5471 N N . VAL A 1 680 ? -25.091 25.299 29.352 1.00 98.00 680 VAL A N 1
ATOM 5472 C CA . VAL A 1 680 ? -26.188 25.248 30.333 1.00 98.00 680 VAL A CA 1
ATOM 5473 C C . VAL A 1 680 ? -26.508 23.810 30.716 1.00 98.00 680 VAL A C 1
ATOM 5475 O O . VAL A 1 680 ? -26.628 22.937 29.854 1.00 98.00 680 VAL A O 1
ATOM 5478 N N . VAL A 1 681 ? -26.652 23.556 32.018 1.00 98.06 681 VAL A N 1
ATOM 5479 C CA . VAL A 1 681 ? -27.154 22.282 32.544 1.00 98.06 681 VAL A CA 1
ATOM 5480 C C . VAL A 1 681 ? -28.654 22.403 32.772 1.00 98.06 681 VAL A C 1
ATOM 5482 O O . VAL A 1 681 ? -29.108 23.283 33.507 1.00 98.06 681 VAL A O 1
ATOM 5485 N N . TYR A 1 682 ? -29.404 21.486 32.171 1.00 97.81 682 TYR A N 1
ATOM 5486 C CA . TYR A 1 682 ? -30.851 21.366 32.302 1.00 97.81 682 TYR A CA 1
ATOM 5487 C C . TYR A 1 682 ? -31.242 20.128 33.106 1.00 97.81 682 TYR A C 1
ATOM 5489 O O . TYR A 1 682 ? -30.591 19.082 33.008 1.00 97.81 682 TYR A O 1
ATOM 5497 N N . ASP A 1 683 ? -32.325 20.243 33.873 1.00 95.75 683 ASP A N 1
ATOM 5498 C CA . ASP A 1 683 ? -32.997 19.107 34.504 1.00 95.75 683 ASP A CA 1
ATOM 5499 C C . ASP A 1 683 ? -34.001 18.414 33.557 1.00 95.75 683 ASP A C 1
ATOM 5501 O O . ASP A 1 683 ? -34.191 18.806 32.403 1.00 95.75 683 ASP A O 1
ATOM 5505 N N . LYS A 1 684 ? -34.678 17.372 34.058 1.00 92.38 684 LYS A N 1
ATOM 5506 C CA . LYS A 1 684 ? -35.682 16.605 33.298 1.00 92.38 684 LYS A CA 1
ATOM 5507 C C . LYS A 1 684 ? -36.909 17.414 32.853 1.00 92.38 684 LYS A C 1
ATOM 5509 O O . LYS A 1 684 ? -37.634 16.948 31.982 1.00 92.38 684 LYS A O 1
ATOM 5514 N N . LYS A 1 685 ? -37.168 18.575 33.463 1.00 93.50 685 LYS A N 1
ATOM 5515 C CA . LYS A 1 685 ? -38.260 19.496 33.111 1.00 93.50 685 LYS A CA 1
ATOM 5516 C C . LYS A 1 685 ? -37.775 20.616 32.179 1.00 93.50 685 LYS A C 1
ATOM 5518 O O . LYS A 1 685 ? -38.489 21.594 31.995 1.00 93.50 685 LYS A O 1
ATOM 5523 N N . ASN A 1 686 ? -36.567 20.497 31.613 1.00 92.50 686 ASN A N 1
ATOM 5524 C CA . ASN A 1 686 ? -35.894 21.549 30.844 1.00 92.50 686 ASN A CA 1
ATOM 5525 C C . ASN A 1 686 ? -35.703 22.862 31.629 1.00 92.50 686 ASN A C 1
ATOM 5527 O O . ASN A 1 686 ? -35.540 23.924 31.028 1.00 92.50 686 ASN A O 1
ATOM 5531 N N . LYS A 1 687 ? -35.649 22.814 32.966 1.00 95.00 687 LYS A N 1
ATOM 5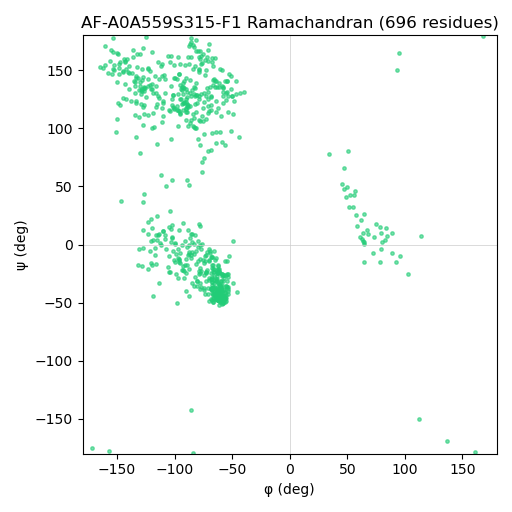532 C CA . LYS A 1 687 ? -35.280 23.977 33.778 1.00 95.00 687 LYS A CA 1
ATOM 5533 C C . LYS A 1 687 ? -33.760 24.092 33.845 1.00 95.00 687 LYS A C 1
ATOM 5535 O O . LYS A 1 687 ? -33.072 23.118 34.157 1.00 95.00 687 LYS A O 1
ATOM 5540 N N . ALA A 1 688 ? -33.231 25.280 33.556 1.00 95.88 688 ALA A N 1
ATOM 5541 C CA . ALA A 1 688 ? -31.807 25.563 33.704 1.00 95.88 688 ALA A CA 1
ATOM 5542 C C . ALA A 1 688 ? -31.427 25.577 35.194 1.00 95.88 688 ALA A C 1
ATOM 5544 O O . ALA A 1 688 ? -32.045 26.284 35.991 1.00 95.88 688 ALA A O 1
ATOM 5545 N N . ILE A 1 689 ? -30.412 24.796 35.569 1.00 94.88 689 ILE A N 1
ATOM 5546 C CA . ILE A 1 689 ? -29.931 24.688 36.959 1.00 94.88 689 ILE A CA 1
ATOM 5547 C C . ILE A 1 689 ? -28.493 25.184 37.139 1.00 94.88 689 ILE A C 1
ATOM 5549 O O . ILE A 1 689 ? -28.075 25.458 38.260 1.00 94.88 689 ILE A O 1
ATOM 5553 N N . TRP A 1 690 ? -27.742 25.325 36.045 1.00 96.12 690 TRP A N 1
ATOM 5554 C CA . TRP A 1 690 ? -26.436 25.978 36.011 1.00 96.12 690 TRP A CA 1
ATOM 5555 C C . TRP A 1 690 ? -26.162 26.534 34.612 1.00 96.12 690 TRP A C 1
ATOM 5557 O O . TRP A 1 690 ? -26.619 25.963 33.624 1.00 96.12 690 TRP A O 1
ATOM 5567 N N . SER A 1 691 ? -25.383 27.611 34.524 1.00 95.56 691 SER A N 1
ATOM 5568 C CA . SER A 1 691 ? -24.943 28.222 33.268 1.00 95.56 691 SER A CA 1
ATOM 5569 C C . SER A 1 691 ? -23.522 28.778 33.408 1.00 95.56 691 SER A C 1
ATOM 5571 O O . SER A 1 691 ? -23.146 29.254 34.484 1.00 95.56 691 SER A O 1
ATOM 5573 N N . SER A 1 692 ? -22.753 28.768 32.312 1.00 95.94 692 SER A N 1
ATOM 5574 C CA . SER A 1 692 ? -21.444 29.431 32.225 1.00 95.94 692 SER A CA 1
ATOM 5575 C C . SER A 1 692 ? -21.527 30.961 32.256 1.00 95.94 692 SER A C 1
ATOM 5577 O O . SER A 1 692 ? -20.492 31.603 32.433 1.00 95.94 692 SER A O 1
ATOM 5579 N N . LYS A 1 693 ? -22.736 31.536 32.129 1.00 94.25 693 LYS A N 1
ATOM 5580 C CA . LYS A 1 693 ? -23.020 32.981 32.067 1.00 94.25 693 LYS A CA 1
ATOM 5581 C C . LYS A 1 693 ? -22.241 33.682 30.951 1.00 94.25 693 LYS A C 1
ATOM 5583 O O . LYS A 1 693 ? -21.668 34.747 31.152 1.00 94.25 693 LYS A O 1
ATOM 5588 N N . THR A 1 694 ? -22.192 33.037 29.789 1.00 92.12 694 THR A N 1
ATOM 5589 C CA . THR A 1 694 ? -21.466 33.515 28.602 1.00 92.12 694 THR A CA 1
ATOM 5590 C C . THR A 1 694 ? -22.365 33.712 27.395 1.00 92.12 694 THR A C 1
ATOM 5592 O O . THR A 1 694 ? -21.875 33.702 26.270 1.00 92.12 694 THR A O 1
ATOM 5595 N N . ASN A 1 695 ? -23.668 33.879 27.627 1.00 79.44 695 ASN A N 1
ATOM 5596 C CA . ASN A 1 695 ? -24.602 34.289 26.591 1.00 79.44 695 ASN A CA 1
ATOM 5597 C C . ASN A 1 695 ? -24.171 35.657 26.051 1.00 79.44 695 ASN A C 1
ATOM 5599 O O . ASN A 1 695 ? -24.232 36.668 26.756 1.00 79.44 695 ASN A O 1
ATOM 5603 N N . LEU A 1 696 ? -23.693 35.677 24.813 1.00 67.56 696 LEU A N 1
ATOM 5604 C CA . LEU A 1 696 ? -23.380 36.916 24.122 1.00 67.56 696 LEU A CA 1
ATOM 5605 C C . LEU A 1 696 ? -24.699 37.449 23.567 1.00 67.56 696 LEU A C 1
ATOM 5607 O O . LEU A 1 696 ? -25.332 36.804 22.736 1.00 67.56 696 LEU A O 1
ATOM 5611 N N . LYS A 1 697 ? -25.145 38.602 24.076 1.00 51.00 697 LYS A N 1
ATOM 5612 C CA . LYS A 1 697 ? -26.208 39.362 23.418 1.00 51.00 697 LYS A CA 1
ATOM 5613 C C . LYS A 1 697 ? -25.607 39.899 22.120 1.00 51.00 697 LYS A C 1
ATOM 5615 O O . LYS A 1 697 ? -24.625 40.637 22.190 1.00 51.00 697 LYS A O 1
ATOM 5620 N N . PHE A 1 698 ? -26.132 39.455 20.986 1.00 46.28 698 PHE A N 1
ATOM 5621 C CA . PHE A 1 698 ? -25.924 40.148 19.720 1.00 46.28 698 PHE A CA 1
ATOM 5622 C C . PHE A 1 698 ? -26.833 41.368 19.661 1.00 46.28 698 PHE A C 1
ATOM 5624 O O . PHE A 1 698 ? -27.969 41.262 20.185 1.00 46.28 698 PHE A O 1
#

Solvent-accessible surface area (backbone atoms only — not comparable to full-atom values): 37609 Å² total; per-residue (Å²): 140,80,78,75,66,66,61,64,58,62,63,57,59,65,61,58,67,68,65,68,73,66,70,82,80,75,75,74,86,66,82,69,72,83,60,91,74,71,82,35,31,62,38,46,52,75,35,68,37,43,53,72,34,49,28,35,10,75,69,58,54,21,31,41,31,29,35,82,53,19,25,41,32,36,21,38,66,88,64,53,78,62,43,67,70,82,18,60,76,52,56,19,47,34,39,34,28,34,60,41,55,32,44,34,27,24,23,89,87,70,46,76,41,45,62,73,55,90,68,74,46,88,49,56,19,34,38,35,33,36,76,75,49,30,44,34,33,34,30,42,49,93,95,40,81,42,78,80,43,63,69,59,44,38,69,93,56,80,88,75,65,52,48,57,65,59,79,36,34,94,73,47,21,90,30,29,54,55,73,37,37,43,21,24,32,42,53,33,23,11,38,50,76,70,51,61,37,96,77,40,45,68,40,79,30,22,33,20,81,34,50,56,50,52,27,36,51,29,36,40,32,33,32,36,34,19,45,22,36,50,89,93,37,55,18,14,38,36,71,47,71,45,92,54,57,59,42,60,52,51,51,52,53,47,52,50,51,47,51,54,49,45,63,68,44,47,79,59,30,82,81,41,90,68,40,62,60,53,53,53,52,55,53,59,63,77,68,71,74,88,66,66,86,52,75,39,56,36,21,26,24,14,41,43,45,74,56,45,39,51,31,50,38,48,46,44,75,79,31,42,40,65,38,37,39,37,45,45,81,43,34,33,51,74,70,38,63,86,56,59,36,63,66,54,69,69,57,44,54,53,50,49,60,58,58,63,69,36,64,48,46,42,68,55,96,57,96,74,66,52,59,41,68,42,42,39,39,85,46,26,66,95,34,35,24,28,40,36,34,28,81,54,65,96,68,59,55,77,91,41,51,41,57,20,34,42,39,34,86,24,50,70,61,51,77,73,73,59,80,25,70,44,70,68,59,29,51,52,48,48,51,54,52,46,68,75,37,54,93,50,39,27,43,38,54,55,51,47,34,81,50,74,70,40,50,52,50,54,50,38,71,80,81,39,75,69,65,75,70,46,61,64,58,56,46,51,53,48,50,51,54,48,54,50,49,40,70,76,55,54,90,77,61,89,84,54,88,53,65,64,57,49,55,50,48,60,52,49,54,54,52,56,70,68,58,67,78,78,69,86,70,85,79,54,32,40,46,53,38,18,52,57,42,61,75,51,53,72,65,56,62,84,66,56,46,81,63,35,67,58,29,24,49,27,30,32,43,57,84,53,45,63,60,35,50,50,24,50,50,51,50,68,69,35,77,72,65,42,78,66,49,36,50,42,45,40,74,37,70,33,41,54,39,20,28,30,26,9,86,81,60,50,20,37,46,32,27,36,81,56,15,23,44,34,32,27,41,77,87,69,46,74,75,46,68,67,83,14,53,85,49,56,21,49,32,37,31,30,33,38,30,70,41,44,33,29,25,24,88,87,68,47,75,46,40,58,78,58,58,82,89,68,50,45,76,81,49,63,22,36,38,34,37,35,73,50,50,27,42,34,33,23,42,83,84,70,46,77,79,46,67,70,82,39,61,58,84,126

pLDDT: mean 80.29, std 19.89, range [24.2, 98.69]

Mean predicted aligned error: 16.85 Å

Radius of gyration: 35.74 Å; Cα contacts (8 Å, |Δi|>4): 1383; chains: 1; bounding box: 110×87×105 Å

Secondary structure (DSSP, 8-state):
--SSSHHHHHHHHTTTTTTSSSSSS-S--------TTTT-SEEETT-EEETT-EEE-TTSSEEEEE-TTS-EEEEETTS-EEEE-S-TTS-EEEEEE-TTS-EEEEETTS-EEEES-S----SEEEEEE-TTS-EEEEEEETTEEEEEEE--TTTT-----S-TTGGGHHHHTTSBGGGS-EEEETTTT--S-SSB-TT--HHHH-S-SS-HHHHHHHTEEEEEE-EEEETTEEEEEEEEE--S-HHHHHHHHHHHHHHHHHHHHHHHHTTSTTHHHHHHHHHHHHT--PPPPSS-EEEEEEEEHHHHHHHHHHHHTT---EEEEEE---EE-TT-TT--B---HHHHHHHHHHHTT-TTB-B-SS----GGG-BHHHHHTTS-EEEEEES-GGGS-TTTBTBTEEEGGGS--EE-----S-HHHHHHHHHHHHHH-TTS-EEEEE-PPPPHHHHHHHHHHHH-------HHHHHHHHHHHHHHHHHHHTTS-TTSTHHHHHHHHHHHHHHHHH-----------HHHHHHHHHHTGGGGGGG--SS---SEEEES---SSHHHHHHHHHHHHS--PEE--SEEETT-EEETTEEEE-TTSSEEEEE-TTS-EEEEETT--EEEE-S-TTTTEEEEEE-TTS-EEEEETTS-EEEESS-GGGPPPS---EEEE-TTS-EEEE-TTS-EEEE-S-----

Foldseek 3Di:
DPPVPPVVVVVVVVVVVVVVVPPPVPDDPPVDDPDPQQAAQKAWAFGKDFAQHWHAALLRQWIFGQHPQRKTFIAGNVRHTQFIQPLGNLQFTMWHCHQQQKTFTAHPVRDTSGIQDPHGHHAIWMWGCHPLSKIFIWGQDPNDIDTDGIRCSNPPDDRQALQLCVVCCVQAQQDFLLQFAFAEEPLAQQQDFPDWDPLDDCQAARLAVDHNLLLSSLGHAEYAFAWEADPNFIFGKDKDWFPDFLVVLLVVLLVLVLVVVLVLCCLQCVLPVPSSVVSVVVSVVLSDDDGDDGTWMGIGTGGTVLVVLVSQQSNFVPHLEHHEYEYDNYWYCVVDGNDIDHDDLVRLVVVLVSNVSRPQQQADPDPQQASSGDGNNVARVVGHHAAYEYADDVNDDPVCDRRRYHYVSRVFEDDDAQQALDQVSLVVVQLVVLVVALVGQYARALFHHDDSNLSSVSSCVPPPPVDPPVVVVVVVVVVVVVVVVCVVPVVPPPDDPCVVVVVSSVVSVVVVVVPDDPVVDDHHGSLNSLVVSLVCVCVVVVSQDLRGDHSYHYGTHSNHNSSVVVSSVSSVRHLAQAEPEFKAKAFGKAFASYWYAAPVRQKIFGCHPLRKTFIAGPVRDTLFIQPQSPVQFGMWGCHQQRKIFGAHPVRDTSGIQDDPVLGHPRAMKMWGQHPQRKTFIAGPVRDTSGIRPRRDDD